Protein AF-A0A853KW04-F1 (afdb_monomer_lite)

Structure (mmCIF, N/CA/C/O backbone):
data_AF-A0A853KW04-F1
#
_entry.id   AF-A0A853KW04-F1
#
loop_
_atom_site.group_PDB
_atom_site.id
_atom_site.type_symbol
_atom_site.label_atom_id
_atom_site.label_alt_id
_atom_site.label_comp_id
_atom_site.label_asym_id
_atom_site.label_entity_id
_atom_site.label_seq_id
_atom_site.pdbx_PDB_ins_code
_atom_site.Cartn_x
_atom_site.Cartn_y
_atom_site.Cartn_z
_atom_site.occupancy
_atom_site.B_iso_or_equiv
_atom_site.auth_seq_id
_atom_site.auth_comp_id
_atom_site.auth_asym_id
_atom_site.auth_atom_id
_atom_site.pdbx_PDB_model_num
ATOM 1 N N . MET A 1 1 ? -23.194 5.381 47.449 1.00 56.16 1 MET A N 1
ATOM 2 C CA . MET A 1 1 ? -23.001 4.232 46.532 1.00 56.16 1 MET A CA 1
ATOM 3 C C . MET A 1 1 ? -22.006 4.647 45.453 1.00 56.16 1 MET A C 1
ATOM 5 O O . MET A 1 1 ? -22.170 5.737 44.920 1.00 56.16 1 MET A O 1
ATOM 9 N N . LYS A 1 2 ? -20.954 3.859 45.176 1.00 63.50 2 LYS A N 1
ATOM 10 C CA . LYS A 1 2 ? -19.999 4.167 44.089 1.00 63.50 2 LYS A CA 1
ATOM 11 C C . LYS A 1 2 ? -20.736 4.121 42.744 1.00 63.50 2 LYS A C 1
ATOM 13 O O . LYS A 1 2 ? -21.525 3.210 42.527 1.00 63.50 2 LYS A O 1
ATOM 18 N N . LYS A 1 3 ? -20.507 5.094 41.861 1.00 72.81 3 LYS A N 1
ATOM 19 C CA . LYS A 1 3 ? -21.003 5.060 40.476 1.00 72.81 3 LYS A CA 1
ATOM 20 C C . LYS A 1 3 ? -20.045 4.194 39.652 1.00 72.81 3 LYS A C 1
ATOM 22 O O . LYS A 1 3 ? -18.836 4.312 39.832 1.00 72.81 3 LYS A O 1
ATOM 27 N N . SER A 1 4 ? -20.571 3.305 38.810 1.00 80.75 4 SER A N 1
ATOM 28 C CA . SER A 1 4 ? -19.737 2.502 37.908 1.00 80.75 4 SER A CA 1
ATOM 29 C C . SER A 1 4 ? -19.034 3.403 36.889 1.00 80.75 4 SER A C 1
ATOM 31 O O . SER A 1 4 ? -19.631 4.368 36.411 1.00 80.75 4 SER A O 1
ATOM 33 N N . THR A 1 5 ? -17.774 3.101 36.581 1.00 85.06 5 THR A N 1
ATOM 34 C CA . THR A 1 5 ? -16.976 3.784 35.547 1.00 85.06 5 THR A CA 1
ATOM 35 C C . THR A 1 5 ? -16.963 3.020 34.223 1.00 85.06 5 THR A C 1
ATOM 37 O O . THR A 1 5 ? -16.324 3.461 33.272 1.00 85.06 5 THR A O 1
ATOM 40 N N . LEU A 1 6 ? -17.634 1.867 34.162 1.00 90.56 6 LEU A N 1
ATOM 41 C CA . LEU A 1 6 ? -17.721 1.046 32.962 1.00 90.56 6 LEU A CA 1
ATOM 42 C C . LEU A 1 6 ? -18.661 1.705 31.951 1.00 90.56 6 LEU A C 1
ATOM 44 O O . LEU A 1 6 ? -19.741 2.171 32.304 1.00 90.56 6 LEU A O 1
ATOM 48 N N . ASN A 1 7 ? -18.255 1.708 30.687 1.00 91.62 7 ASN A N 1
ATOM 49 C CA . ASN A 1 7 ? -19.031 2.198 29.543 1.00 91.62 7 ASN A CA 1
ATOM 50 C C . ASN A 1 7 ? -19.761 1.071 28.787 1.00 91.62 7 ASN A C 1
ATOM 52 O O . ASN A 1 7 ? -20.415 1.321 27.780 1.00 91.62 7 ASN A O 1
ATOM 56 N N . TRP A 1 8 ? -19.665 -0.159 29.286 1.00 94.44 8 TRP A N 1
ATOM 57 C CA . TRP A 1 8 ? -20.317 -1.358 28.767 1.00 94.44 8 TRP A CA 1
ATOM 58 C C . TRP A 1 8 ? -21.200 -1.995 29.841 1.00 94.44 8 TRP A C 1
ATOM 60 O O . TRP A 1 8 ? -21.046 -1.725 31.036 1.00 94.44 8 TRP A O 1
ATOM 70 N N . GLY A 1 9 ? -22.129 -2.838 29.405 1.00 95.75 9 GLY A N 1
ATOM 71 C CA . GLY A 1 9 ? -22.892 -3.739 30.258 1.00 95.75 9 GLY A CA 1
ATOM 72 C C . GLY A 1 9 ? -22.489 -5.196 30.037 1.00 95.75 9 GLY A C 1
ATOM 73 O O . GLY A 1 9 ? -21.739 -5.530 29.117 1.00 95.75 9 GLY A O 1
ATOM 74 N N . LEU A 1 10 ? -22.967 -6.066 30.919 1.00 96.38 10 LEU A N 1
ATOM 75 C CA . LEU A 1 10 ? -22.654 -7.489 30.905 1.00 96.38 10 LEU A CA 1
ATOM 76 C C . LEU A 1 10 ? -23.939 -8.300 30.819 1.00 96.38 10 LEU A C 1
ATOM 78 O O . LEU A 1 10 ? -24.899 -8.015 31.530 1.00 96.38 10 LEU A O 1
ATOM 82 N N . VAL A 1 11 ? -23.942 -9.340 29.998 1.00 97.12 11 VAL A N 1
ATOM 83 C CA . VAL A 1 11 ? -24.973 -10.378 30.029 1.00 97.12 11 VAL A CA 1
ATOM 84 C C . VAL A 1 11 ? -24.323 -11.660 30.514 1.00 97.12 11 VAL A C 1
ATOM 86 O O . VAL A 1 11 ? -23.313 -12.073 29.952 1.00 97.12 11 VAL A O 1
ATOM 89 N N . GLN A 1 12 ? -24.865 -12.279 31.561 1.00 95.94 12 GLN A N 1
ATOM 90 C CA . GLN A 1 12 ? -24.402 -13.580 32.045 1.00 95.94 12 GLN A CA 1
ATOM 91 C C . GLN A 1 12 ? -25.480 -14.637 31.881 1.00 95.94 12 GLN A C 1
ATOM 93 O O . GLN A 1 12 ? -26.629 -14.420 32.253 1.00 95.94 12 GLN A O 1
ATOM 98 N N . PHE A 1 13 ? -25.068 -15.808 31.418 1.00 95.25 13 PHE A N 1
ATOM 99 C CA . PHE A 1 13 ? -25.866 -17.022 31.437 1.00 95.25 13 PHE A CA 1
ATOM 100 C C . PHE A 1 13 ? -25.321 -17.933 32.531 1.00 95.25 13 PHE A C 1
ATOM 102 O O . PHE A 1 13 ? -24.132 -18.269 32.531 1.00 95.25 13 PHE A O 1
ATOM 109 N N . VAL A 1 14 ? -26.186 -18.292 33.476 1.00 92.56 14 VAL A N 1
ATOM 110 C CA . VAL A 1 14 ? -25.855 -19.138 34.625 1.00 92.56 14 VAL A CA 1
ATOM 111 C C . VAL A 1 14 ? -26.797 -20.331 34.633 1.00 92.56 14 VAL A C 1
ATOM 113 O O . VAL A 1 14 ? -28.011 -20.161 34.555 1.00 92.56 14 VAL A O 1
ATOM 116 N N . ILE A 1 15 ? -26.235 -21.534 34.728 1.00 90.38 15 ILE A N 1
ATOM 117 C CA . ILE A 1 15 ? -27.006 -22.777 34.822 1.00 90.38 15 ILE A CA 1
ATOM 118 C C . ILE A 1 15 ? -26.969 -23.260 36.271 1.00 90.38 15 ILE A C 1
ATOM 120 O O . ILE A 1 15 ? -25.894 -23.575 36.798 1.00 90.38 15 ILE A O 1
ATOM 124 N N . GLY A 1 16 ? -28.141 -23.273 36.902 1.00 83.75 16 GLY A N 1
ATOM 125 C CA . GLY A 1 16 ? -28.355 -23.647 38.293 1.00 83.75 16 GLY A CA 1
ATOM 126 C C . GLY A 1 16 ? -28.086 -25.123 38.579 1.00 83.75 16 GLY A C 1
ATOM 127 O O . GLY A 1 16 ? -27.948 -25.951 37.673 1.00 83.75 16 GLY A O 1
ATOM 128 N N . ALA A 1 17 ? -27.968 -25.445 39.867 1.00 74.44 17 ALA A N 1
ATOM 129 C CA . ALA A 1 17 ? -27.630 -26.786 40.325 1.00 74.44 17 ALA A CA 1
ATOM 130 C C . ALA A 1 17 ? -28.867 -27.697 40.278 1.00 74.44 17 ALA A C 1
ATOM 132 O O . ALA A 1 17 ? -29.824 -27.479 41.013 1.00 74.44 17 ALA A O 1
ATOM 133 N N . GLY A 1 18 ? -28.856 -28.718 39.419 1.00 75.50 18 GLY A N 1
ATOM 134 C CA . GLY A 1 18 ? -29.989 -29.648 39.290 1.00 75.50 18 GLY A CA 1
ATOM 135 C C . GLY A 1 18 ? -30.005 -30.517 38.030 1.00 75.50 18 GLY A C 1
ATOM 136 O O . GLY A 1 18 ? -30.809 -31.441 37.952 1.00 75.50 18 GLY A O 1
ATOM 137 N N . GLY A 1 19 ? -29.125 -30.248 37.062 1.00 73.69 19 GLY A N 1
ATOM 138 C CA . GLY A 1 19 ? -28.969 -31.063 35.855 1.00 73.69 19 GLY A CA 1
ATOM 139 C C . GLY A 1 19 ? -28.129 -32.317 36.091 1.00 73.69 19 GLY A C 1
ATOM 140 O O . GLY A 1 19 ? -27.388 -32.413 37.073 1.00 73.69 19 GLY A O 1
ATOM 141 N N . THR A 1 20 ? -28.221 -33.282 35.177 1.00 76.62 20 THR A N 1
ATOM 142 C CA . THR A 1 20 ? -27.354 -34.468 35.180 1.00 76.62 20 THR A CA 1
ATOM 143 C C . THR A 1 20 ? -25.985 -34.159 34.573 1.00 76.62 20 THR A C 1
ATOM 145 O O . THR A 1 20 ? -25.790 -33.142 33.905 1.00 76.62 20 THR A O 1
ATOM 148 N N . TYR A 1 21 ? -25.020 -35.058 34.783 1.00 70.12 21 TYR A N 1
ATOM 149 C CA . TYR A 1 21 ? -23.770 -35.032 34.021 1.00 70.12 21 TYR A CA 1
ATOM 150 C C . TYR A 1 21 ? -24.092 -35.121 32.516 1.00 70.12 21 TYR A C 1
ATOM 152 O O . TYR A 1 21 ? -25.013 -35.843 32.137 1.00 70.12 21 TYR A O 1
ATOM 160 N N . ASP A 1 22 ? -23.377 -34.351 31.693 1.00 76.31 22 ASP A N 1
ATOM 161 C CA . ASP A 1 22 ? -23.572 -34.206 30.237 1.00 76.31 22 ASP A CA 1
ATOM 162 C C . ASP A 1 22 ? -24.876 -33.531 29.770 1.00 76.31 22 ASP A C 1
ATOM 164 O O . ASP A 1 22 ? -25.211 -33.587 28.585 1.00 76.31 22 ASP A O 1
ATOM 168 N N . ASP A 1 23 ? -25.586 -32.834 30.665 1.00 83.69 23 ASP A N 1
ATOM 169 C CA . ASP A 1 23 ? -26.715 -31.986 30.281 1.00 83.69 23 ASP A CA 1
ATOM 170 C C . ASP A 1 23 ? -26.274 -30.540 30.001 1.00 83.69 23 ASP A C 1
ATOM 172 O O . ASP A 1 23 ? -25.671 -29.863 30.843 1.00 83.69 23 ASP A O 1
ATOM 176 N N . TYR A 1 24 ? -26.565 -30.065 28.792 1.00 88.56 24 TYR A N 1
ATOM 177 C CA . TYR A 1 24 ? -25.961 -28.867 28.226 1.00 88.56 24 TYR A CA 1
ATOM 178 C C . TYR A 1 24 ? -27.002 -27.863 27.748 1.00 88.56 24 TYR A C 1
ATOM 180 O O . TYR A 1 24 ? -27.943 -28.184 27.019 1.00 88.56 24 TYR A O 1
ATOM 188 N N . TRP A 1 25 ? -26.768 -26.604 28.103 1.00 93.44 25 TRP A N 1
ATOM 189 C CA . TRP A 1 25 ? -27.519 -25.470 27.583 1.00 93.44 25 TRP A CA 1
ATOM 190 C C . TRP A 1 25 ? -26.719 -24.757 26.501 1.00 93.44 25 TRP A C 1
ATOM 192 O O . TRP A 1 25 ? -25.489 -24.745 26.540 1.00 93.44 25 TRP A O 1
ATOM 202 N N . SER A 1 26 ? -27.417 -24.106 25.579 1.00 94.69 26 SER A N 1
ATOM 203 C CA . SER A 1 26 ? -26.800 -23.137 24.673 1.00 94.69 26 SER A CA 1
ATOM 204 C C . SER A 1 26 ? -27.484 -21.787 24.822 1.00 94.69 26 SER A C 1
ATOM 206 O O . SER A 1 26 ? -28.710 -21.707 24.960 1.00 94.69 26 SER A O 1
ATOM 208 N N . ALA A 1 27 ? -26.692 -20.721 24.782 1.00 95.50 27 ALA A N 1
ATOM 209 C CA . ALA A 1 27 ? -27.168 -19.349 24.842 1.00 95.50 27 ALA A CA 1
ATOM 210 C C . ALA A 1 27 ? -26.692 -18.567 23.622 1.00 95.50 27 ALA A C 1
ATOM 212 O O . ALA A 1 27 ? -25.577 -18.743 23.140 1.00 95.50 27 ALA A O 1
ATOM 213 N N . SER A 1 28 ? -27.554 -17.700 23.107 1.00 96.19 28 SER A N 1
ATOM 214 C CA . SER A 1 28 ? -27.238 -16.814 21.992 1.00 96.19 28 SER A CA 1
ATOM 215 C C . SER A 1 28 ? -27.684 -15.398 22.307 1.00 96.19 28 SER A C 1
ATOM 217 O O . SER A 1 28 ? -28.762 -15.192 22.866 1.00 96.19 28 SER A O 1
ATOM 219 N N . VAL A 1 29 ? -26.869 -14.433 21.907 1.00 98.00 29 VAL A N 1
ATOM 220 C CA . VAL A 1 29 ? -27.199 -13.012 21.882 1.00 98.00 29 VAL A CA 1
ATOM 221 C C . VAL A 1 29 ? -27.215 -12.586 20.422 1.00 98.00 29 VAL A C 1
ATOM 223 O O . VAL A 1 29 ? -26.230 -12.782 19.711 1.00 98.00 29 VAL A O 1
ATOM 226 N N . PHE A 1 30 ? -28.322 -12.001 19.983 1.00 97.38 30 PHE A N 1
ATOM 227 C CA . PHE A 1 30 ? -28.523 -11.516 18.623 1.00 97.38 30 PHE A CA 1
ATOM 228 C C . PHE A 1 30 ? -28.670 -9.988 18.607 1.00 97.38 30 PHE A C 1
ATOM 230 O O . PHE A 1 30 ? -29.189 -9.419 19.580 1.00 97.38 30 PHE A O 1
ATOM 237 N N . PRO A 1 31 ? -28.251 -9.327 17.512 1.00 96.94 31 PRO A N 1
ATOM 238 C CA . PRO A 1 31 ? -28.483 -7.900 17.328 1.00 96.94 31 PRO A CA 1
ATOM 239 C C . PRO A 1 31 ? -29.974 -7.570 17.228 1.00 96.94 31 PRO A C 1
ATOM 241 O O . PRO A 1 31 ? -30.815 -8.413 16.902 1.00 96.94 31 PRO A O 1
ATOM 244 N N . THR A 1 32 ? -30.286 -6.307 17.494 1.00 96.19 32 THR A N 1
ATOM 245 C CA . THR A 1 32 ? -31.578 -5.675 17.197 1.00 96.19 32 THR A CA 1
ATOM 246 C C . THR A 1 32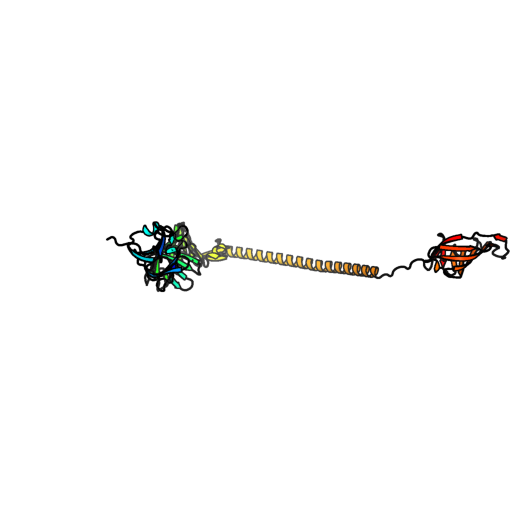 ? -31.342 -4.434 16.334 1.00 96.19 32 THR A C 1
ATOM 248 O O . THR A 1 32 ? -30.201 -4.104 16.016 1.00 96.19 32 THR A O 1
ATOM 251 N N . SER A 1 33 ? -32.400 -3.687 16.012 1.00 92.31 33 SER A N 1
ATOM 252 C CA . SER A 1 33 ? -32.281 -2.381 15.348 1.00 92.31 33 SER A CA 1
ATOM 253 C C . SER A 1 33 ? -31.482 -1.346 16.155 1.00 92.31 33 SER A C 1
ATOM 255 O O . SER A 1 33 ? -31.058 -0.336 15.610 1.00 92.31 33 SER A O 1
ATOM 257 N N . SER A 1 34 ? -31.272 -1.563 17.459 1.00 90.94 34 SER A N 1
ATOM 258 C CA . SER A 1 34 ? -30.426 -0.696 18.296 1.00 90.94 34 SER A CA 1
ATOM 259 C C . SER A 1 34 ? -28.960 -1.144 18.348 1.00 90.94 34 SER A C 1
ATOM 261 O O . SER A 1 34 ? -28.153 -0.532 19.038 1.00 90.94 34 SER A O 1
ATOM 263 N N . SER A 1 35 ? -28.597 -2.237 17.682 1.00 91.38 35 SER A N 1
ATOM 264 C CA . SER A 1 35 ? -27.267 -2.842 17.780 1.00 91.38 35 SER A CA 1
ATOM 265 C C . SER A 1 35 ? -26.865 -3.519 16.470 1.00 91.38 35 SER A C 1
ATOM 267 O O . SER A 1 35 ? -26.263 -4.583 16.478 1.00 91.38 35 SER A O 1
ATOM 269 N N . GLU A 1 36 ? -27.199 -2.916 15.329 1.00 89.56 36 GLU A N 1
ATOM 270 C CA . GLU A 1 36 ? -27.065 -3.550 14.006 1.00 89.56 36 GLU A CA 1
ATOM 271 C C . GLU A 1 36 ? -25.634 -3.984 13.650 1.00 89.56 36 GLU A C 1
ATOM 273 O O . GLU A 1 36 ? -25.448 -4.951 12.918 1.00 89.56 36 GLU A O 1
ATOM 278 N N . ASN A 1 37 ? -24.612 -3.314 14.188 1.00 93.69 37 ASN A N 1
ATOM 279 C CA . ASN A 1 37 ? -23.210 -3.680 13.979 1.00 93.69 37 ASN A CA 1
ATOM 280 C C . ASN A 1 37 ? -22.695 -4.760 14.948 1.00 93.69 37 ASN A C 1
ATOM 282 O O . ASN A 1 37 ? -21.540 -5.173 14.845 1.00 93.69 37 ASN A O 1
ATOM 286 N N . PHE A 1 38 ? -23.513 -5.221 15.894 1.00 96.62 38 PHE A N 1
ATOM 287 C CA . PHE A 1 38 ? -23.206 -6.388 16.712 1.00 96.62 38 PHE A CA 1
ATOM 288 C C . PHE A 1 38 ? -23.392 -7.661 15.877 1.00 96.62 38 PHE A C 1
ATOM 290 O O . PHE A 1 38 ? -24.469 -7.937 15.360 1.00 96.62 38 PHE A O 1
ATOM 297 N N . ILE A 1 39 ? -22.337 -8.464 15.765 1.00 95.56 39 ILE A N 1
ATOM 298 C CA . ILE A 1 39 ? -22.309 -9.680 14.938 1.00 95.56 39 ILE A CA 1
ATOM 299 C C . ILE A 1 39 ? -23.135 -10.802 15.587 1.00 95.56 39 ILE A C 1
ATOM 301 O O . ILE A 1 39 ? -23.663 -11.678 14.904 1.00 95.56 39 ILE A O 1
ATOM 305 N N . GLY A 1 40 ? -23.260 -10.768 16.915 1.00 95.56 40 GLY A N 1
ATOM 306 C CA . GLY A 1 40 ? -23.817 -11.850 17.713 1.00 95.56 40 GLY A CA 1
ATOM 307 C C . GLY A 1 40 ? -22.778 -12.456 18.651 1.00 95.56 40 GLY A C 1
ATOM 308 O O . GLY A 1 40 ? -21.570 -12.319 18.461 1.00 95.56 40 GLY A O 1
ATOM 309 N N . ALA A 1 41 ? -23.257 -13.150 19.677 1.00 96.38 41 ALA A N 1
ATOM 310 C CA . ALA A 1 41 ? -22.428 -13.979 20.543 1.00 96.38 41 ALA A CA 1
ATOM 311 C C . ALA A 1 41 ? -23.147 -15.298 20.806 1.00 96.38 41 ALA A C 1
ATOM 313 O O . ALA A 1 41 ? -24.364 -15.318 21.003 1.00 96.38 41 ALA A O 1
ATOM 314 N N . HIS A 1 42 ? -22.400 -16.395 20.811 1.00 94.19 42 HIS A N 1
ATOM 315 C CA . HIS A 1 42 ? -22.957 -17.725 20.989 1.00 94.19 42 HIS A CA 1
ATOM 316 C C . HIS A 1 42 ? -22.118 -18.537 21.966 1.00 94.19 42 HIS A C 1
ATOM 318 O O . HIS A 1 42 ? -20.889 -18.481 21.956 1.00 94.19 42 HIS A O 1
ATOM 324 N N . ALA A 1 43 ? -22.809 -19.298 22.801 1.00 91.75 43 ALA A N 1
ATOM 325 C CA . ALA A 1 43 ? -22.228 -20.168 23.794 1.00 91.75 43 ALA A CA 1
ATOM 326 C C . ALA A 1 43 ? -22.898 -21.528 23.700 1.00 91.75 43 ALA A C 1
ATOM 328 O O . ALA A 1 43 ? -24.074 -21.664 24.037 1.00 91.75 43 ALA A O 1
ATOM 329 N N . ASP A 1 44 ? -22.127 -22.520 23.279 1.00 89.25 44 ASP A N 1
ATOM 330 C CA . ASP A 1 44 ? -22.544 -23.911 23.274 1.00 89.25 44 ASP A CA 1
ATOM 331 C C . ASP A 1 44 ? -22.075 -24.634 24.527 1.00 89.25 44 ASP A C 1
ATOM 333 O O . ASP A 1 44 ? -21.027 -24.323 25.098 1.00 89.25 44 ASP A O 1
ATOM 337 N N . LYS A 1 45 ? -22.832 -25.660 24.916 1.00 88.25 45 LYS A N 1
ATOM 338 C CA . LYS A 1 45 ? -22.448 -26.589 25.984 1.00 88.25 45 LYS A CA 1
ATOM 339 C C . LYS A 1 45 ? -22.141 -25.906 27.318 1.00 88.25 45 LYS A C 1
ATOM 341 O O . LYS A 1 45 ? -21.189 -26.259 28.017 1.00 88.25 45 LYS A O 1
ATOM 346 N N . ILE A 1 46 ? -22.981 -24.953 27.708 1.00 90.62 46 ILE A N 1
ATOM 347 C CA . ILE A 1 46 ? -22.942 -24.349 29.038 1.00 90.62 46 ILE A CA 1
ATOM 348 C C . ILE A 1 46 ? -23.374 -25.414 30.051 1.00 90.62 46 ILE A C 1
ATOM 350 O O . ILE A 1 46 ? -24.545 -25.785 30.130 1.00 90.62 46 ILE A O 1
ATOM 354 N N . ALA A 1 47 ? -22.397 -25.929 30.794 1.00 86.81 47 ALA A N 1
ATOM 355 C CA . ALA A 1 47 ? -22.608 -26.918 31.843 1.00 86.81 47 ALA A CA 1
ATOM 356 C C . ALA A 1 47 ? -23.066 -26.269 33.159 1.00 86.81 47 ALA A C 1
ATOM 358 O O . ALA A 1 47 ? -22.876 -25.072 33.393 1.00 86.81 47 ALA A O 1
ATOM 359 N N . MET A 1 48 ? -23.600 -27.092 34.059 1.00 87.06 48 MET A N 1
ATOM 360 C CA . MET A 1 48 ? -23.946 -26.695 35.424 1.00 87.06 48 MET A CA 1
ATOM 361 C C . MET A 1 48 ? -22.770 -26.005 36.139 1.00 87.06 48 MET A C 1
ATOM 363 O O . MET A 1 48 ? -21.627 -26.463 36.071 1.00 87.06 48 MET A O 1
ATOM 367 N N . GLY A 1 49 ? -23.046 -24.890 36.823 1.00 82.75 49 GLY A N 1
ATOM 368 C CA . GLY A 1 49 ? -22.037 -24.126 37.567 1.00 82.75 49 GLY A CA 1
ATOM 369 C C . GLY A 1 49 ? -21.050 -23.330 36.703 1.00 82.75 49 GLY A C 1
ATOM 370 O O . GLY A 1 49 ? -20.176 -22.654 37.248 1.00 82.75 49 GLY A O 1
ATOM 371 N N . ARG A 1 50 ? -21.169 -23.371 35.368 1.00 87.06 50 ARG A N 1
ATOM 372 C CA . ARG A 1 50 ? -20.396 -22.511 34.464 1.00 87.06 50 ARG A CA 1
ATOM 373 C C . ARG A 1 50 ? -21.117 -21.189 34.241 1.00 87.06 50 ARG A C 1
ATOM 375 O O . ARG A 1 50 ? -22.341 -21.130 34.149 1.00 87.06 50 ARG A O 1
ATOM 382 N N . ILE A 1 51 ? -20.320 -20.134 34.117 1.00 90.50 51 ILE A N 1
ATOM 383 C CA . ILE A 1 51 ? -20.794 -18.789 33.792 1.00 90.50 51 ILE A CA 1
ATOM 384 C C . ILE A 1 51 ? -20.290 -18.457 32.394 1.00 90.50 51 ILE A C 1
ATOM 386 O O . ILE A 1 51 ? -19.077 -18.421 32.172 1.00 90.50 51 ILE A O 1
ATOM 390 N N . HIS A 1 52 ? -21.205 -18.205 31.467 1.00 93.75 52 HIS A N 1
ATOM 391 C CA . HIS A 1 52 ? -20.862 -17.583 30.192 1.00 93.75 52 HIS A CA 1
ATOM 392 C C . HIS A 1 52 ? -21.215 -16.103 30.257 1.00 93.75 52 HIS A C 1
ATOM 394 O O . HIS A 1 52 ? -22.330 -15.763 30.652 1.00 93.75 52 HIS A O 1
ATOM 400 N N . ALA A 1 53 ? -20.288 -15.230 29.878 1.00 95.81 53 ALA A N 1
ATOM 401 C CA . ALA A 1 53 ? -20.498 -13.792 29.908 1.00 95.81 53 ALA A CA 1
ATOM 402 C C . ALA A 1 53 ? -20.291 -13.158 28.530 1.00 95.81 53 ALA A C 1
ATOM 404 O O . ALA A 1 53 ? -19.367 -13.506 27.801 1.00 95.81 53 ALA A O 1
ATOM 405 N N . VAL A 1 54 ? -21.131 -12.190 28.185 1.00 96.94 54 VAL A N 1
ATOM 406 C CA . VAL A 1 54 ? -21.022 -11.408 26.952 1.00 96.94 54 VAL A CA 1
ATOM 407 C C . VAL A 1 54 ? -20.960 -9.937 27.331 1.00 96.94 54 VAL A C 1
ATOM 409 O O . VAL A 1 54 ? -21.905 -9.393 27.905 1.00 96.94 54 VAL A O 1
ATOM 412 N N . GLN A 1 55 ? -19.827 -9.302 27.045 1.00 96.81 55 GLN A N 1
ATOM 413 C CA . GLN A 1 55 ? -19.653 -7.863 27.185 1.00 96.81 55 GLN A CA 1
ATOM 414 C C . GLN A 1 55 ? -20.327 -7.165 26.002 1.00 96.81 55 GLN A C 1
ATOM 416 O O . GLN A 1 55 ? -20.030 -7.474 24.848 1.00 96.81 55 GLN A O 1
ATOM 421 N N . LEU A 1 56 ? -21.214 -6.216 26.290 1.00 96.88 56 LEU A N 1
ATOM 422 C CA . LEU A 1 56 ? -22.020 -5.527 25.286 1.00 96.88 56 LEU A CA 1
ATOM 423 C C . LEU A 1 56 ? -22.015 -4.022 25.528 1.00 96.88 56 LEU A C 1
ATOM 425 O O . LEU A 1 56 ? -21.984 -3.547 26.667 1.00 96.88 56 LEU A O 1
ATOM 429 N N . TRP A 1 57 ? -22.100 -3.258 24.448 1.00 96.69 57 TRP A N 1
ATOM 430 C CA . TRP A 1 57 ? -22.369 -1.830 24.532 1.00 96.69 57 TRP A CA 1
ATOM 431 C C . TRP A 1 57 ? -23.833 -1.574 24.922 1.00 96.69 57 TRP A C 1
ATOM 433 O O . TRP A 1 57 ? -24.696 -2.390 24.591 1.00 96.69 57 TRP A O 1
ATOM 443 N N . PRO A 1 58 ? -24.149 -0.475 25.629 1.00 96.19 58 PRO A N 1
ATOM 444 C CA . PRO A 1 58 ? -25.528 -0.132 25.955 1.00 96.19 58 PRO A CA 1
ATOM 445 C C . PRO A 1 58 ? -26.459 -0.148 24.734 1.00 96.19 58 PRO A C 1
ATOM 447 O O . PRO A 1 58 ? -26.147 0.431 23.693 1.00 96.19 58 PRO A O 1
ATOM 450 N N . GLY A 1 59 ? -27.603 -0.810 24.873 1.00 96.00 59 GLY A N 1
ATOM 451 C CA . GLY A 1 59 ? -28.558 -1.027 23.790 1.00 96.00 59 GLY A CA 1
ATOM 452 C C . GLY A 1 59 ? -29.523 -2.163 24.098 1.00 96.00 59 GLY A C 1
ATOM 453 O O . GLY A 1 59 ? -29.558 -2.680 25.218 1.00 96.00 59 GLY A O 1
ATOM 454 N N . GLU A 1 60 ? -30.305 -2.559 23.102 1.00 97.19 60 GLU A N 1
ATOM 455 C CA . GLU A 1 60 ? -31.225 -3.688 23.187 1.00 97.19 60 GLU A CA 1
ATOM 456 C C . GLU A 1 60 ? -30.690 -4.891 22.409 1.00 97.19 60 GLU A C 1
ATOM 458 O O . GLU A 1 60 ? -30.176 -4.779 21.290 1.00 97.19 60 GLU A O 1
ATOM 463 N N . TYR A 1 61 ? -30.829 -6.066 23.014 1.00 97.56 61 TYR A N 1
ATOM 464 C CA . TYR A 1 61 ? -30.333 -7.323 22.465 1.00 97.56 61 TYR A CA 1
ATOM 465 C C . TYR A 1 61 ? -31.383 -8.400 22.635 1.00 97.56 61 TYR A C 1
ATOM 467 O O . TYR A 1 61 ? -32.026 -8.488 23.681 1.00 97.56 61 TYR A O 1
ATOM 475 N N . ARG A 1 62 ? -31.533 -9.254 21.626 1.00 97.44 62 ARG A N 1
ATOM 476 C CA . ARG A 1 62 ? -32.373 -10.441 21.747 1.00 97.44 62 ARG A CA 1
ATOM 477 C C . ARG A 1 62 ? -31.530 -11.572 22.313 1.00 97.44 62 ARG A C 1
ATOM 479 O O . ARG A 1 62 ? -30.537 -11.967 21.709 1.00 97.44 62 ARG A O 1
ATOM 486 N N . VAL A 1 63 ? -31.926 -12.102 23.459 1.00 97.25 63 VAL A N 1
ATOM 487 C CA . VAL A 1 63 ? -31.264 -13.237 24.103 1.00 97.25 63 VAL A CA 1
ATOM 488 C C . VAL A 1 63 ? -32.124 -14.476 23.978 1.00 97.25 63 VAL A C 1
ATOM 490 O O . VAL A 1 63 ? -33.337 -14.433 24.176 1.00 97.25 63 VAL A O 1
ATOM 493 N N . ARG A 1 64 ? -31.484 -15.596 23.651 1.00 96.50 64 ARG A N 1
ATOM 494 C CA . ARG A 1 64 ? -32.137 -16.893 23.519 1.00 96.50 64 ARG A CA 1
ATOM 495 C C . ARG A 1 64 ? -31.383 -17.940 24.316 1.00 96.50 64 ARG A C 1
ATOM 497 O O . ARG A 1 64 ? -30.190 -18.128 24.095 1.00 96.50 64 ARG A O 1
ATOM 504 N N . LEU A 1 65 ? -32.091 -18.649 25.189 1.00 95.25 65 LEU A N 1
ATOM 505 C CA . LEU A 1 65 ? -31.591 -19.844 25.864 1.00 95.25 65 LEU A CA 1
ATOM 506 C C . LEU A 1 65 ? -32.301 -21.066 25.304 1.00 95.25 65 LEU A C 1
ATOM 508 O O . LEU A 1 65 ? -33.530 -21.100 25.185 1.00 95.25 65 LEU A O 1
ATOM 512 N N . THR A 1 66 ? -31.508 -22.082 25.000 1.00 94.00 66 THR A N 1
ATOM 513 C CA . THR A 1 66 ? -31.980 -23.374 24.522 1.00 94.00 66 THR A CA 1
ATOM 514 C C . THR A 1 66 ? -31.443 -24.494 25.394 1.00 94.00 66 THR A C 1
ATOM 516 O O . THR A 1 66 ? -30.323 -24.426 25.897 1.00 94.00 66 THR A O 1
ATOM 519 N N . HIS A 1 67 ? -32.256 -25.529 25.549 1.00 92.44 67 HIS A N 1
ATOM 520 C CA . HIS A 1 67 ? -31.917 -26.751 26.264 1.00 92.44 67 HIS A CA 1
ATOM 521 C C . HIS A 1 67 ? -32.482 -27.926 25.479 1.00 92.44 67 HIS A C 1
ATOM 523 O O . HIS A 1 67 ? -33.662 -27.891 25.117 1.00 92.44 67 HIS A O 1
ATOM 529 N N . ASN A 1 68 ? -31.645 -28.915 25.151 1.00 88.00 68 ASN A N 1
ATOM 530 C CA . ASN A 1 68 ? -32.008 -30.022 24.254 1.00 88.00 68 ASN A CA 1
ATOM 531 C C . ASN A 1 68 ? -32.672 -29.538 22.950 1.00 88.00 68 ASN A C 1
ATOM 533 O O . ASN A 1 68 ? -33.734 -30.014 22.551 1.00 88.00 68 ASN A O 1
ATOM 537 N N . SER A 1 69 ? -32.078 -28.508 22.337 1.00 85.94 69 SER A N 1
ATOM 538 C CA . SER A 1 69 ? -32.557 -27.845 21.111 1.00 85.94 69 SER A CA 1
ATOM 539 C C . SER A 1 69 ? -33.935 -27.170 21.203 1.00 85.94 69 SER A C 1
ATOM 541 O O . SER A 1 69 ? -34.410 -26.620 20.211 1.00 85.94 69 SER A O 1
ATOM 543 N N . GLN A 1 70 ? -34.572 -27.138 22.376 1.00 90.56 70 GLN A N 1
ATOM 544 C CA . GLN A 1 70 ? -35.817 -26.405 22.598 1.00 90.56 70 GLN A CA 1
ATOM 545 C C . GLN A 1 70 ? -35.541 -25.017 23.166 1.00 90.56 70 GLN A C 1
ATOM 547 O O . GLN A 1 70 ? -34.751 -24.866 24.098 1.00 90.56 70 GLN A O 1
ATOM 552 N N . ILE A 1 71 ? -36.248 -24.008 22.658 1.00 94.19 71 ILE A N 1
ATOM 553 C CA . ILE A 1 71 ? -36.209 -22.646 23.197 1.00 94.19 71 ILE A CA 1
ATOM 554 C C . ILE A 1 71 ? -36.881 -22.637 24.572 1.00 94.19 71 ILE A C 1
ATOM 556 O O . ILE A 1 71 ? -38.051 -22.992 24.698 1.00 94.19 71 ILE A O 1
ATOM 560 N N . LYS A 1 72 ? -36.133 -22.230 25.599 1.00 94.31 72 LYS A N 1
ATOM 561 C CA . LYS A 1 72 ? -36.627 -22.087 26.978 1.00 94.31 72 LYS A CA 1
ATOM 562 C C . LYS A 1 72 ? -36.823 -20.628 27.378 1.00 94.31 72 LYS A C 1
ATOM 564 O O . LYS A 1 72 ? -37.700 -20.335 28.181 1.00 94.31 72 LYS A O 1
ATOM 569 N N . ALA A 1 73 ? -36.046 -19.721 26.792 1.00 94.31 73 ALA A N 1
ATOM 570 C CA . ALA A 1 73 ? -36.268 -18.285 26.883 1.00 94.31 73 ALA A CA 1
ATOM 571 C C . ALA A 1 73 ? -35.886 -17.618 25.562 1.00 94.31 73 ALA A C 1
ATOM 573 O O . ALA A 1 73 ? -34.895 -18.000 24.938 1.00 94.31 73 ALA A O 1
ATOM 574 N N . ASP A 1 74 ? -36.672 -16.629 25.153 1.00 96.38 74 ASP A N 1
ATOM 575 C CA . ASP A 1 74 ? -36.413 -15.786 23.990 1.00 96.38 74 ASP A CA 1
ATOM 576 C C . ASP A 1 74 ? -37.043 -14.415 24.244 1.00 96.38 74 ASP A C 1
ATOM 578 O O . ASP A 1 74 ? -38.268 -14.277 24.250 1.00 96.38 74 ASP A O 1
ATOM 582 N N . SER A 1 75 ? -36.214 -13.423 24.550 1.00 95.38 75 SER A N 1
ATOM 583 C CA . SER A 1 75 ? -36.673 -12.089 24.931 1.00 95.38 75 SER A CA 1
ATOM 584 C C . SER A 1 75 ? -35.690 -11.012 24.497 1.00 95.38 75 SER A C 1
ATOM 586 O O . SER A 1 75 ? -34.514 -11.273 24.242 1.00 95.38 75 SER A O 1
ATOM 588 N N . ILE A 1 76 ? -36.181 -9.778 24.406 1.00 96.94 76 ILE A N 1
ATOM 589 C CA . ILE A 1 76 ? -35.335 -8.597 24.252 1.00 96.94 76 ILE A CA 1
ATOM 590 C C . ILE A 1 76 ? -34.989 -8.089 25.649 1.00 96.94 76 ILE A C 1
ATOM 592 O O . ILE A 1 76 ? -35.872 -7.914 26.488 1.00 96.94 76 ILE A O 1
ATOM 596 N N . ILE A 1 77 ? -33.703 -7.857 25.892 1.00 96.31 77 ILE A N 1
ATOM 597 C CA . ILE A 1 77 ? -33.196 -7.261 27.125 1.00 96.31 77 ILE A CA 1
ATOM 598 C C . ILE A 1 77 ? -32.558 -5.909 26.832 1.00 96.31 77 ILE A C 1
ATOM 600 O O . ILE A 1 77 ? -31.911 -5.715 25.801 1.00 96.31 77 ILE A O 1
ATOM 604 N N . LYS A 1 78 ? -32.703 -4.989 27.785 1.00 96.56 78 LYS A N 1
ATOM 605 C CA . LYS A 1 78 ? -31.994 -3.714 27.787 1.00 96.56 78 LYS A CA 1
ATOM 606 C C . LYS A 1 78 ? -30.688 -3.869 28.557 1.00 96.56 78 LYS A C 1
ATOM 608 O O . LYS A 1 78 ? -30.697 -4.229 29.734 1.00 96.56 78 LYS A O 1
ATOM 613 N N . VAL A 1 79 ? -29.576 -3.566 27.903 1.00 96.25 79 VAL A N 1
ATOM 614 C CA . VAL A 1 79 ? -28.245 -3.535 28.508 1.00 96.25 79 VAL A CA 1
ATOM 615 C C . VAL A 1 79 ? -27.845 -2.081 28.719 1.00 96.25 79 VAL A C 1
ATOM 617 O O . VAL A 1 79 ? -27.942 -1.256 27.814 1.00 96.25 79 VAL A O 1
ATOM 620 N N . GLU A 1 80 ? -27.391 -1.756 29.926 1.00 95.25 80 GLU A N 1
ATOM 621 C CA . GLU A 1 80 ? -26.955 -0.411 30.305 1.00 95.25 80 GLU A CA 1
ATOM 622 C C . GLU A 1 80 ? -25.514 -0.442 30.822 1.00 95.25 80 GLU A C 1
ATOM 624 O O . GLU A 1 80 ? -25.035 -1.456 31.334 1.00 95.25 80 GLU A O 1
ATOM 629 N N . ALA A 1 81 ? -24.824 0.693 30.716 1.00 94.25 81 ALA A N 1
ATOM 630 C CA . ALA A 1 81 ? -23.449 0.823 31.175 1.00 94.25 81 ALA A CA 1
ATOM 631 C C . ALA A 1 81 ? -23.347 0.559 32.688 1.00 94.25 81 ALA A C 1
ATOM 633 O O . ALA A 1 81 ? -24.116 1.106 33.485 1.00 94.25 81 ALA A O 1
ATOM 634 N N . GLY A 1 82 ? -22.405 -0.294 33.092 1.00 94.56 82 GLY A N 1
ATOM 635 C CA . GLY A 1 82 ? -22.211 -0.664 34.493 1.00 94.56 82 GLY A CA 1
ATOM 636 C C . GLY A 1 82 ? -23.346 -1.505 35.087 1.00 94.56 82 GLY A C 1
ATOM 637 O O . GLY A 1 82 ? -23.491 -1.551 36.312 1.00 94.56 82 GLY A O 1
ATOM 638 N N . LYS A 1 83 ? -24.164 -2.154 34.251 1.00 95.69 83 LYS A N 1
ATOM 639 C CA . LYS A 1 83 ? -25.180 -3.126 34.669 1.00 95.69 83 LYS A CA 1
ATOM 640 C C . LYS A 1 83 ? -24.839 -4.518 34.158 1.00 95.69 83 LYS A C 1
ATOM 642 O O . LYS A 1 83 ? -24.301 -4.686 33.067 1.00 95.69 83 LYS A O 1
ATOM 647 N N . LEU A 1 84 ? -25.195 -5.508 34.959 1.00 95.81 84 LEU A N 1
ATOM 648 C CA . LEU A 1 84 ? -25.148 -6.919 34.633 1.00 95.81 84 LEU A CA 1
ATOM 649 C C . LEU A 1 84 ? -26.579 -7.447 34.574 1.00 95.81 84 LEU A C 1
ATOM 651 O O . LEU A 1 84 ? -27.289 -7.380 35.572 1.00 95.81 84 LEU A O 1
ATOM 655 N N . VAL A 1 85 ? -26.975 -7.974 33.419 1.00 97.12 85 VAL A N 1
ATOM 656 C CA . VAL A 1 85 ? -28.203 -8.747 33.226 1.00 97.12 85 VAL A CA 1
ATOM 657 C C . VAL A 1 85 ? -27.848 -10.228 33.330 1.00 97.12 85 VAL A C 1
ATOM 659 O O . VAL A 1 85 ? -27.157 -10.769 32.467 1.00 97.12 85 VAL A O 1
ATOM 662 N N . ARG A 1 86 ? -28.289 -10.900 34.392 1.00 96.06 86 ARG A N 1
ATOM 663 C CA . ARG A 1 86 ? -28.060 -12.333 34.597 1.00 96.06 86 ARG A CA 1
ATOM 664 C C . ARG A 1 86 ? -29.316 -13.113 34.236 1.00 96.06 86 ARG A C 1
ATOM 666 O O . ARG A 1 86 ? -30.376 -12.874 34.806 1.00 96.06 86 ARG A O 1
ATOM 673 N N . LEU A 1 87 ? -29.177 -14.057 33.312 1.00 95.50 87 LEU A N 1
ATOM 674 C CA . LEU A 1 87 ? -30.175 -15.062 32.979 1.00 95.50 87 LEU A CA 1
ATOM 675 C C . LEU A 1 87 ? -29.793 -16.365 33.681 1.00 95.50 87 LEU A C 1
ATOM 677 O O . LEU A 1 87 ? -28.805 -17.004 33.313 1.00 95.50 87 LEU A O 1
ATOM 681 N N . THR A 1 88 ? -30.569 -16.739 34.694 1.00 93.62 88 THR A N 1
ATOM 682 C CA . THR A 1 88 ? -30.359 -17.971 35.458 1.00 93.62 88 THR A CA 1
ATOM 683 C C . THR A 1 88 ? -31.367 -19.016 35.008 1.00 93.62 88 THR A C 1
ATOM 685 O O . THR A 1 88 ? -32.572 -18.828 35.193 1.00 93.62 88 THR A O 1
ATOM 688 N N . ALA A 1 89 ? -30.875 -20.099 34.411 1.00 92.44 89 ALA A N 1
ATOM 689 C CA . ALA A 1 89 ? -31.672 -21.263 34.058 1.00 92.44 89 ALA A CA 1
ATOM 690 C C . ALA A 1 89 ? -31.648 -22.274 35.206 1.00 92.44 89 ALA A C 1
ATOM 692 O O . ALA A 1 89 ? -30.578 -22.718 35.614 1.00 92.44 89 ALA A O 1
ATOM 693 N N . GLU A 1 90 ? -32.820 -22.645 35.705 1.00 89.62 90 GLU A N 1
ATOM 694 C CA . GLU A 1 90 ? -32.987 -23.590 36.806 1.00 89.62 90 GLU A CA 1
ATOM 695 C C . GLU A 1 90 ? -33.720 -24.842 36.326 1.00 89.62 90 GLU A C 1
ATOM 697 O O . GLU A 1 90 ? -34.690 -24.769 35.558 1.00 89.62 90 GLU A O 1
ATOM 702 N N . TYR A 1 91 ? -33.271 -25.995 36.815 1.00 86.44 91 TYR A N 1
ATOM 703 C CA . TYR A 1 91 ? -33.915 -27.274 36.552 1.00 86.44 91 TYR A CA 1
ATOM 704 C C . TYR A 1 91 ? -35.135 -27.430 37.455 1.00 86.44 91 TYR A C 1
ATOM 706 O O . TYR A 1 91 ? -35.040 -27.335 38.677 1.00 86.44 91 TYR A O 1
ATOM 714 N N . GLY A 1 92 ? -36.297 -27.660 36.847 1.00 80.38 92 GLY A N 1
ATOM 715 C CA . GLY A 1 92 ? -37.540 -27.908 37.572 1.00 80.38 92 GLY A CA 1
ATOM 716 C C . GLY A 1 92 ? -37.974 -29.363 37.455 1.00 80.38 92 GLY A C 1
ATOM 717 O O . GLY A 1 92 ? -37.646 -30.042 36.488 1.00 80.38 92 GLY A O 1
ATOM 718 N N . VAL A 1 93 ? -38.775 -29.827 38.417 1.00 73.00 93 VAL A N 1
ATOM 719 C CA . VAL A 1 93 ? -39.315 -31.202 38.432 1.00 73.00 93 VAL A CA 1
ATOM 720 C C . VAL A 1 93 ? -40.200 -31.487 37.209 1.00 73.00 93 VAL A C 1
ATOM 722 O O . VAL A 1 93 ? -40.193 -32.597 36.690 1.00 73.00 93 VAL A O 1
ATOM 725 N N . PHE A 1 94 ? -40.949 -30.482 36.737 1.00 74.06 94 PHE A N 1
ATOM 726 C CA . PHE A 1 94 ? -41.873 -30.609 35.600 1.00 74.06 94 PHE A CA 1
ATOM 727 C C . PHE A 1 94 ? -41.434 -29.810 34.368 1.00 74.06 94 PHE A C 1
ATOM 729 O O . PHE A 1 94 ? -41.690 -30.217 33.237 1.00 74.06 94 PHE A O 1
ATOM 736 N N . SER A 1 95 ? -40.783 -28.665 34.572 1.00 79.00 95 SER A N 1
ATOM 737 C CA . SER A 1 95 ? -40.270 -27.820 33.496 1.00 79.00 95 SER A CA 1
ATOM 738 C C . SER A 1 95 ? -39.133 -26.947 34.003 1.00 79.00 95 SER A C 1
ATOM 740 O O . SER A 1 95 ? -39.230 -26.382 35.093 1.00 79.00 95 SER A O 1
ATOM 742 N N . ASN A 1 96 ? -38.103 -26.768 33.183 1.00 86.25 96 ASN A N 1
ATOM 743 C CA . ASN A 1 96 ? -37.049 -25.797 33.461 1.00 86.25 96 ASN A CA 1
ATOM 744 C C . ASN A 1 96 ? -37.615 -24.376 33.439 1.00 86.25 96 ASN A C 1
ATOM 746 O O . ASN A 1 96 ? -38.536 -24.081 32.672 1.00 86.25 96 ASN A O 1
ATOM 750 N N . SER A 1 97 ? -37.039 -23.494 34.248 1.00 87.75 97 SER A N 1
ATOM 751 C CA . SER A 1 97 ? -37.392 -22.075 34.266 1.00 87.75 97 SER A CA 1
ATOM 752 C C . SER A 1 97 ? -36.168 -21.213 33.982 1.00 87.75 97 SER A C 1
ATOM 754 O O . SER A 1 97 ? -35.034 -21.630 34.208 1.00 87.75 97 SER A O 1
ATOM 756 N N . VAL A 1 98 ? -36.394 -20.014 33.451 1.00 92.50 98 VAL A N 1
ATOM 757 C CA . VAL A 1 98 ? -35.348 -19.006 33.269 1.00 92.50 98 VAL A CA 1
ATOM 758 C C . VAL A 1 98 ? -35.806 -17.741 33.972 1.00 92.50 98 VAL A C 1
ATOM 760 O O . VAL A 1 98 ? -36.883 -17.221 33.682 1.00 92.50 98 VAL A O 1
ATOM 763 N N . SER A 1 99 ? -34.989 -17.249 34.895 1.00 92.44 99 SER A N 1
ATOM 764 C CA . SER A 1 99 ? -35.199 -15.966 35.565 1.00 92.44 99 SER A CA 1
ATOM 765 C C . SER A 1 99 ? -34.177 -14.947 35.077 1.00 92.44 99 SER A C 1
ATOM 767 O O . SER A 1 99 ? -33.074 -15.301 34.663 1.00 92.44 99 SER A O 1
ATOM 769 N N . THR A 1 100 ? -34.549 -13.670 35.087 1.00 95.06 100 THR A N 1
ATOM 770 C CA . THR A 1 100 ? -33.660 -12.572 34.697 1.00 95.06 100 THR A CA 1
ATOM 771 C C . THR A 1 100 ? -33.553 -11.581 35.840 1.00 95.06 100 THR A C 1
ATOM 773 O O . THR A 1 100 ? -34.567 -11.104 36.346 1.00 95.06 100 THR A O 1
ATOM 776 N N . THR A 1 101 ? -32.328 -11.265 36.245 1.00 95.31 101 THR A N 1
ATOM 777 C CA . THR A 1 101 ? -32.042 -10.253 37.264 1.00 95.31 101 THR A CA 1
ATOM 778 C C . THR A 1 101 ? -31.072 -9.217 36.718 1.00 95.31 101 THR A C 1
ATOM 780 O O . THR A 1 101 ? -30.260 -9.510 35.841 1.00 95.31 101 THR A O 1
ATOM 783 N N . THR A 1 102 ? -31.154 -7.992 37.239 1.00 96.25 102 THR A N 1
ATOM 784 C CA . THR A 1 102 ? -30.249 -6.904 36.860 1.00 96.25 102 THR A CA 1
ATOM 785 C C . THR A 1 102 ? -29.585 -6.335 38.101 1.00 96.25 102 THR A C 1
ATOM 787 O O . THR A 1 102 ? -30.263 -5.868 39.015 1.00 96.25 102 THR A O 1
ATOM 790 N N . GLU A 1 103 ? -28.257 -6.323 38.120 1.00 94.31 103 GLU A N 1
ATOM 791 C CA . GLU A 1 103 ? -27.455 -5.812 39.233 1.00 94.31 103 GLU A CA 1
ATOM 792 C C . GLU A 1 103 ? -26.369 -4.839 38.741 1.00 94.31 103 GLU A C 1
ATOM 794 O O . GLU A 1 103 ? -25.973 -4.881 37.575 1.00 94.31 103 GLU A O 1
ATOM 799 N N . PRO A 1 104 ? -25.909 -3.884 39.569 1.00 93.31 104 PRO A N 1
ATOM 800 C CA . PRO A 1 104 ? -24.800 -3.017 39.191 1.00 93.31 104 PRO A CA 1
ATOM 801 C C . PRO A 1 104 ? -23.464 -3.773 39.212 1.00 93.31 104 PRO A C 1
ATOM 803 O O . PRO A 1 104 ? -23.188 -4.541 40.129 1.00 93.31 104 PRO A O 1
ATOM 806 N N . VAL A 1 105 ? -22.594 -3.473 38.248 1.00 90.88 105 VAL A N 1
ATOM 807 C CA . VAL A 1 105 ? -21.190 -3.907 38.218 1.00 90.88 105 VAL A CA 1
ATOM 808 C C . VAL A 1 105 ? -20.276 -2.689 38.221 1.00 90.88 105 VAL A C 1
ATOM 810 O O . VAL A 1 105 ? -20.495 -1.724 37.491 1.00 90.88 105 VAL A O 1
ATOM 813 N N . TYR A 1 106 ? -19.255 -2.716 39.076 1.00 88.31 106 TYR A N 1
ATOM 814 C CA . TYR A 1 106 ? -18.384 -1.561 39.339 1.00 88.31 106 TYR A CA 1
ATOM 815 C C . TYR A 1 106 ? -16.978 -1.700 38.754 1.00 88.31 106 TYR A C 1
ATOM 817 O O . TYR A 1 106 ? -16.234 -0.725 38.729 1.00 88.31 106 TYR A O 1
ATOM 825 N N . ASN A 1 107 ? -16.604 -2.910 38.348 1.00 87.38 107 ASN A N 1
ATOM 826 C CA . ASN A 1 107 ? -15.297 -3.265 37.815 1.00 87.38 107 ASN A CA 1
ATOM 827 C C . ASN A 1 107 ? -15.422 -4.548 36.977 1.00 87.38 107 ASN A C 1
ATOM 829 O O . ASN A 1 107 ? -16.498 -5.144 36.880 1.00 87.38 107 ASN A O 1
ATOM 833 N N . ASP A 1 108 ? -14.299 -4.993 36.430 1.00 87.56 108 ASP A N 1
ATOM 834 C CA . ASP A 1 108 ? -14.246 -6.118 35.498 1.00 87.56 108 ASP A CA 1
ATOM 835 C C . ASP A 1 108 ? -14.351 -7.490 36.186 1.00 87.56 108 ASP A C 1
ATOM 837 O O . ASP A 1 108 ? -14.334 -8.514 35.507 1.00 87.56 108 ASP A O 1
ATOM 841 N N . PHE A 1 109 ? -14.482 -7.552 37.519 1.00 89.19 109 PHE A N 1
ATOM 842 C CA . PHE A 1 109 ? -14.457 -8.813 38.270 1.00 89.19 109 PHE A CA 1
ATOM 843 C C . PHE A 1 109 ? -15.528 -9.799 37.795 1.00 89.19 109 PHE A C 1
ATOM 845 O O . PHE A 1 109 ? -15.239 -10.977 37.618 1.00 89.19 109 PHE A O 1
ATOM 852 N N . ALA A 1 110 ? -16.750 -9.327 37.530 1.00 87.94 110 ALA A N 1
ATOM 853 C CA . ALA A 1 110 ? -17.833 -10.187 37.049 1.00 87.94 110 ALA A CA 1
ATOM 854 C C . ALA A 1 110 ? -17.546 -10.788 35.660 1.00 87.94 110 ALA A C 1
ATOM 856 O O . ALA A 1 110 ? -17.989 -11.897 35.365 1.00 87.94 110 ALA A O 1
ATOM 857 N N . LEU A 1 111 ? -16.797 -10.069 34.817 1.00 90.12 111 LEU A N 1
ATOM 858 C CA . LEU A 1 111 ? -16.343 -10.555 33.516 1.00 90.12 111 LEU A CA 1
ATOM 859 C C . LEU A 1 111 ? -15.164 -11.532 33.681 1.00 90.12 111 LEU A C 1
ATOM 861 O O . LEU A 1 111 ? -15.164 -12.583 33.053 1.00 90.12 111 LEU A O 1
ATOM 865 N N . MET A 1 112 ? -14.205 -11.235 34.567 1.00 90.25 112 MET A N 1
ATOM 866 C CA . MET A 1 112 ? -13.058 -12.111 34.867 1.00 90.25 112 MET A CA 1
ATOM 867 C C . MET A 1 112 ? -13.452 -13.419 35.568 1.00 90.25 112 MET A C 1
ATOM 869 O O . MET A 1 112 ? -12.783 -14.431 35.394 1.00 90.25 112 MET A O 1
ATOM 873 N N . ALA A 1 113 ? -14.526 -13.409 36.359 1.00 90.44 113 ALA A N 1
ATOM 874 C CA . ALA A 1 113 ? -15.054 -14.593 37.034 1.00 90.44 113 ALA A CA 1
ATOM 875 C C . ALA A 1 113 ? -15.851 -15.520 36.096 1.00 90.44 113 ALA A C 1
ATOM 877 O O . ALA A 1 113 ? -16.250 -16.614 36.502 1.00 90.44 113 ALA A O 1
ATOM 878 N N . ALA A 1 114 ? -16.114 -15.098 34.855 1.00 92.12 114 ALA A N 1
ATOM 879 C CA . ALA A 1 114 ? -16.804 -15.930 33.884 1.00 92.12 114 ALA A CA 1
ATOM 880 C C . ALA A 1 114 ? -15.927 -17.123 33.476 1.00 92.12 114 ALA A C 1
ATOM 882 O O . ALA A 1 114 ? -14.727 -16.993 33.259 1.00 92.12 114 ALA A O 1
ATOM 883 N N . SER A 1 115 ? -16.536 -18.301 33.324 1.00 92.00 115 SER A N 1
ATOM 884 C CA . SER A 1 115 ? -15.835 -19.475 32.788 1.00 92.00 115 SER A CA 1
ATOM 885 C C . SER A 1 115 ? -15.453 -19.290 31.320 1.00 92.00 115 SER A C 1
ATOM 887 O O . SER A 1 115 ? -14.462 -19.845 30.864 1.00 92.00 115 SER A O 1
ATOM 889 N N . THR A 1 116 ? -16.270 -18.536 30.585 1.00 92.69 116 THR A N 1
ATOM 890 C CA . THR A 1 116 ? -16.055 -18.152 29.187 1.00 92.69 116 THR A CA 1
ATOM 891 C C . THR A 1 116 ? -16.610 -16.746 28.982 1.00 92.69 116 THR A C 1
ATOM 893 O O . THR A 1 116 ? -17.643 -16.404 29.562 1.00 92.69 116 THR A O 1
ATOM 896 N N . ALA A 1 117 ? -15.923 -15.930 28.182 1.00 93.88 117 ALA A N 1
ATOM 897 C CA . ALA A 1 117 ? -16.284 -14.535 27.971 1.00 93.88 117 ALA A CA 1
ATOM 898 C C . ALA A 1 117 ? -16.146 -14.132 26.498 1.00 93.88 117 ALA A C 1
ATOM 900 O O . ALA A 1 117 ? -15.132 -14.422 25.868 1.00 93.88 117 ALA A O 1
ATOM 901 N N . SER A 1 118 ? -17.150 -13.424 25.984 1.00 95.25 118 SER A N 1
ATOM 902 C CA . SER A 1 118 ? -17.098 -12.725 24.696 1.00 95.25 118 SER A CA 1
ATOM 903 C C . SER A 1 118 ? -16.905 -11.228 24.942 1.00 95.25 118 SER A C 1
ATOM 905 O O . SER A 1 118 ? -17.659 -10.636 25.719 1.00 95.25 118 SER A O 1
ATOM 907 N N . TYR A 1 119 ? -15.917 -10.609 24.293 1.00 94.62 119 TYR A N 1
ATOM 908 C CA . TYR A 1 119 ? -15.595 -9.190 24.476 1.00 94.62 119 TYR A CA 1
ATOM 909 C C . TYR A 1 119 ? -16.196 -8.323 23.371 1.00 94.62 119 TYR A C 1
ATOM 911 O O . TYR A 1 119 ? -16.217 -8.711 22.205 1.00 94.62 119 TYR A O 1
ATOM 919 N N . ALA A 1 120 ? -16.596 -7.099 23.719 1.00 93.25 120 ALA A N 1
ATOM 920 C CA . ALA A 1 120 ? -17.231 -6.175 22.776 1.00 93.25 120 ALA A CA 1
ATOM 921 C C . ALA A 1 120 ? -16.315 -5.776 21.600 1.00 93.25 120 ALA A C 1
ATOM 923 O O . ALA A 1 120 ? -16.785 -5.401 20.533 1.00 93.25 120 ALA A O 1
ATOM 924 N N . LYS A 1 121 ? -14.991 -5.862 21.759 1.00 90.00 121 LYS A N 1
ATOM 925 C CA . LYS A 1 121 ? -14.041 -5.598 20.665 1.00 90.00 121 LYS A CA 1
ATOM 926 C C . LYS A 1 121 ? -14.077 -6.662 19.554 1.00 90.00 121 LYS A C 1
ATOM 928 O O . LYS A 1 121 ? -13.703 -6.349 18.428 1.00 90.00 121 LYS A O 1
ATOM 933 N N . ASP A 1 122 ? -14.519 -7.880 19.880 1.00 93.06 122 ASP A N 1
ATOM 934 C CA . ASP A 1 122 ? -14.471 -9.054 18.999 1.00 93.06 122 ASP A CA 1
ATOM 935 C C . ASP A 1 122 ? -15.851 -9.381 18.403 1.00 93.06 122 ASP A C 1
ATOM 937 O O . ASP A 1 122 ? -15.953 -10.075 17.397 1.00 93.06 122 ASP A O 1
ATOM 941 N N . THR A 1 123 ? -16.924 -8.872 19.013 1.00 94.81 123 THR A N 1
ATOM 942 C CA . THR A 1 123 ? -18.313 -9.167 18.632 1.00 94.81 123 THR A CA 1
ATOM 943 C C . THR A 1 123 ? -19.009 -8.025 17.892 1.00 94.81 123 THR A C 1
ATOM 945 O O . THR A 1 123 ? -20.184 -8.148 17.554 1.00 94.81 123 THR A O 1
ATOM 948 N N . TYR A 1 124 ? -18.307 -6.922 17.614 1.00 95.69 124 TYR A N 1
ATOM 949 C CA . TYR A 1 124 ? -18.840 -5.781 16.868 1.00 95.69 124 TYR A CA 1
ATOM 950 C C . TYR A 1 124 ? -18.023 -5.512 15.604 1.00 95.69 124 TYR A C 1
ATOM 952 O O . TYR A 1 124 ? -16.786 -5.475 15.617 1.00 95.69 124 TYR A O 1
ATOM 960 N N . LEU A 1 125 ? -18.741 -5.253 14.515 1.00 95.25 125 LEU A N 1
ATOM 961 C CA . LEU A 1 125 ? -18.197 -4.619 13.324 1.00 95.25 125 LEU A CA 1
ATOM 962 C C . LEU A 1 125 ? -17.855 -3.151 13.626 1.00 95.25 125 LEU A C 1
ATOM 964 O O . LEU A 1 125 ? -18.490 -2.526 14.489 1.00 95.25 125 LEU A O 1
ATOM 968 N N . PRO A 1 126 ? -16.847 -2.589 12.937 1.00 95.19 126 PRO A N 1
ATOM 969 C CA . PRO A 1 126 ? -16.512 -1.186 13.094 1.00 95.19 126 PRO A CA 1
ATOM 970 C C . PRO A 1 126 ? -17.677 -0.296 12.649 1.00 95.19 126 PRO A C 1
ATOM 972 O O . PRO A 1 126 ? -18.438 -0.637 11.744 1.00 95.19 126 PRO A O 1
ATOM 975 N N . VAL A 1 127 ? -17.800 0.865 13.286 1.00 95.12 127 VAL A N 1
ATOM 976 C CA . VAL A 1 127 ? -18.742 1.909 12.875 1.00 95.12 127 VAL A CA 1
ATOM 977 C C . VAL A 1 127 ? -18.032 2.816 11.881 1.00 95.12 127 VAL A C 1
ATOM 979 O O . VAL A 1 127 ? -16.977 3.365 12.195 1.00 95.12 127 VAL A O 1
ATOM 982 N N . ILE A 1 128 ? -18.602 2.998 10.693 1.00 95.88 128 ILE A N 1
ATOM 983 C CA . ILE A 1 128 ? -18.078 3.962 9.722 1.00 95.88 128 ILE A CA 1
ATOM 984 C C . ILE A 1 128 ? -18.419 5.366 10.221 1.00 95.88 128 ILE A C 1
ATOM 986 O O . ILE A 1 128 ? -19.593 5.707 10.363 1.00 95.88 128 ILE A O 1
ATOM 990 N N . VAL A 1 129 ? -17.395 6.168 10.515 1.00 96.25 129 VAL A N 1
ATOM 991 C CA . VAL A 1 129 ? -17.571 7.524 11.069 1.00 96.25 129 VAL A CA 1
ATOM 992 C C . VAL A 1 129 ? -17.295 8.625 10.055 1.00 96.25 129 VAL A C 1
ATOM 994 O O . VAL A 1 129 ? -17.847 9.711 10.200 1.00 96.25 129 VAL A O 1
ATOM 997 N N . GLU A 1 130 ? -16.496 8.335 9.028 1.00 96.38 130 GLU A N 1
ATOM 998 C CA . GLU A 1 130 ? -16.241 9.206 7.879 1.00 96.38 130 GLU A CA 1
ATOM 999 C C . GLU A 1 130 ? -15.993 8.374 6.619 1.00 96.38 130 GLU A C 1
ATOM 1001 O O . GLU A 1 130 ? -15.370 7.311 6.685 1.00 96.38 130 GLU A O 1
ATOM 1006 N N . HIS A 1 131 ? -16.466 8.866 5.473 1.00 96.31 131 HIS A N 1
ATOM 1007 C CA . HIS A 1 131 ? -16.251 8.247 4.165 1.00 96.31 131 HIS A CA 1
ATOM 1008 C C . HIS A 1 131 ? -16.330 9.301 3.053 1.00 96.31 131 HIS A C 1
ATOM 1010 O O . HIS A 1 131 ? -17.390 9.888 2.831 1.00 96.31 131 HIS A O 1
ATOM 1016 N N . GLN A 1 132 ? -15.225 9.525 2.338 1.00 96.44 132 GLN A N 1
ATOM 1017 C CA . GLN A 1 132 ? -15.189 10.419 1.179 1.00 96.44 132 GLN A CA 1
ATOM 1018 C C . GLN A 1 132 ? -14.165 9.943 0.143 1.00 96.44 132 GLN A C 1
ATOM 1020 O O . GLN A 1 132 ? -12.958 9.930 0.390 1.00 96.44 132 GLN A O 1
ATOM 1025 N N . GLY A 1 133 ? -14.647 9.599 -1.054 1.00 96.06 133 GLY A N 1
ATOM 1026 C CA . GLY A 1 133 ? -13.799 9.102 -2.138 1.00 96.06 133 GLY A CA 1
ATOM 1027 C C . GLY A 1 133 ? -13.060 7.826 -1.731 1.00 96.06 133 GLY A C 1
ATOM 1028 O O . GLY A 1 133 ? -13.685 6.856 -1.323 1.00 96.06 133 GLY A O 1
ATOM 1029 N N . GLN A 1 134 ? -11.731 7.849 -1.821 1.00 96.44 134 GLN A N 1
ATOM 1030 C CA . GLN A 1 134 ? -10.842 6.743 -1.438 1.00 96.44 134 GLN A CA 1
ATOM 1031 C C . GLN A 1 134 ? -10.705 6.535 0.082 1.00 96.44 134 GLN A C 1
ATOM 1033 O O . GLN A 1 134 ? -10.133 5.535 0.511 1.00 96.44 134 GLN A O 1
ATOM 1038 N N . TRP A 1 135 ? -11.185 7.478 0.899 1.00 98.06 135 TRP A N 1
ATOM 1039 C CA . TRP A 1 135 ? -10.912 7.533 2.335 1.00 98.06 135 TRP A CA 1
ATOM 1040 C C . TRP A 1 135 ? -12.064 6.974 3.168 1.00 98.06 135 TRP A C 1
ATOM 1042 O O . TRP A 1 135 ? -13.191 7.461 3.064 1.00 98.06 135 TRP A O 1
ATOM 1052 N N . LEU A 1 136 ? -11.768 6.022 4.057 1.00 98.31 136 LEU A N 1
ATOM 1053 C CA . LEU A 1 136 ? -12.731 5.404 4.973 1.00 98.31 136 LEU A CA 1
ATOM 1054 C C . LEU A 1 136 ? -12.188 5.395 6.409 1.00 98.31 136 LEU A C 1
ATOM 1056 O O . LEU A 1 136 ? -11.057 4.979 6.646 1.00 98.31 136 LEU A O 1
ATOM 1060 N N . PHE A 1 137 ? -12.994 5.841 7.374 1.00 98.31 137 PHE A N 1
ATOM 1061 C CA . PHE A 1 137 ? -12.638 5.878 8.794 1.00 98.31 137 PHE A CA 1
ATOM 1062 C C . PHE A 1 137 ? -13.517 4.897 9.576 1.00 98.31 137 PHE A C 1
ATOM 1064 O O . PHE A 1 137 ? -14.724 5.102 9.736 1.00 98.31 137 PHE A O 1
ATOM 1071 N N . GLU A 1 138 ? -12.892 3.849 10.101 1.00 97.94 138 GLU A N 1
ATOM 1072 C CA . GLU A 1 138 ? -13.537 2.757 10.825 1.00 97.94 138 GLU A CA 1
ATOM 1073 C C . GLU A 1 138 ? -13.300 2.875 12.331 1.00 97.94 138 GLU A C 1
ATOM 1075 O O . GLU A 1 138 ? -12.194 2.655 12.824 1.00 97.94 138 GLU A O 1
ATOM 1080 N N . PHE A 1 139 ? -14.342 3.203 13.091 1.00 97.50 139 PHE A N 1
ATOM 1081 C CA . PHE A 1 139 ? -14.280 3.319 14.543 1.00 97.50 139 PHE A CA 1
ATOM 1082 C C . PHE A 1 139 ? -14.541 1.985 15.247 1.00 97.50 139 PHE A C 1
ATOM 1084 O O . PHE A 1 139 ? -15.550 1.316 15.018 1.00 97.50 139 PHE A O 1
ATOM 1091 N N . ARG A 1 140 ? -13.678 1.656 16.208 1.00 95.81 140 ARG A N 1
ATOM 1092 C CA . ARG A 1 140 ? -13.860 0.582 17.186 1.00 95.81 140 ARG A CA 1
ATOM 1093 C C . ARG A 1 140 ? -13.797 1.157 18.590 1.00 95.81 140 ARG A C 1
ATOM 1095 O O . ARG A 1 140 ? -12.776 1.699 19.015 1.00 95.81 140 ARG A O 1
ATOM 1102 N N . GLY A 1 141 ? -14.880 1.003 19.337 1.00 94.50 141 GLY A N 1
ATOM 1103 C CA . GLY A 1 141 ? -14.949 1.523 20.691 1.00 94.50 141 GLY A CA 1
ATOM 1104 C C . GLY A 1 141 ? -16.360 1.533 21.264 1.00 94.50 141 GLY A C 1
ATOM 1105 O O . GLY A 1 141 ? -17.245 0.867 20.718 1.00 94.50 141 GLY A O 1
ATOM 1106 N N . PRO A 1 142 ? -16.549 2.281 22.363 1.00 94.06 142 PRO A N 1
ATOM 1107 C CA . PRO A 1 142 ? -17.803 2.369 23.094 1.00 94.06 142 PR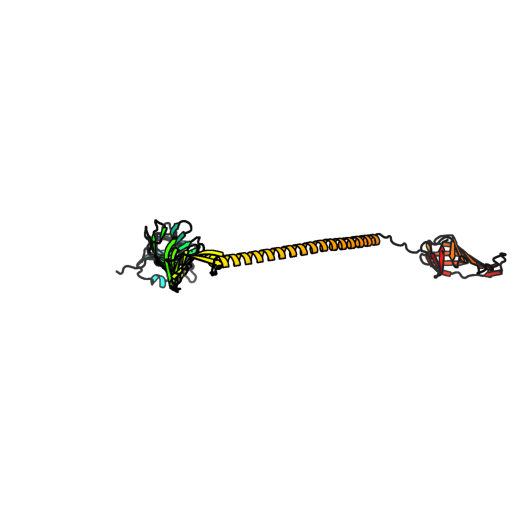O A CA 1
ATOM 1108 C C . PRO A 1 142 ? -18.936 2.930 22.251 1.00 94.06 142 PRO A C 1
ATOM 1110 O O . PRO A 1 142 ? -18.751 3.889 21.495 1.00 94.06 142 PRO A O 1
ATOM 1113 N N . GLN A 1 143 ? -20.118 2.345 22.416 1.00 93.88 143 GLN A N 1
ATOM 1114 C CA . GLN A 1 143 ? -21.310 2.701 21.660 1.00 93.88 143 GLN A CA 1
ATOM 1115 C C . GLN A 1 143 ? -22.541 2.770 22.562 1.00 93.88 143 GLN A C 1
ATOM 1117 O O . GLN A 1 143 ? -22.566 2.177 23.634 1.00 93.88 143 GLN A O 1
ATOM 1122 N N . VAL A 1 144 ? -23.568 3.493 22.131 1.00 94.31 144 VAL A N 1
ATOM 1123 C CA . VAL A 1 144 ? -24.907 3.473 22.724 1.00 94.31 144 VAL A CA 1
ATOM 1124 C C . VAL A 1 144 ? -25.896 3.397 21.573 1.00 94.31 144 VAL A C 1
ATOM 1126 O O . VAL A 1 144 ? -25.891 4.264 20.703 1.00 94.31 144 VAL A O 1
ATOM 1129 N N . ASN A 1 145 ? -26.734 2.362 21.560 1.00 92.06 145 ASN A N 1
ATOM 1130 C CA . ASN A 1 145 ? -27.700 2.111 20.487 1.00 92.06 145 ASN A CA 1
ATOM 1131 C C . ASN A 1 145 ? -27.053 2.112 19.080 1.00 92.06 145 ASN A C 1
ATOM 1133 O O . ASN A 1 145 ? -27.556 2.752 18.158 1.00 92.06 145 ASN A O 1
ATOM 1137 N N . GLY A 1 146 ? -25.887 1.466 18.944 1.00 88.19 146 GLY A N 1
ATOM 1138 C CA . GLY A 1 146 ? -25.137 1.368 17.683 1.00 88.19 146 GLY A CA 1
ATOM 1139 C C . GLY A 1 146 ? -24.409 2.651 17.258 1.00 88.19 146 GLY A C 1
ATOM 1140 O O . GLY A 1 146 ? -23.700 2.652 16.257 1.00 88.19 146 GLY A O 1
ATOM 1141 N N . GLN A 1 147 ? -24.545 3.744 18.013 1.00 91.00 147 GLN A N 1
ATOM 1142 C CA . GLN A 1 147 ? -23.856 5.007 17.745 1.00 91.00 147 GLN A CA 1
ATOM 1143 C C . GLN A 1 147 ? -22.627 5.162 18.635 1.00 91.00 147 GLN A C 1
ATOM 1145 O O . GLN A 1 147 ? -22.619 4.706 19.775 1.00 91.00 147 GLN A O 1
ATOM 1150 N N . VAL A 1 148 ? -21.594 5.843 18.139 1.00 93.81 148 VAL A N 1
ATOM 1151 C CA . VAL A 1 148 ? -20.365 6.108 18.899 1.00 93.81 148 VAL A CA 1
ATOM 1152 C C . VAL A 1 148 ? -20.673 6.911 20.165 1.00 93.81 148 VAL A C 1
ATOM 1154 O O . VAL A 1 148 ? -21.301 7.964 20.104 1.00 93.81 148 VAL A O 1
ATOM 1157 N N . ALA A 1 149 ? -20.207 6.425 21.316 1.00 92.50 149 ALA A N 1
ATOM 1158 C CA . ALA A 1 149 ? -20.512 7.012 22.620 1.00 92.50 149 ALA A CA 1
ATOM 1159 C C . ALA A 1 149 ? -19.313 6.946 23.576 1.00 92.50 149 ALA A C 1
ATOM 1161 O O . ALA A 1 149 ? -19.377 6.402 24.680 1.00 92.50 149 ALA A O 1
ATOM 1162 N N . GLY A 1 150 ? -18.188 7.497 23.138 1.00 92.38 150 GLY A N 1
ATOM 1163 C CA . GLY A 1 150 ? -16.966 7.567 23.924 1.00 92.38 150 GLY A CA 1
ATOM 1164 C C . GLY A 1 150 ? -15.735 7.542 23.040 1.00 92.38 150 GLY A C 1
ATOM 1165 O O . GLY A 1 150 ? -15.829 7.553 21.814 1.00 92.38 150 GLY A O 1
ATOM 1166 N N . ASN A 1 151 ? -14.574 7.498 23.682 1.00 96.00 151 ASN A N 1
ATOM 1167 C CA . ASN A 1 151 ? -13.317 7.433 22.959 1.00 96.00 151 ASN A CA 1
ATOM 1168 C C . ASN A 1 151 ? -13.014 6.000 22.519 1.00 96.00 151 ASN A C 1
ATOM 1170 O O . ASN A 1 151 ? -13.274 5.049 23.258 1.00 96.00 151 ASN A O 1
ATOM 1174 N N . GLY A 1 152 ? -12.412 5.856 21.344 1.00 95.69 152 GLY A N 1
ATOM 1175 C CA . GLY A 1 152 ? -12.036 4.557 20.793 1.00 95.69 152 GLY A CA 1
ATOM 1176 C C . GLY A 1 152 ? -10.815 4.644 19.893 1.00 95.69 152 GLY A C 1
ATOM 1177 O O . GLY A 1 152 ? -9.972 5.527 20.047 1.00 95.69 152 GLY A O 1
ATOM 1178 N N . THR A 1 153 ? -10.724 3.719 18.954 1.00 97.75 153 THR A N 1
ATOM 1179 C CA . THR A 1 153 ? -9.677 3.693 17.937 1.00 97.75 153 THR A CA 1
ATOM 1180 C C . THR A 1 153 ? -10.330 3.826 16.576 1.00 97.75 153 THR A C 1
ATOM 1182 O O . THR A 1 153 ? -11.320 3.149 16.314 1.00 97.75 153 THR A O 1
ATOM 1185 N N . ILE A 1 154 ? -9.786 4.685 15.720 1.00 98.44 154 ILE A N 1
ATOM 1186 C CA . ILE A 1 154 ? -10.194 4.772 14.321 1.00 98.44 154 ILE A CA 1
ATOM 1187 C C . ILE A 1 154 ? -9.069 4.233 13.453 1.00 98.44 154 ILE A C 1
ATOM 1189 O O . ILE A 1 154 ? -7.952 4.743 13.524 1.00 98.44 154 ILE A O 1
ATOM 1193 N N . THR A 1 155 ? -9.371 3.243 12.625 1.00 98.31 155 THR A N 1
ATOM 1194 C CA . THR A 1 155 ? -8.506 2.835 11.519 1.00 98.31 155 THR A CA 1
ATOM 1195 C C . THR A 1 155 ? -8.878 3.666 10.297 1.00 98.31 155 THR A C 1
ATOM 1197 O O . THR A 1 155 ? -10.050 3.746 9.934 1.00 98.31 155 THR A O 1
ATOM 1200 N N . VAL A 1 156 ? -7.894 4.322 9.687 1.00 98.25 156 VAL A N 1
ATOM 1201 C CA . VAL A 1 156 ? -8.068 5.121 8.472 1.00 98.25 156 VAL A CA 1
ATOM 1202 C C . VAL A 1 156 ? -7.534 4.325 7.294 1.00 98.25 156 VAL A C 1
ATOM 1204 O O . VAL A 1 156 ? -6.359 3.948 7.269 1.00 98.25 156 VAL A O 1
ATOM 1207 N N . LEU A 1 157 ? -8.409 4.082 6.325 1.00 98.38 157 LEU A N 1
ATOM 1208 C CA . LEU A 1 157 ? -8.128 3.339 5.108 1.00 98.38 157 LEU A CA 1
ATOM 1209 C C . LEU A 1 157 ? -8.102 4.291 3.903 1.00 98.38 157 LEU A C 1
ATOM 1211 O O . LEU A 1 157 ? -8.931 5.200 3.816 1.00 98.38 157 LEU A O 1
ATOM 1215 N N . ARG A 1 158 ? -7.183 4.046 2.965 1.00 97.69 158 ARG A N 1
ATOM 1216 C CA . ARG A 1 158 ? -7.145 4.625 1.613 1.00 97.69 158 ARG A CA 1
ATOM 1217 C C . ARG A 1 158 ? -7.202 3.479 0.608 1.00 97.69 158 ARG A C 1
ATOM 1219 O O . ARG A 1 158 ? -6.347 2.597 0.659 1.00 97.69 158 ARG A O 1
ATOM 1226 N N . ASP A 1 159 ? -8.227 3.448 -0.241 1.00 97.00 159 ASP A N 1
ATOM 1227 C CA . ASP A 1 159 ? -8.481 2.351 -1.194 1.00 97.00 159 ASP A CA 1
ATOM 1228 C C . ASP A 1 159 ? -8.466 0.959 -0.527 1.00 97.00 159 ASP A C 1
ATOM 1230 O O . ASP A 1 159 ? -7.908 -0.013 -1.036 1.00 97.00 159 ASP A O 1
ATOM 1234 N N . GLY A 1 160 ? -9.041 0.872 0.677 1.00 96.69 160 GLY A N 1
ATOM 1235 C CA . GLY A 1 160 ? -9.104 -0.358 1.476 1.00 96.69 160 GLY A CA 1
ATOM 1236 C C . GLY A 1 160 ? -7.811 -0.737 2.208 1.00 96.69 160 GLY A C 1
ATOM 1237 O O . GLY A 1 160 ? -7.818 -1.696 2.976 1.00 96.69 160 GLY A O 1
ATOM 1238 N N . SER A 1 161 ? -6.718 0.009 2.026 1.00 97.56 161 SER A N 1
ATOM 1239 C CA . SER A 1 161 ? -5.449 -0.217 2.728 1.00 97.56 161 SER A CA 1
ATOM 1240 C C . SER A 1 161 ? -5.311 0.706 3.935 1.00 97.56 161 SER A C 1
ATOM 1242 O O . SER A 1 161 ? -5.551 1.906 3.826 1.00 97.56 161 SER A O 1
ATOM 1244 N N . GLU A 1 162 ? -4.892 0.174 5.083 1.00 97.75 162 GLU A N 1
ATOM 1245 C CA . GLU A 1 162 ? -4.612 0.986 6.273 1.00 97.75 162 GLU A CA 1
ATOM 1246 C C . GLU A 1 162 ? -3.451 1.951 6.025 1.00 97.75 162 GLU A C 1
ATOM 1248 O O . GLU A 1 162 ? -2.386 1.556 5.555 1.00 97.75 162 GLU A O 1
ATOM 1253 N N . VAL A 1 163 ? -3.662 3.227 6.355 1.00 97.44 163 VAL A N 1
ATOM 1254 C CA . VAL A 1 163 ? -2.655 4.294 6.219 1.00 97.44 163 VAL A CA 1
ATOM 1255 C C . VAL A 1 163 ? -2.405 5.041 7.526 1.00 97.44 163 VAL A C 1
ATOM 1257 O O . VAL A 1 163 ? -1.319 5.594 7.722 1.00 97.44 163 VAL A O 1
ATOM 1260 N N . ALA A 1 164 ? -3.369 5.032 8.450 1.00 97.69 164 ALA A N 1
ATOM 1261 C CA . ALA A 1 164 ? -3.200 5.607 9.776 1.00 97.69 164 ALA A CA 1
ATOM 1262 C C .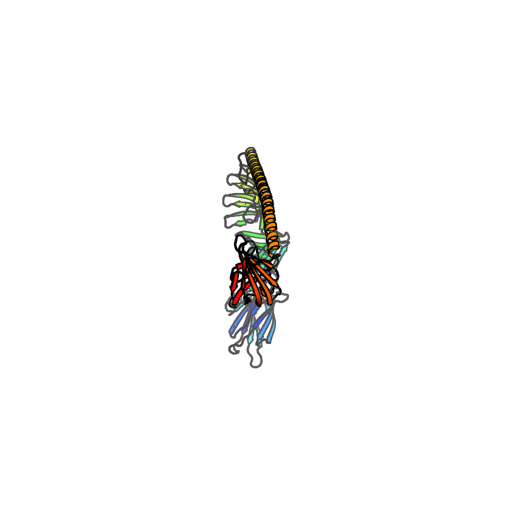 ALA A 1 164 ? -4.142 4.984 10.812 1.00 97.69 164 ALA A C 1
ATOM 1264 O O . ALA A 1 164 ? -5.223 4.498 10.488 1.00 97.69 164 ALA A O 1
ATOM 1265 N N . VAL A 1 165 ? -3.769 5.098 12.085 1.00 98.19 165 VAL A N 1
ATOM 1266 C CA . VAL A 1 165 ? -4.611 4.780 13.241 1.00 98.19 165 VAL A CA 1
ATOM 1267 C C . VAL A 1 165 ? -4.714 6.000 14.148 1.00 98.19 165 VAL A C 1
ATOM 1269 O O . VAL A 1 165 ? -3.702 6.536 14.603 1.00 98.19 165 VAL A O 1
ATOM 1272 N N . ILE A 1 166 ? -5.937 6.423 14.464 1.00 98.12 166 ILE A N 1
ATOM 1273 C CA . ILE A 1 166 ? -6.228 7.468 15.449 1.00 98.12 166 ILE A CA 1
ATOM 1274 C C . ILE A 1 166 ? -6.599 6.790 16.767 1.00 98.12 166 ILE A C 1
ATOM 1276 O O . ILE A 1 166 ? -7.685 6.235 16.925 1.00 98.12 166 ILE A O 1
ATOM 1280 N N . SER A 1 167 ? -5.680 6.821 17.724 1.00 97.81 167 SER A N 1
ATOM 1281 C CA . SER A 1 167 ? -5.862 6.235 19.055 1.00 97.81 167 SER A CA 1
ATOM 1282 C C . SER A 1 167 ? -6.477 7.232 20.038 1.00 97.81 167 SER A C 1
ATOM 1284 O O . SER A 1 167 ? -6.192 8.433 19.981 1.00 97.81 167 SER A O 1
ATOM 1286 N N . ASN A 1 168 ? -7.307 6.719 20.957 1.00 96.94 168 ASN A N 1
ATOM 1287 C CA . ASN A 1 168 ? -8.106 7.524 21.889 1.00 96.94 168 ASN A CA 1
ATOM 1288 C C . ASN A 1 168 ? -8.913 8.613 21.157 1.00 96.94 168 ASN A C 1
ATOM 1290 O O . ASN A 1 168 ? -8.981 9.760 21.599 1.00 96.94 168 ASN A O 1
ATOM 1294 N N . ALA A 1 169 ? -9.472 8.240 20.006 1.00 97.81 169 ALA A N 1
ATOM 1295 C CA . ALA A 1 169 ? -10.210 9.120 19.128 1.00 97.81 169 ALA A CA 1
ATOM 1296 C C . ALA A 1 169 ? -11.487 9.605 19.814 1.00 97.81 169 ALA A C 1
ATOM 1298 O O . ALA A 1 169 ? -12.329 8.791 20.198 1.00 97.81 169 ALA A O 1
ATOM 1299 N N . ASN A 1 170 ? -11.629 10.919 19.949 1.00 97.06 170 ASN A N 1
ATOM 1300 C CA . ASN A 1 170 ? -12.855 11.573 20.370 1.00 97.06 170 ASN A CA 1
ATOM 1301 C C . ASN A 1 170 ? -13.560 12.138 19.135 1.00 97.06 170 ASN A C 1
ATOM 1303 O O . ASN A 1 170 ? -12.962 12.899 18.372 1.00 97.06 170 ASN A O 1
ATOM 1307 N N . ILE A 1 171 ? -14.817 11.742 18.945 1.00 96.75 171 ILE A N 1
ATOM 1308 C CA . ILE A 1 171 ? -15.617 12.101 17.776 1.00 96.75 171 ILE A CA 1
ATOM 1309 C C . ILE A 1 171 ? -16.718 13.056 18.216 1.00 96.75 171 ILE A C 1
ATOM 1311 O O . ILE A 1 171 ? -17.536 12.734 19.076 1.00 96.75 171 ILE A O 1
ATOM 1315 N N . THR A 1 172 ? -16.745 14.226 17.595 1.00 94.94 172 THR A N 1
ATOM 1316 C CA . THR A 1 172 ? -17.807 15.228 17.727 1.00 94.94 172 THR A CA 1
ATOM 1317 C C . THR A 1 172 ? -18.480 15.423 16.366 1.00 94.94 172 THR A C 1
ATOM 1319 O O . THR A 1 172 ? -17.967 14.924 15.362 1.00 94.94 172 THR A O 1
ATOM 1322 N N . PRO A 1 173 ? -19.615 16.137 16.267 1.00 93.62 173 PRO A N 1
ATOM 1323 C CA . PRO A 1 173 ? -20.222 16.443 14.970 1.00 93.62 173 PRO A CA 1
ATOM 1324 C C . PRO A 1 173 ? -19.287 17.175 13.993 1.00 93.62 173 PRO A C 1
ATOM 1326 O O . PRO A 1 173 ? -19.411 16.985 12.789 1.00 93.62 173 PRO A O 1
ATOM 1329 N N . ASP A 1 174 ? -18.343 17.974 14.500 1.00 94.69 174 ASP A N 1
ATOM 1330 C CA . ASP A 1 174 ? -17.488 18.840 13.679 1.00 94.69 174 ASP A CA 1
ATOM 1331 C C . ASP A 1 174 ? -16.051 18.325 13.520 1.00 94.69 174 ASP A C 1
ATOM 1333 O O . ASP A 1 174 ? -15.423 18.558 12.486 1.00 94.69 174 ASP A O 1
ATOM 1337 N N . GLU A 1 175 ? -15.518 17.631 14.528 1.00 96.31 175 GLU A N 1
ATOM 1338 C CA . GLU A 1 175 ? -14.106 17.245 14.588 1.00 96.31 175 GLU A CA 1
ATOM 1339 C C . GLU A 1 175 ? -13.897 15.810 15.090 1.00 96.31 175 GLU A C 1
ATOM 1341 O O . GLU A 1 175 ? -14.640 15.312 15.943 1.00 96.31 175 GLU A O 1
ATOM 1346 N N . ILE A 1 176 ? -12.821 15.184 14.608 1.00 97.69 176 ILE A N 1
ATOM 1347 C CA . ILE A 1 176 ? -12.206 13.991 15.201 1.00 97.69 176 ILE A CA 1
ATOM 1348 C C . ILE A 1 176 ? -10.861 14.409 15.791 1.00 97.69 176 ILE A C 1
ATOM 1350 O O . ILE A 1 176 ? -10.022 14.979 15.095 1.00 97.69 176 ILE A O 1
ATOM 1354 N N . THR A 1 177 ? -10.631 14.115 17.068 1.00 97.56 177 THR A N 1
ATOM 1355 C CA . THR A 1 177 ? -9.353 14.402 17.737 1.00 97.56 177 THR A CA 1
ATOM 1356 C C . THR A 1 177 ? -8.743 13.134 18.304 1.00 97.56 177 THR A C 1
ATOM 1358 O O . THR A 1 177 ? -9.466 12.223 18.691 1.00 97.56 177 THR A O 1
ATOM 1361 N N . GLY A 1 178 ? -7.417 13.050 18.356 1.00 97.38 178 GLY A N 1
ATOM 1362 C CA . GLY A 1 178 ? -6.725 11.896 18.926 1.00 97.38 178 GLY A CA 1
ATOM 1363 C C . GLY A 1 178 ? -5.274 11.809 18.478 1.00 97.38 178 GLY A C 1
ATOM 1364 O O . GLY A 1 178 ? -4.799 12.614 17.678 1.00 97.38 178 GLY A O 1
ATOM 1365 N N . LYS A 1 179 ? -4.554 10.808 18.983 1.00 97.62 179 LYS A N 1
ATOM 1366 C CA . LYS A 1 179 ? -3.164 10.580 18.583 1.00 97.62 179 LYS A CA 1
ATOM 1367 C C . LYS A 1 179 ? -3.143 9.760 17.297 1.00 97.62 179 LYS A C 1
ATOM 1369 O O . LYS A 1 179 ? -3.502 8.582 17.327 1.00 97.62 179 LYS A O 1
ATOM 1374 N N . VAL A 1 180 ? -2.681 10.368 16.210 1.00 97.94 180 VAL A N 1
ATOM 1375 C CA . VAL A 1 180 ? -2.555 9.730 14.897 1.00 97.94 180 VAL A CA 1
ATOM 1376 C C . VAL A 1 180 ? -1.198 9.044 14.795 1.00 97.94 180 VAL A C 1
ATOM 1378 O O . VAL A 1 180 ? -0.170 9.626 15.147 1.00 97.94 180 VAL A O 1
ATOM 1381 N N . THR A 1 181 ? -1.211 7.799 14.335 1.00 97.56 181 THR A N 1
ATOM 1382 C CA . THR A 1 181 ? -0.028 6.995 14.020 1.00 97.56 181 THR A CA 1
ATOM 1383 C C . THR A 1 181 ? -0.139 6.552 12.569 1.00 97.56 181 THR A C 1
ATOM 1385 O O . THR A 1 181 ? -1.057 5.814 12.232 1.00 97.56 181 THR A O 1
ATOM 1388 N N . LEU A 1 182 ? 0.758 7.029 11.713 1.00 96.81 182 LEU A N 1
ATOM 1389 C CA . LEU A 1 182 ? 0.856 6.627 10.309 1.00 96.81 182 LEU A CA 1
ATOM 1390 C C . LEU A 1 182 ? 1.498 5.235 10.210 1.00 96.81 182 LEU A C 1
ATOM 1392 O O . LEU A 1 182 ? 2.305 4.872 11.070 1.00 96.81 182 LEU A O 1
ATOM 1396 N N . THR A 1 183 ? 1.223 4.484 9.142 1.00 92.81 183 THR A N 1
ATOM 1397 C CA . THR A 1 183 ? 1.868 3.175 8.895 1.00 92.81 183 THR A CA 1
ATOM 1398 C C . THR A 1 183 ? 3.394 3.254 8.812 1.00 92.81 183 THR A C 1
ATOM 1400 O O . THR A 1 183 ? 4.079 2.317 9.209 1.00 92.81 183 THR A O 1
ATOM 1403 N N . GLY A 1 184 ? 3.943 4.400 8.401 1.00 84.44 184 GLY A N 1
ATOM 1404 C CA . GLY A 1 184 ? 5.380 4.696 8.447 1.00 84.44 184 GLY A CA 1
ATOM 1405 C C . GLY A 1 184 ? 5.932 5.061 9.834 1.00 84.44 184 GLY A C 1
ATOM 1406 O O . GLY A 1 184 ? 6.982 5.684 9.909 1.00 84.44 184 GLY A O 1
ATOM 1407 N N . GLU A 1 185 ? 5.228 4.759 10.931 1.00 91.25 185 GLU A N 1
ATOM 1408 C CA . GLU A 1 185 ? 5.586 5.101 12.324 1.00 91.25 185 GLU A CA 1
ATOM 1409 C C . GLU A 1 185 ? 5.653 6.614 12.645 1.00 91.25 185 GLU A C 1
ATOM 1411 O O . GLU A 1 185 ? 6.179 7.022 13.687 1.00 91.25 185 GLU A O 1
ATOM 1416 N N . GLY A 1 186 ? 5.113 7.470 11.774 1.00 95.19 186 GLY A N 1
ATOM 1417 C CA . GLY A 1 186 ? 4.963 8.903 12.035 1.00 95.19 186 GLY A CA 1
ATOM 1418 C C . GLY A 1 186 ? 3.853 9.160 13.049 1.00 95.19 186 GLY A C 1
ATOM 1419 O O . GLY A 1 186 ? 2.757 8.620 12.913 1.00 95.19 186 GLY A O 1
ATOM 1420 N N . VAL A 1 187 ? 4.113 9.981 14.067 1.00 96.94 187 VAL A N 1
ATOM 1421 C CA . VAL A 1 187 ? 3.153 10.243 15.150 1.00 96.94 187 VAL A CA 1
ATOM 1422 C C . VAL A 1 187 ? 2.906 11.735 15.324 1.00 96.94 187 VAL A C 1
ATOM 1424 O O . VAL A 1 187 ? 3.847 12.532 15.326 1.00 96.94 187 VAL A O 1
ATOM 1427 N N . TYR A 1 188 ? 1.641 12.104 15.539 1.00 96.50 188 TYR A N 1
ATOM 1428 C CA . TYR A 1 188 ? 1.238 13.467 15.880 1.00 96.50 188 TYR A CA 1
ATOM 1429 C C . TYR A 1 188 ? -0.097 13.517 16.644 1.00 96.50 188 TYR A C 1
ATOM 1431 O O . TYR A 1 188 ? -0.820 12.524 16.743 1.00 96.50 188 TYR A O 1
ATOM 1439 N N . GLN A 1 189 ? -0.423 14.680 17.216 1.00 95.81 189 GLN A N 1
ATOM 1440 C CA . GLN A 1 189 ? -1.752 14.947 17.778 1.00 95.81 189 GLN A CA 1
ATOM 1441 C C . GLN A 1 189 ? -2.653 15.521 16.690 1.00 95.81 189 GLN A C 1
ATOM 1443 O O . GLN A 1 189 ? -2.430 16.637 16.221 1.00 95.81 189 GLN A O 1
ATOM 1448 N N . GLY A 1 190 ? -3.633 14.733 16.259 1.00 92.88 190 GLY A N 1
ATOM 1449 C CA . GLY A 1 190 ? -4.519 15.073 15.160 1.00 92.88 190 GLY A CA 1
ATOM 1450 C C . GLY A 1 190 ? -5.780 15.791 15.610 1.00 92.88 190 GLY A C 1
ATOM 1451 O O . GLY A 1 190 ? -6.355 15.488 16.658 1.00 92.88 190 GLY A O 1
ATOM 1452 N N . ARG A 1 191 ? -6.218 16.731 14.774 1.00 96.06 191 ARG A N 1
ATOM 1453 C CA . ARG A 1 191 ? -7.538 17.342 14.800 1.00 96.06 191 ARG A CA 1
ATOM 1454 C C . ARG A 1 191 ? -8.010 17.395 13.354 1.00 96.06 191 ARG A C 1
ATOM 1456 O O . ARG A 1 191 ? -7.453 18.137 12.551 1.00 96.06 191 ARG A O 1
ATOM 1463 N N . PHE A 1 192 ? -8.982 16.566 13.022 1.00 97.00 192 PHE A N 1
ATOM 1464 C CA . PHE A 1 192 ? -9.516 16.412 11.679 1.00 97.00 192 PHE A CA 1
ATOM 1465 C C . PHE A 1 192 ? -10.881 17.091 11.599 1.00 97.00 192 PHE A C 1
ATOM 1467 O O . PHE A 1 192 ? -11.767 16.788 12.399 1.00 97.00 192 PHE A O 1
ATOM 1474 N N . ASN A 1 193 ? -11.043 18.024 10.663 1.00 96.38 193 ASN A N 1
ATOM 1475 C CA . ASN A 1 193 ? -12.295 18.726 10.423 1.00 96.38 193 ASN A CA 1
ATOM 1476 C C . ASN A 1 193 ? -13.196 17.872 9.525 1.00 96.38 193 ASN A C 1
ATOM 1478 O O . ASN A 1 193 ? -12.892 17.663 8.354 1.00 96.38 193 ASN A O 1
ATOM 1482 N N . ARG A 1 194 ? -14.333 17.428 10.062 1.00 95.56 194 ARG A N 1
ATOM 1483 C CA . ARG A 1 194 ? -15.262 16.519 9.376 1.00 95.56 194 ARG A CA 1
ATOM 1484 C C . ARG A 1 194 ? -16.015 17.200 8.231 1.00 95.56 194 ARG A C 1
ATOM 1486 O O . ARG A 1 194 ? -16.274 16.587 7.207 1.00 95.56 194 ARG A O 1
ATOM 1493 N N . LYS A 1 195 ? -16.329 18.495 8.371 1.00 93.88 195 LYS A N 1
ATOM 1494 C CA . LYS A 1 195 ? -17.067 19.274 7.355 1.00 93.88 195 LYS A CA 1
ATOM 1495 C C . LYS A 1 195 ? -16.230 19.583 6.119 1.00 93.88 195 LYS A C 1
ATOM 1497 O O . LYS A 1 195 ? -16.761 19.618 5.016 1.00 93.88 195 LYS A O 1
ATOM 1502 N N . LYS A 1 196 ? -14.946 19.876 6.321 1.00 94.06 196 LYS A N 1
ATOM 1503 C CA . LYS A 1 196 ? -13.997 20.189 5.245 1.00 94.06 196 LYS A CA 1
ATOM 1504 C C . LYS A 1 196 ? -13.203 18.977 4.766 1.00 94.06 196 LYS A C 1
ATOM 1506 O O . LYS A 1 196 ? -12.542 19.071 3.741 1.00 94.06 196 LYS A O 1
ATOM 1511 N N . PHE A 1 197 ? -13.276 17.872 5.505 1.00 94.88 197 PHE A N 1
ATOM 1512 C CA . PHE A 1 197 ? -12.531 16.646 5.252 1.00 94.88 197 PHE A CA 1
ATOM 1513 C C . PHE A 1 197 ? -11.010 16.863 5.187 1.00 94.88 197 PHE A C 1
ATOM 1515 O O . PHE A 1 197 ? -10.313 16.365 4.306 1.00 94.88 197 PHE A O 1
ATOM 1522 N N . GLU A 1 198 ? -10.482 17.641 6.131 1.00 93.44 198 GLU A N 1
ATOM 1523 C CA . GLU A 1 198 ? -9.065 18.007 6.164 1.00 93.44 198 GLU A CA 1
ATOM 1524 C C . GLU A 1 198 ? -8.509 17.985 7.590 1.00 93.44 198 GLU A C 1
ATOM 1526 O O . GLU A 1 198 ? -9.187 18.338 8.562 1.00 93.44 198 GLU A O 1
ATOM 1531 N N . GLN A 1 199 ? -7.243 17.602 7.725 1.00 93.50 199 GLN A N 1
ATOM 1532 C CA . GLN A 1 199 ? -6.478 17.821 8.946 1.00 93.50 199 GLN A CA 1
ATOM 1533 C C . GLN A 1 199 ? -6.284 19.328 9.178 1.00 93.50 199 GLN A C 1
ATOM 1535 O O . GLN A 1 199 ? -5.913 20.073 8.272 1.00 93.50 199 GLN A O 1
ATOM 1540 N N . ILE A 1 200 ? -6.483 19.785 10.417 1.00 90.00 200 ILE A N 1
ATOM 1541 C CA . ILE A 1 200 ? -6.283 21.191 10.782 1.00 90.00 200 ILE A CA 1
ATOM 1542 C C . ILE A 1 200 ? -4.797 21.579 10.639 1.00 90.00 200 ILE A C 1
ATOM 1544 O O . ILE A 1 200 ? -3.893 20.834 11.032 1.00 90.00 200 ILE A O 1
ATOM 1548 N N . ALA A 1 201 ? -4.557 22.777 10.097 1.00 82.00 201 ALA A N 1
ATOM 1549 C CA . ALA A 1 201 ? -3.231 23.345 9.857 1.00 82.00 201 ALA A CA 1
ATOM 1550 C C . ALA A 1 201 ? -2.357 23.459 11.126 1.00 82.00 201 ALA A C 1
ATOM 1552 O O . ALA A 1 201 ? -2.852 23.491 12.253 1.00 82.00 201 ALA A O 1
ATOM 1553 N N . GLY A 1 202 ? -1.037 23.553 10.930 1.00 80.44 202 GLY A N 1
ATOM 1554 C CA . GLY A 1 202 ? -0.049 23.641 12.018 1.00 80.44 202 GLY A CA 1
ATOM 1555 C C . GLY A 1 202 ? 0.275 22.298 12.681 1.00 80.44 202 GLY A C 1
ATOM 1556 O O . GLY A 1 202 ? 0.928 22.252 13.725 1.00 80.44 202 GLY A O 1
ATOM 1557 N N . THR A 1 203 ? -0.181 21.195 12.086 1.00 90.19 203 THR A N 1
ATOM 1558 C CA . THR A 1 203 ? 0.113 19.842 12.552 1.00 90.19 203 THR A CA 1
ATOM 1559 C C . THR A 1 203 ? 1.570 19.483 12.248 1.00 90.19 203 THR A C 1
ATOM 1561 O O . THR A 1 203 ? 2.017 19.604 11.109 1.00 90.19 203 THR A O 1
ATOM 1564 N N . LYS A 1 204 ? 2.302 19.014 13.268 1.00 94.69 204 LYS A N 1
ATOM 1565 C CA . LYS A 1 204 ? 3.698 18.570 13.143 1.00 94.69 204 LYS A CA 1
ATOM 1566 C C . LYS A 1 204 ? 3.818 17.079 13.399 1.00 94.69 204 LYS A C 1
ATOM 1568 O O . LYS A 1 204 ? 3.344 16.594 14.427 1.00 94.69 204 LYS A O 1
ATOM 1573 N N . ILE A 1 205 ? 4.499 16.379 12.503 1.00 96.50 205 ILE A N 1
ATOM 1574 C CA . ILE A 1 205 ? 4.748 14.941 12.608 1.00 96.50 205 ILE A CA 1
ATOM 1575 C C . ILE A 1 205 ? 6.172 14.712 13.059 1.00 96.50 205 ILE A C 1
ATOM 1577 O O . ILE A 1 205 ? 7.097 15.399 12.622 1.00 96.50 205 ILE A O 1
ATOM 1581 N N . LYS A 1 206 ? 6.340 13.721 13.929 1.00 96.75 206 LYS A N 1
ATOM 1582 C CA . LYS A 1 206 ? 7.643 13.204 14.319 1.00 96.75 206 LYS A CA 1
ATOM 1583 C C . LYS A 1 206 ? 7.699 11.716 14.014 1.00 96.75 206 LYS A C 1
ATOM 1585 O O . LYS A 1 206 ? 6.876 10.953 14.521 1.00 96.75 206 LYS A O 1
ATOM 1590 N N . TRP A 1 207 ? 8.686 11.314 13.225 1.00 96.25 207 TRP A N 1
ATOM 1591 C CA . TRP A 1 207 ? 8.982 9.907 12.977 1.00 96.25 207 TRP A CA 1
ATOM 1592 C C . TRP A 1 207 ? 10.000 9.379 13.979 1.00 96.25 207 TRP A C 1
ATOM 1594 O O . TRP A 1 207 ? 10.800 10.122 14.555 1.00 96.25 207 TRP A O 1
ATOM 1604 N N . LYS A 1 208 ? 9.993 8.060 14.176 1.00 94.19 208 LYS A N 1
ATOM 1605 C CA . LYS A 1 208 ? 10.938 7.367 15.060 1.00 94.19 208 LYS A CA 1
ATOM 1606 C C . LYS A 1 208 ? 12.396 7.526 14.618 1.00 94.19 208 LYS A C 1
ATOM 1608 O O . LYS A 1 208 ? 13.279 7.592 15.466 1.00 94.19 208 LYS A O 1
ATOM 1613 N N . ASN A 1 209 ? 12.637 7.650 13.312 1.00 92.38 209 ASN A N 1
ATOM 1614 C CA . ASN A 1 209 ? 13.957 7.925 12.734 1.00 92.38 209 ASN A CA 1
ATOM 1615 C C . ASN A 1 209 ? 14.443 9.376 12.947 1.00 92.38 209 ASN A C 1
ATOM 1617 O O . ASN A 1 209 ? 15.521 9.735 12.485 1.00 92.38 209 ASN A O 1
ATOM 1621 N N . GLY A 1 210 ? 13.664 10.213 13.640 1.00 94.19 210 GLY A N 1
ATOM 1622 C CA . GLY A 1 210 ? 14.027 11.585 13.984 1.00 94.19 210 GLY A CA 1
ATOM 1623 C C . GLY A 1 210 ? 13.692 12.627 12.919 1.00 94.19 210 GLY A C 1
ATOM 1624 O O . GLY A 1 210 ? 13.861 13.813 13.196 1.00 94.19 210 GLY A O 1
ATOM 1625 N N . LYS A 1 211 ? 13.166 12.223 11.753 1.00 96.88 211 LYS A N 1
ATOM 1626 C CA . LYS A 1 211 ? 12.613 13.167 10.776 1.00 96.88 211 LYS A CA 1
ATOM 1627 C C . LYS A 1 211 ? 11.396 13.891 11.361 1.00 96.88 211 LYS A C 1
ATOM 1629 O O . LYS A 1 211 ? 10.657 13.333 12.185 1.00 96.88 211 LYS A O 1
ATOM 1634 N N . THR A 1 212 ? 11.166 15.121 10.917 1.00 97.56 212 THR A N 1
ATOM 1635 C CA . THR A 1 212 ? 9.973 15.903 11.268 1.00 97.56 212 THR A CA 1
ATOM 1636 C C . THR A 1 212 ? 9.329 16.507 10.033 1.00 97.56 212 THR A C 1
ATOM 1638 O O . THR A 1 212 ? 10.013 16.796 9.057 1.00 97.56 212 THR A O 1
ATOM 1641 N N . PHE A 1 213 ? 8.012 16.697 10.067 1.00 97.38 213 PHE A N 1
ATOM 1642 C CA . PHE A 1 213 ? 7.265 17.303 8.966 1.00 97.38 213 PHE A CA 1
ATOM 1643 C C . PHE A 1 213 ? 6.273 18.329 9.481 1.00 97.38 213 PHE A C 1
ATOM 1645 O O . PHE A 1 213 ? 5.644 18.127 10.522 1.00 97.38 213 PHE A O 1
ATOM 1652 N N . GLU A 1 214 ? 6.118 19.402 8.720 1.00 96.19 214 GLU A N 1
ATOM 1653 C CA . GLU A 1 214 ? 5.100 20.425 8.904 1.00 96.19 214 GLU A CA 1
ATOM 1654 C C . GLU A 1 214 ? 4.589 20.856 7.530 1.00 96.19 214 GLU A C 1
ATOM 1656 O O . GLU A 1 214 ? 5.377 21.216 6.656 1.00 96.19 214 GLU A O 1
ATOM 1661 N N . GLY A 1 215 ? 3.275 20.811 7.330 1.00 94.75 215 GLY A N 1
ATOM 1662 C CA . GLY A 1 215 ? 2.703 21.073 6.019 1.00 94.75 215 GLY A CA 1
ATOM 1663 C C . GLY A 1 215 ? 1.216 20.789 5.931 1.00 94.75 215 GLY A C 1
ATOM 1664 O O . GLY A 1 215 ? 0.484 20.825 6.924 1.00 94.75 215 GLY A O 1
ATOM 1665 N N . THR A 1 216 ? 0.792 20.520 4.707 1.00 94.44 216 THR A N 1
ATOM 1666 C CA . THR A 1 216 ? -0.565 20.138 4.345 1.00 94.44 216 THR A CA 1
ATOM 1667 C C . THR A 1 216 ? -0.721 18.623 4.329 1.00 94.44 216 THR A C 1
ATOM 1669 O O . THR A 1 216 ? 0.248 17.858 4.270 1.00 94.44 216 THR A O 1
ATOM 1672 N N . PHE A 1 217 ? -1.974 18.197 4.400 1.00 94.94 217 PHE A N 1
ATOM 1673 C CA . PHE A 1 217 ? -2.357 16.802 4.481 1.00 94.94 217 PHE A CA 1
ATOM 1674 C C . PHE A 1 217 ? -3.472 16.534 3.480 1.00 94.94 217 PHE A C 1
ATOM 1676 O O . PHE A 1 217 ? -4.344 17.377 3.272 1.00 94.94 217 PHE A O 1
ATOM 1683 N N . GLU A 1 218 ? -3.476 15.337 2.913 1.00 94.12 218 GLU A N 1
ATOM 1684 C CA . GLU A 1 218 ? -4.654 14.763 2.287 1.00 94.12 218 GLU A CA 1
ATOM 1685 C C . GLU A 1 218 ? -5.343 13.857 3.310 1.00 94.12 218 GLU A C 1
ATOM 1687 O O . GLU A 1 218 ? -4.763 12.880 3.786 1.00 94.12 218 GLU A O 1
ATOM 1692 N N . ALA A 1 219 ? -6.565 14.217 3.700 1.00 94.44 219 ALA A N 1
ATOM 1693 C CA . ALA A 1 219 ? -7.232 13.673 4.876 1.00 94.44 219 ALA A CA 1
ATOM 1694 C C . ALA A 1 219 ? -6.359 13.787 6.147 1.00 94.44 219 ALA A C 1
ATOM 1696 O O . ALA A 1 219 ? -6.298 14.856 6.750 1.00 94.44 219 ALA A O 1
ATOM 1697 N N . VAL A 1 220 ? -5.677 12.707 6.543 1.00 95.00 220 VAL A N 1
ATOM 1698 C CA . VAL A 1 220 ? -4.747 12.638 7.694 1.00 95.00 220 VAL A CA 1
ATOM 1699 C C . VAL A 1 220 ? -3.312 12.284 7.285 1.00 95.00 220 VAL A C 1
ATOM 1701 O O . VAL A 1 220 ? -2.433 12.158 8.136 1.00 95.00 220 VAL A O 1
ATOM 1704 N N . VAL A 1 221 ? -3.055 12.093 5.992 1.00 94.81 221 VAL A N 1
ATOM 1705 C CA . VAL A 1 221 ? -1.746 11.691 5.467 1.00 94.81 221 VAL A CA 1
ATOM 1706 C C . VAL A 1 221 ? -1.006 12.930 4.957 1.00 94.81 221 VAL A C 1
ATOM 1708 O O . VAL A 1 221 ? -1.633 13.779 4.328 1.00 94.81 221 VAL A O 1
ATOM 1711 N N . PRO A 1 222 ? 0.302 13.083 5.228 1.00 95.31 222 PRO A N 1
ATOM 1712 C CA . PRO A 1 222 ? 1.106 14.184 4.691 1.00 95.31 222 PRO A CA 1
ATOM 1713 C C . PRO A 1 222 ? 1.025 14.248 3.172 1.00 95.31 222 PRO A C 1
ATOM 1715 O O . PRO A 1 222 ? 1.071 13.206 2.525 1.00 95.31 222 PRO A O 1
ATOM 1718 N N . LYS A 1 223 ? 0.926 15.458 2.619 1.00 95.31 223 LYS A N 1
ATOM 1719 C CA . LYS A 1 223 ? 0.881 15.665 1.167 1.00 95.31 223 LYS A CA 1
ATOM 1720 C C . LYS A 1 223 ? 2.011 16.557 0.678 1.00 95.31 223 LYS A C 1
ATOM 1722 O O . LYS A 1 223 ? 2.793 16.148 -0.166 1.00 95.31 223 LYS A O 1
ATOM 1727 N N . GLU A 1 224 ? 2.101 17.770 1.211 1.00 95.88 224 GLU A N 1
ATOM 1728 C CA . GLU A 1 224 ? 3.080 18.761 0.762 1.00 95.88 224 GLU A CA 1
ATOM 1729 C C . GLU A 1 224 ? 3.517 19.638 1.931 1.00 95.88 224 GLU A C 1
ATOM 1731 O O . GLU A 1 224 ? 2.682 20.096 2.717 1.00 95.88 224 GLU A O 1
ATOM 1736 N N . GLY A 1 225 ? 4.817 19.884 2.060 1.00 96.19 225 GLY A N 1
ATOM 1737 C CA . GLY A 1 225 ? 5.347 20.770 3.085 1.00 96.19 225 GLY A CA 1
ATOM 1738 C C . GLY A 1 225 ? 6.831 20.581 3.345 1.00 96.19 225 GLY A C 1
ATOM 1739 O O . GLY A 1 225 ? 7.590 20.130 2.492 1.00 96.19 225 GLY A O 1
ATOM 1740 N N . LYS A 1 226 ? 7.242 20.947 4.557 1.00 97.50 226 LYS A N 1
ATOM 1741 C CA . LYS A 1 226 ? 8.632 20.943 4.993 1.00 97.50 226 LYS A CA 1
ATOM 1742 C C . LYS A 1 226 ? 8.957 19.664 5.757 1.00 97.50 226 LYS A C 1
ATOM 1744 O O . LYS A 1 226 ? 8.548 19.515 6.907 1.00 97.50 226 LYS A O 1
ATOM 1749 N N . LEU A 1 227 ? 9.744 18.779 5.154 1.00 98.00 227 LEU A N 1
ATOM 1750 C CA . LEU A 1 227 ? 10.316 17.580 5.766 1.00 98.00 227 LEU A CA 1
ATOM 1751 C C . LEU A 1 227 ? 11.770 17.855 6.181 1.00 98.00 227 LEU A C 1
ATOM 1753 O O . LEU A 1 227 ? 12.644 18.065 5.346 1.00 98.00 227 LEU A O 1
ATOM 1757 N N . THR A 1 228 ? 12.052 17.836 7.480 1.00 97.75 228 THR A N 1
ATOM 1758 C CA . THR A 1 228 ? 13.405 18.010 8.025 1.00 97.75 228 THR A CA 1
ATOM 1759 C C . THR A 1 228 ? 14.005 16.647 8.343 1.00 97.75 228 THR A C 1
ATOM 1761 O O . THR A 1 228 ? 13.434 15.868 9.110 1.00 97.75 228 THR A O 1
ATOM 1764 N N . GLN A 1 229 ? 15.160 16.349 7.752 1.00 96.31 229 GLN A N 1
ATOM 1765 C CA . GLN A 1 229 ? 15.904 15.126 8.018 1.00 96.31 229 GLN A CA 1
ATOM 1766 C C . GLN A 1 229 ? 16.647 15.196 9.354 1.00 96.31 229 GLN A C 1
ATOM 1768 O O . GLN A 1 229 ? 16.958 16.276 9.852 1.00 96.31 229 GLN A O 1
ATOM 1773 N N . LEU A 1 230 ? 17.009 14.033 9.906 1.00 95.38 230 LEU A N 1
ATOM 1774 C CA . LEU A 1 230 ? 17.817 13.962 11.128 1.00 95.38 230 LEU A CA 1
ATOM 1775 C C . LEU A 1 230 ? 19.181 14.661 10.973 1.00 95.38 230 LEU A C 1
ATOM 1777 O O . LEU A 1 230 ? 19.694 15.218 11.938 1.00 95.38 230 LEU A O 1
ATOM 1781 N N . SER A 1 231 ? 19.751 14.656 9.763 1.00 94.31 231 SER A N 1
ATOM 1782 C CA . SER A 1 231 ? 21.000 15.359 9.439 1.00 94.31 231 SER A CA 1
ATOM 1783 C C . SER A 1 231 ? 20.882 16.884 9.519 1.00 94.31 231 SER A C 1
ATOM 1785 O O . SER A 1 231 ? 21.900 17.556 9.637 1.00 94.31 231 SER A O 1
ATOM 1787 N N . GLY A 1 232 ? 19.664 17.430 9.449 1.00 95.56 232 GLY A N 1
ATOM 1788 C CA . GLY A 1 232 ? 19.395 18.862 9.322 1.00 95.56 232 GLY A CA 1
ATOM 1789 C C . GLY A 1 232 ? 19.108 19.325 7.891 1.00 95.56 232 GLY A C 1
ATOM 1790 O O . GLY A 1 232 ? 18.664 20.457 7.721 1.00 95.56 232 GLY A O 1
ATOM 1791 N N . SER A 1 233 ? 19.297 18.473 6.874 1.00 96.94 233 SER A N 1
ATOM 1792 C CA . SER A 1 233 ? 18.841 18.777 5.510 1.00 96.94 233 SER A CA 1
ATOM 1793 C C . SER A 1 233 ? 17.317 18.896 5.468 1.00 96.94 233 SER A C 1
ATOM 1795 O O . SER A 1 233 ? 16.601 18.205 6.197 1.00 96.94 233 SER A O 1
ATOM 1797 N N . VAL A 1 234 ? 16.811 19.759 4.598 1.00 98.00 234 VAL A N 1
ATOM 1798 C CA . VAL A 1 234 ? 15.392 20.101 4.500 1.00 98.00 234 VAL A CA 1
ATOM 1799 C C . VAL A 1 234 ? 14.889 19.800 3.098 1.00 98.00 234 VAL A C 1
ATOM 1801 O O . VAL A 1 234 ? 15.516 20.171 2.116 1.00 98.00 234 VAL A O 1
ATOM 1804 N N . TRP A 1 235 ? 13.730 19.168 3.009 1.00 98.12 235 TRP A N 1
ATOM 1805 C CA . TRP A 1 235 ? 12.934 19.074 1.797 1.00 98.12 235 TRP A CA 1
ATOM 1806 C C . TRP A 1 235 ? 11.688 19.950 1.933 1.00 98.12 235 TRP A C 1
ATOM 1808 O O . TRP A 1 235 ? 11.031 19.912 2.971 1.00 98.12 235 TRP A O 1
ATOM 1818 N N . GLU A 1 236 ? 11.369 20.730 0.907 1.00 98.00 236 GLU A N 1
ATOM 1819 C CA . GLU A 1 236 ? 10.154 21.542 0.809 1.00 98.00 236 GLU A CA 1
ATOM 1820 C C . GLU A 1 236 ? 9.439 21.211 -0.500 1.00 98.00 236 GLU A C 1
ATOM 1822 O O . GLU A 1 236 ? 9.902 21.600 -1.571 1.00 98.00 236 GLU A O 1
ATOM 1827 N N . GLY A 1 237 ? 8.335 20.475 -0.414 1.00 97.56 237 GLY A N 1
ATOM 1828 C CA . GLY A 1 237 ? 7.577 20.014 -1.575 1.00 97.56 237 GLY A CA 1
ATOM 1829 C C . GLY A 1 237 ? 6.677 18.837 -1.232 1.00 97.56 237 GLY A C 1
ATOM 1830 O O . GLY A 1 237 ? 6.315 18.641 -0.065 1.00 97.56 237 GLY A O 1
ATOM 1831 N N . GLU A 1 238 ? 6.326 18.045 -2.239 1.00 98.00 238 GLU A N 1
ATOM 1832 C CA . GLU A 1 238 ? 5.485 16.861 -2.065 1.00 98.00 238 GLU A CA 1
ATOM 1833 C C . GLU A 1 238 ? 6.192 15.778 -1.233 1.00 98.00 238 GLU A C 1
ATOM 1835 O O . GLU A 1 238 ? 7.418 15.641 -1.249 1.00 98.00 238 GLU A O 1
ATOM 1840 N N . VAL A 1 239 ? 5.431 15.011 -0.456 1.00 96.38 239 VAL A N 1
ATOM 1841 C CA . VAL A 1 239 ? 5.967 13.924 0.373 1.00 96.38 239 VAL A CA 1
ATOM 1842 C C . VAL A 1 239 ? 5.131 12.657 0.250 1.00 96.38 239 VAL A C 1
ATOM 1844 O O . VAL A 1 239 ? 3.906 12.709 0.162 1.00 96.38 239 VAL A O 1
ATOM 1847 N N . ASP A 1 240 ? 5.803 11.512 0.346 1.00 94.62 240 ASP A N 1
ATOM 1848 C CA . ASP A 1 240 ? 5.177 10.209 0.554 1.00 94.62 240 ASP A CA 1
ATOM 1849 C C . ASP A 1 240 ? 5.685 9.627 1.878 1.00 94.62 240 ASP A C 1
ATOM 1851 O O . ASP A 1 240 ? 6.829 9.174 2.016 1.00 94.62 240 ASP A O 1
ATOM 1855 N N . GLY A 1 241 ? 4.841 9.733 2.906 1.00 93.44 241 GLY A N 1
ATOM 1856 C CA . GLY A 1 241 ? 5.198 9.369 4.271 1.00 93.44 241 GLY A CA 1
ATOM 1857 C C . GLY A 1 241 ? 6.341 10.229 4.814 1.00 93.44 241 GLY A C 1
ATOM 1858 O O . GLY A 1 241 ? 6.177 11.426 5.040 1.00 93.44 241 GLY A O 1
ATOM 1859 N N . ASP A 1 242 ? 7.485 9.600 5.087 1.00 94.88 242 ASP A N 1
ATOM 1860 C CA . ASP A 1 242 ? 8.681 10.253 5.626 1.00 94.88 242 ASP A CA 1
ATOM 1861 C C . ASP A 1 242 ? 9.740 10.561 4.554 1.00 94.88 242 ASP A C 1
ATOM 1863 O O . ASP A 1 242 ? 10.891 10.860 4.895 1.00 94.88 242 ASP A O 1
ATOM 1867 N N . ASN A 1 243 ? 9.385 10.462 3.269 1.00 95.31 243 ASN A N 1
ATOM 1868 C CA . ASN A 1 243 ? 10.303 10.649 2.149 1.00 95.31 243 ASN A CA 1
ATOM 1869 C C . ASN A 1 243 ? 9.833 11.766 1.209 1.00 95.31 243 ASN A C 1
ATOM 1871 O O . ASN A 1 243 ? 8.630 11.945 1.023 1.00 95.31 243 ASN A O 1
ATOM 1875 N N . PRO A 1 244 ? 10.773 12.510 0.601 1.00 97.00 244 PRO A N 1
ATOM 1876 C CA . PRO A 1 244 ? 10.464 13.396 -0.514 1.00 97.00 244 PRO A CA 1
ATOM 1877 C C . PRO A 1 244 ? 9.821 12.640 -1.682 1.00 97.00 244 PRO A C 1
ATOM 1879 O O . PRO A 1 244 ? 10.251 11.532 -2.017 1.00 97.00 244 PRO A O 1
ATOM 1882 N N . SER A 1 245 ? 8.851 13.262 -2.339 1.00 96.69 245 SER A N 1
ATOM 1883 C CA . SER A 1 245 ? 8.241 12.777 -3.578 1.00 96.69 245 SER A CA 1
ATOM 1884 C C . SER A 1 245 ? 7.955 13.951 -4.511 1.00 96.69 245 SER A C 1
ATOM 1886 O O . SER A 1 245 ? 8.029 15.094 -4.081 1.00 96.69 245 SER A O 1
ATOM 1888 N N . GLY A 1 246 ? 7.634 13.675 -5.777 1.00 96.62 246 GLY A N 1
ATOM 1889 C CA . GLY A 1 246 ? 7.129 14.693 -6.704 1.00 96.62 246 GLY A CA 1
ATOM 1890 C C . GLY A 1 246 ? 8.031 15.922 -6.842 1.00 96.62 246 GLY A C 1
ATOM 1891 O O . GLY A 1 246 ? 9.261 15.813 -6.819 1.00 96.62 246 GLY A O 1
ATOM 1892 N N . GLU A 1 247 ? 7.413 17.086 -7.016 1.00 97.44 247 GLU A N 1
ATOM 1893 C CA . GLU A 1 247 ? 8.121 18.358 -7.134 1.00 97.44 247 GLU A CA 1
ATOM 1894 C C . GLU A 1 247 ? 8.534 18.912 -5.760 1.00 97.44 247 GLU A C 1
ATOM 1896 O O . GLU A 1 247 ? 7.793 18.839 -4.776 1.00 97.44 247 GLU A O 1
ATOM 1901 N N . GLY A 1 248 ? 9.726 19.507 -5.693 1.00 97.62 248 GLY A N 1
ATOM 1902 C CA . GLY A 1 248 ? 10.157 20.244 -4.513 1.00 97.62 248 GLY A CA 1
ATOM 1903 C C . GLY A 1 248 ? 11.627 20.635 -4.496 1.00 97.62 248 GLY A C 1
ATOM 1904 O O . GLY A 1 248 ? 12.407 20.353 -5.408 1.00 97.62 248 GLY A O 1
ATOM 1905 N N . ARG A 1 249 ? 12.009 21.304 -3.412 1.00 97.69 249 ARG A N 1
ATOM 1906 C CA . ARG A 1 249 ? 13.353 21.820 -3.165 1.00 97.69 249 ARG A CA 1
ATOM 1907 C C . ARG A 1 249 ? 14.037 21.024 -2.066 1.00 97.69 249 ARG A C 1
ATOM 1909 O O . ARG A 1 249 ? 13.530 20.935 -0.950 1.00 97.69 249 ARG A O 1
ATOM 1916 N N . PHE A 1 250 ? 15.233 20.519 -2.350 1.00 97.62 250 PHE A N 1
ATOM 1917 C CA . PHE A 1 250 ? 16.110 19.939 -1.336 1.00 97.62 250 PHE A CA 1
ATOM 1918 C C . PHE A 1 250 ? 17.198 20.937 -0.948 1.00 97.62 250 PHE A C 1
ATOM 1920 O O . PHE A 1 250 ? 17.921 21.409 -1.819 1.00 97.62 250 PHE A O 1
ATOM 1927 N N . THR A 1 251 ? 17.338 21.214 0.344 1.00 97.62 251 THR A N 1
ATOM 1928 C CA . THR A 1 251 ? 18.339 22.107 0.934 1.00 97.62 251 THR A CA 1
ATOM 1929 C C . THR A 1 251 ? 19.248 21.303 1.859 1.00 97.62 251 THR A C 1
ATOM 1931 O O . THR A 1 251 ? 18.798 20.700 2.835 1.00 97.62 251 THR A O 1
ATOM 1934 N N . ASN A 1 252 ? 20.540 21.290 1.558 1.00 96.38 252 ASN A N 1
ATOM 1935 C CA . ASN A 1 252 ? 21.579 20.663 2.362 1.00 96.38 252 ASN A CA 1
ATOM 1936 C C . ASN A 1 252 ? 21.881 21.472 3.629 1.00 96.38 252 ASN A C 1
ATOM 1938 O O . ASN A 1 252 ? 21.550 22.650 3.751 1.00 96.38 252 ASN A O 1
ATOM 1942 N N . THR A 1 253 ? 22.582 20.846 4.572 1.00 96.56 253 THR A N 1
ATOM 1943 C CA . THR A 1 253 ? 23.009 21.486 5.827 1.00 96.56 253 THR A CA 1
ATOM 1944 C C . THR A 1 253 ? 23.981 22.650 5.632 1.00 96.56 253 THR A C 1
ATOM 1946 O O . THR A 1 253 ? 24.091 23.495 6.513 1.00 96.56 253 THR A O 1
ATOM 1949 N N . ASP A 1 254 ? 24.698 22.694 4.506 1.00 95.31 254 ASP A N 1
ATOM 1950 C CA . ASP A 1 254 ? 25.587 23.803 4.137 1.00 95.31 254 ASP A CA 1
ATOM 1951 C C . ASP A 1 254 ? 24.839 24.999 3.513 1.00 95.31 254 ASP A C 1
ATOM 1953 O O . ASP A 1 254 ? 25.450 26.028 3.237 1.00 95.31 254 ASP A O 1
ATOM 1957 N N . GLY A 1 255 ? 23.519 24.881 3.320 1.00 95.06 255 GLY A N 1
ATOM 1958 C CA . GLY A 1 255 ? 22.665 25.893 2.702 1.00 95.06 255 GLY A CA 1
ATOM 1959 C C . GLY A 1 255 ? 22.528 25.761 1.185 1.00 95.06 255 GLY A C 1
ATOM 1960 O O . GLY A 1 255 ? 21.666 26.426 0.604 1.00 95.06 255 GLY A O 1
ATOM 1961 N N . SER A 1 256 ? 23.313 24.894 0.538 1.00 96.12 256 SER A N 1
ATOM 1962 C CA . SER A 1 256 ? 23.148 24.621 -0.887 1.00 96.12 256 SER A CA 1
ATOM 1963 C C . SER A 1 256 ? 21.818 23.924 -1.156 1.00 96.12 256 SER A C 1
ATOM 1965 O O . SER A 1 256 ? 21.344 23.136 -0.339 1.00 96.12 256 SER A O 1
ATOM 1967 N N . TRP A 1 257 ? 21.197 24.199 -2.298 1.00 97.62 257 TRP A N 1
ATOM 1968 C CA . TRP A 1 257 ? 19.896 23.634 -2.636 1.00 97.62 257 TRP A CA 1
ATOM 1969 C C . TRP A 1 257 ? 19.780 23.255 -4.108 1.00 97.62 257 TRP A C 1
ATOM 1971 O O . TRP A 1 257 ? 20.551 23.708 -4.959 1.00 97.62 257 TRP A O 1
ATOM 1981 N N . VAL A 1 258 ? 18.811 22.387 -4.394 1.00 97.56 258 VAL A N 1
ATOM 1982 C CA . VAL A 1 258 ? 18.504 21.874 -5.731 1.00 97.56 258 VAL A CA 1
ATOM 1983 C C . VAL A 1 258 ? 16.989 21.744 -5.888 1.00 97.56 258 VAL A C 1
ATOM 1985 O O . VAL A 1 258 ? 16.326 21.186 -5.010 1.00 97.56 258 VAL A O 1
ATOM 1988 N N . GLN A 1 259 ? 16.451 22.237 -7.005 1.00 97.62 259 GLN A N 1
ATOM 1989 C CA . GLN A 1 259 ? 15.060 22.017 -7.403 1.00 97.62 259 GLN A CA 1
ATOM 1990 C C . GLN A 1 259 ? 14.906 20.652 -8.079 1.00 97.62 259 GLN A C 1
ATOM 1992 O O . GLN A 1 259 ? 15.730 20.234 -8.897 1.00 97.62 259 GLN A O 1
ATOM 1997 N N . TYR A 1 260 ? 13.821 19.958 -7.771 1.00 97.50 260 TYR A N 1
ATOM 1998 C CA . TYR A 1 260 ? 13.418 18.712 -8.403 1.00 97.50 260 TYR A CA 1
ATOM 1999 C C . TYR A 1 260 ? 12.020 18.911 -8.965 1.00 97.50 260 TYR A C 1
ATOM 2001 O O . TYR A 1 260 ? 11.112 19.238 -8.217 1.00 97.50 260 TYR A O 1
ATOM 2009 N N . SER A 1 261 ? 11.848 18.697 -10.266 1.00 95.38 261 SER A N 1
ATOM 2010 C CA . SER A 1 261 ? 10.521 18.599 -10.891 1.00 95.38 261 SER A CA 1
ATOM 2011 C C . SER A 1 261 ? 9.848 17.253 -10.598 1.00 95.38 261 SER A C 1
ATOM 2013 O O . SER A 1 261 ? 8.635 17.131 -10.656 1.00 95.38 261 SER A O 1
ATOM 2015 N N . ASP A 1 262 ? 10.666 16.233 -10.332 1.00 96.06 262 ASP A N 1
ATOM 2016 C CA . ASP A 1 262 ? 10.269 14.904 -9.880 1.00 96.06 262 ASP A CA 1
ATOM 2017 C C . ASP A 1 262 ? 11.441 14.297 -9.093 1.00 96.06 262 ASP A C 1
ATOM 2019 O O . ASP A 1 262 ? 12.514 14.016 -9.643 1.00 96.06 262 ASP A O 1
ATOM 2023 N N . TYR A 1 263 ? 11.262 14.129 -7.786 1.00 96.12 263 TYR A N 1
ATOM 2024 C CA . TYR A 1 263 ? 12.274 13.572 -6.899 1.00 96.12 263 TYR A CA 1
ATOM 2025 C C . TYR A 1 263 ? 12.528 12.077 -7.143 1.00 96.12 263 TYR A C 1
ATOM 2027 O O . TYR A 1 263 ? 13.632 11.594 -6.871 1.00 96.12 263 TYR A O 1
ATOM 2035 N N . ALA A 1 264 ? 11.555 11.332 -7.680 1.00 95.81 264 ALA A N 1
ATOM 2036 C CA . ALA A 1 264 ? 11.730 9.914 -7.995 1.00 95.81 264 ALA A CA 1
ATOM 2037 C C . ALA A 1 264 ? 12.707 9.716 -9.167 1.00 95.81 264 ALA A C 1
ATOM 2039 O O . ALA A 1 264 ? 13.514 8.787 -9.154 1.00 95.81 264 ALA A O 1
ATOM 2040 N N . ALA A 1 265 ? 12.706 10.641 -10.131 1.00 95.62 265 ALA A N 1
ATOM 2041 C CA . ALA A 1 265 ? 13.614 10.647 -11.278 1.00 95.62 265 ALA A CA 1
ATOM 2042 C C . ALA A 1 265 ? 15.010 11.228 -10.977 1.00 95.62 265 ALA A C 1
ATOM 2044 O O . ALA A 1 265 ? 15.820 11.389 -11.892 1.00 95.62 265 ALA A O 1
ATOM 2045 N N . ARG A 1 266 ? 15.330 11.568 -9.718 1.00 95.38 266 ARG A N 1
ATOM 2046 C CA . ARG A 1 266 ? 16.588 12.257 -9.375 1.00 95.38 266 ARG A CA 1
ATOM 2047 C C . ARG A 1 266 ? 17.843 11.524 -9.856 1.00 95.38 266 ARG A C 1
ATOM 2049 O O . ARG A 1 266 ? 18.737 12.180 -10.373 1.00 95.38 266 ARG A O 1
ATOM 2056 N N . ASP A 1 267 ? 17.881 10.198 -9.728 1.00 96.31 267 ASP A N 1
ATOM 2057 C CA . ASP A 1 267 ? 19.079 9.386 -9.979 1.00 96.31 267 ASP A CA 1
ATOM 2058 C C . ASP A 1 267 ? 19.259 9.088 -11.482 1.00 96.31 267 ASP A C 1
ATOM 2060 O O . ASP A 1 267 ? 20.336 8.715 -11.929 1.00 96.31 267 ASP A O 1
ATOM 2064 N N . SER A 1 268 ? 18.215 9.274 -12.295 1.00 96.50 268 SER A N 1
ATOM 2065 C CA . SER A 1 268 ? 18.252 9.082 -13.752 1.00 96.50 268 SER A CA 1
ATOM 2066 C C . SER A 1 268 ? 18.238 10.395 -14.531 1.00 96.50 268 SER A C 1
ATOM 2068 O O . SER A 1 268 ? 18.345 10.388 -15.758 1.00 96.50 268 SER A O 1
ATOM 2070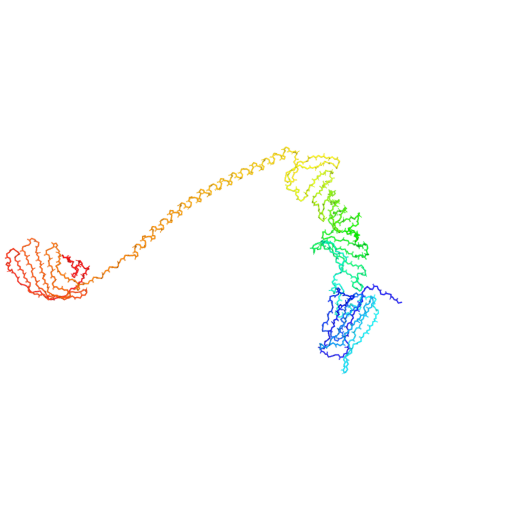 N N . TYR A 1 269 ? 18.117 11.528 -13.841 1.00 96.94 269 TYR A N 1
ATOM 2071 C CA . TYR A 1 269 ? 17.913 12.812 -14.485 1.00 96.94 269 TYR A CA 1
ATOM 2072 C C . TYR A 1 269 ? 19.116 13.259 -15.319 1.00 96.94 269 TYR A C 1
ATOM 2074 O O . TYR A 1 269 ? 20.259 13.257 -14.855 1.00 96.94 269 TYR A O 1
ATOM 2082 N N . VAL A 1 270 ? 18.820 13.724 -16.532 1.00 97.31 270 VAL A N 1
ATOM 2083 C CA . VAL A 1 270 ? 19.762 14.349 -17.460 1.00 97.31 270 VAL A CA 1
ATOM 2084 C C . VAL A 1 270 ? 19.176 15.693 -17.879 1.00 97.31 270 VAL A C 1
ATOM 2086 O O . VAL A 1 270 ? 18.089 15.731 -18.454 1.00 97.31 270 VAL A O 1
ATOM 2089 N N . GLY A 1 271 ? 19.868 16.794 -17.591 1.00 97.12 271 GLY A N 1
ATOM 2090 C CA . GLY A 1 271 ? 19.382 18.126 -17.945 1.00 97.12 271 GLY A CA 1
ATOM 2091 C C . GLY A 1 271 ? 19.894 19.247 -17.051 1.00 97.12 271 GLY A C 1
ATOM 2092 O O . GLY A 1 271 ? 20.821 19.076 -16.256 1.00 97.12 271 GLY A O 1
ATOM 2093 N N . LEU A 1 272 ? 19.257 20.406 -17.197 1.00 97.44 272 LEU A N 1
ATOM 2094 C CA . LEU A 1 272 ? 19.514 21.612 -16.421 1.00 97.44 272 LEU A CA 1
ATOM 2095 C C . LEU A 1 272 ? 18.379 21.859 -15.429 1.00 97.44 272 LEU A C 1
ATOM 2097 O O . LEU A 1 272 ? 17.208 21.810 -15.802 1.00 97.44 272 LEU A O 1
ATOM 2101 N N . ARG A 1 273 ? 18.731 22.183 -14.187 1.00 96.81 273 ARG A N 1
ATOM 2102 C CA . ARG A 1 273 ? 17.772 22.514 -13.126 1.00 96.81 273 ARG A CA 1
ATOM 2103 C C . ARG A 1 273 ? 18.279 23.648 -12.253 1.00 96.81 273 ARG A C 1
ATOM 2105 O O . ARG A 1 273 ? 19.493 23.841 -12.126 1.00 96.81 273 ARG A O 1
ATOM 2112 N N . ASP A 1 274 ? 17.347 24.329 -11.607 1.00 97.38 274 ASP A N 1
ATOM 2113 C CA . ASP A 1 274 ? 17.669 25.376 -10.651 1.00 97.38 274 ASP A CA 1
ATOM 2114 C C . ASP A 1 274 ? 18.345 24.791 -9.409 1.00 97.38 274 ASP A C 1
ATOM 2116 O O . ASP A 1 274 ? 18.003 23.713 -8.907 1.00 97.38 274 ASP A O 1
ATOM 2120 N N . CYS A 1 275 ? 19.360 25.497 -8.938 1.00 96.81 275 CYS A N 1
ATOM 2121 C CA . CYS A 1 275 ? 20.161 25.141 -7.783 1.00 96.81 275 CYS A CA 1
ATOM 2122 C C . CYS A 1 275 ? 20.802 26.397 -7.187 1.00 96.81 275 CYS A C 1
ATOM 2124 O O . CYS A 1 275 ? 20.766 27.470 -7.781 1.00 96.81 275 CYS A O 1
ATOM 2126 N N . GLY A 1 276 ? 21.461 26.262 -6.042 1.00 95.88 276 GLY A N 1
ATOM 2127 C CA . GLY A 1 276 ? 22.205 27.371 -5.461 1.00 95.88 276 GLY A CA 1
ATOM 2128 C C . GLY A 1 276 ? 23.165 26.948 -4.359 1.00 95.88 276 GLY A C 1
ATOM 2129 O O . GLY A 1 276 ? 22.967 25.897 -3.755 1.00 95.88 276 GLY A O 1
ATOM 2130 N N . PRO A 1 277 ? 24.217 27.738 -4.074 1.00 94.94 277 PRO A N 1
ATOM 2131 C CA . PRO A 1 277 ? 25.080 27.536 -2.908 1.00 94.94 277 PRO A CA 1
ATOM 2132 C C . PRO A 1 277 ? 24.439 28.027 -1.599 1.00 94.94 277 PRO A C 1
ATOM 2134 O O . PRO A 1 277 ? 24.899 27.666 -0.523 1.00 94.94 277 PRO A O 1
ATOM 2137 N N . SER A 1 278 ? 23.400 28.858 -1.684 1.00 93.19 278 SER A N 1
ATOM 2138 C CA . SER A 1 278 ? 22.621 29.358 -0.554 1.00 93.19 278 SER A CA 1
ATOM 2139 C C . SER A 1 278 ? 21.165 29.584 -0.987 1.00 93.19 278 SER A C 1
ATOM 2141 O O . SER A 1 278 ? 20.921 29.733 -2.189 1.00 93.19 278 SER A O 1
ATOM 2143 N N . PRO A 1 279 ? 20.193 29.640 -0.054 1.00 87.81 279 PRO A N 1
ATOM 2144 C CA . PRO A 1 279 ? 18.765 29.728 -0.386 1.00 87.81 279 PRO A CA 1
ATOM 2145 C C . PRO A 1 279 ? 18.370 30.931 -1.256 1.00 87.81 279 PRO A C 1
ATOM 2147 O O . PRO A 1 279 ? 17.396 30.845 -1.998 1.00 87.81 279 PRO A O 1
ATOM 2150 N N . ASP A 1 280 ? 19.135 32.024 -1.184 1.00 90.94 280 ASP A N 1
ATOM 2151 C CA . ASP A 1 280 ? 18.849 33.285 -1.882 1.00 90.94 280 ASP A CA 1
ATOM 2152 C C . ASP A 1 280 ? 19.551 33.408 -3.246 1.00 90.94 280 ASP A C 1
ATOM 2154 O O . ASP A 1 280 ? 19.320 34.366 -3.984 1.00 90.94 280 ASP A O 1
ATOM 2158 N N . VAL A 1 281 ? 20.434 32.466 -3.591 1.00 94.06 281 VAL A N 1
ATOM 2159 C CA . VAL A 1 281 ? 21.191 32.485 -4.848 1.00 94.06 281 VAL A CA 1
ATOM 2160 C C . VAL A 1 281 ? 20.643 31.404 -5.768 1.00 94.06 281 VAL A C 1
ATOM 2162 O O . VAL A 1 281 ? 20.772 30.222 -5.467 1.00 94.06 281 VAL A O 1
ATOM 2165 N N . ILE A 1 282 ? 20.066 31.814 -6.899 1.00 95.62 282 ILE A N 1
ATOM 2166 C CA . ILE A 1 282 ? 19.574 30.914 -7.949 1.00 95.62 282 ILE A CA 1
ATOM 2167 C C . ILE A 1 282 ? 20.600 30.865 -9.082 1.00 95.62 282 ILE A C 1
ATOM 2169 O O . ILE A 1 282 ? 20.989 31.893 -9.637 1.00 95.62 282 ILE A O 1
ATOM 2173 N N . SER A 1 283 ? 21.031 29.662 -9.429 1.00 95.12 283 SER A N 1
ATOM 2174 C CA . SER A 1 283 ? 21.850 29.347 -10.591 1.00 95.12 283 SER A CA 1
ATOM 2175 C C . SER A 1 283 ? 21.307 28.111 -11.304 1.00 95.12 283 SER A C 1
ATOM 2177 O O . SER A 1 283 ? 20.445 27.396 -10.796 1.00 95.12 283 SER A O 1
ATOM 2179 N N . THR A 1 284 ? 21.813 27.856 -12.505 1.00 96.56 284 THR A N 1
ATOM 2180 C CA . THR A 1 284 ? 21.450 26.679 -13.294 1.00 96.56 284 THR A CA 1
ATOM 2181 C C . THR A 1 284 ? 22.558 25.637 -13.183 1.00 96.56 284 THR A C 1
ATOM 2183 O O . THR A 1 284 ? 23.704 25.896 -13.551 1.00 96.56 284 THR A O 1
ATOM 2186 N N . CYS A 1 285 ? 22.228 24.452 -12.673 1.00 96.94 285 CYS A N 1
ATOM 2187 C CA . CYS A 1 285 ? 23.155 23.332 -12.548 1.00 96.94 285 CYS A CA 1
ATOM 2188 C C . CYS A 1 285 ? 22.888 22.279 -13.618 1.00 96.94 285 CYS A C 1
ATOM 2190 O O . CYS A 1 285 ? 21.746 21.868 -13.830 1.00 96.94 285 CYS A O 1
ATOM 2192 N N . ALA A 1 286 ? 23.966 21.782 -14.217 1.00 97.88 286 ALA A N 1
ATOM 2193 C CA . ALA A 1 286 ? 23.927 20.667 -15.145 1.00 97.88 286 ALA A CA 1
ATOM 2194 C C . ALA A 1 286 ? 24.036 19.329 -14.407 1.00 97.88 286 ALA A C 1
ATOM 2196 O O . ALA A 1 286 ? 24.888 19.171 -13.533 1.00 97.88 286 ALA A O 1
ATOM 2197 N N . TYR A 1 287 ? 23.180 18.375 -14.768 1.00 97.31 287 TYR A N 1
ATOM 2198 C CA . TYR A 1 287 ? 23.152 17.033 -14.195 1.00 97.31 287 TYR A CA 1
ATOM 2199 C C . TYR A 1 287 ? 23.110 15.969 -15.285 1.00 97.31 287 TYR A C 1
ATOM 2201 O O . TYR A 1 287 ? 22.387 16.116 -16.272 1.00 97.31 287 TYR A O 1
ATOM 2209 N N . TYR A 1 288 ? 23.834 14.874 -15.078 1.00 97.44 288 TYR A N 1
ATOM 2210 C CA . TYR A 1 288 ? 23.819 13.709 -15.954 1.00 97.44 288 TYR A CA 1
ATOM 2211 C C . TYR A 1 288 ? 23.706 12.435 -15.119 1.00 97.44 288 TYR A C 1
ATOM 2213 O O . TYR A 1 288 ? 24.577 12.149 -14.303 1.00 97.44 288 TYR A O 1
ATOM 2221 N N . LYS A 1 289 ? 22.611 11.687 -15.313 1.00 96.44 289 LYS A N 1
ATOM 2222 C CA . LYS A 1 289 ? 22.268 10.479 -14.541 1.00 96.44 289 LYS A CA 1
ATOM 2223 C C . LYS A 1 289 ? 22.357 10.740 -13.027 1.00 96.44 289 LYS A C 1
ATOM 2225 O O . LYS A 1 289 ? 23.007 10.010 -12.291 1.00 96.44 289 LYS A O 1
ATOM 2230 N N . GLY A 1 290 ? 21.750 11.851 -12.598 1.00 94.81 290 GLY A N 1
ATOM 2231 C CA . GLY A 1 290 ? 21.679 12.279 -11.196 1.00 94.81 290 GLY A CA 1
ATOM 2232 C C . GLY A 1 290 ? 22.943 12.914 -10.613 1.00 94.81 290 GLY A C 1
ATOM 2233 O O . GLY A 1 290 ? 22.871 13.533 -9.551 1.00 94.81 290 GLY A O 1
ATOM 2234 N N . GLU A 1 291 ? 24.077 12.859 -11.310 1.00 95.88 291 GLU A N 1
ATOM 2235 C CA . GLU A 1 291 ? 25.324 13.474 -10.857 1.00 95.88 291 GLU A CA 1
ATOM 2236 C C . GLU A 1 291 ? 25.443 14.921 -11.338 1.00 95.88 291 GLU A C 1
ATOM 2238 O O . GLU A 1 291 ? 25.187 15.227 -12.505 1.00 95.88 291 GLU A O 1
ATOM 2243 N N . LYS A 1 292 ? 25.841 15.824 -10.435 1.00 96.06 292 LYS A N 1
ATOM 2244 C CA . LYS A 1 292 ? 26.089 17.233 -10.758 1.00 96.06 292 LYS A CA 1
ATOM 2245 C C . LYS A 1 292 ? 27.400 17.368 -11.535 1.00 96.06 292 LYS A C 1
ATOM 2247 O O . LYS A 1 292 ? 28.445 16.942 -11.054 1.00 96.06 292 LYS A O 1
ATOM 2252 N N . LEU A 1 293 ? 27.344 18.024 -12.689 1.00 96.81 293 LEU A N 1
ATOM 2253 C CA . LEU A 1 293 ? 28.494 18.316 -13.545 1.00 96.81 293 LEU A CA 1
ATOM 2254 C C . LEU A 1 293 ? 29.046 19.725 -13.294 1.00 96.81 293 LEU A C 1
ATOM 2256 O O . LEU A 1 293 ? 28.389 20.571 -12.678 1.00 96.81 293 LEU A O 1
ATOM 2260 N N . ALA A 1 294 ? 30.253 19.997 -13.794 1.00 95.00 294 ALA A N 1
ATOM 2261 C CA . ALA A 1 294 ? 30.898 21.298 -13.628 1.00 95.00 294 ALA A CA 1
ATOM 2262 C C . ALA A 1 294 ? 30.264 22.387 -14.508 1.00 95.00 294 ALA A C 1
ATOM 2264 O O . ALA A 1 294 ? 30.330 23.570 -14.174 1.00 95.00 294 ALA A O 1
ATOM 2265 N N . SER A 1 295 ? 29.674 22.007 -15.646 1.00 96.00 295 SER A N 1
ATOM 2266 C CA . SER A 1 295 ? 29.077 22.950 -16.596 1.00 96.00 295 SER A CA 1
ATOM 2267 C C . SER A 1 295 ? 28.082 22.287 -17.549 1.00 96.00 295 SER A C 1
ATOM 2269 O O . SER A 1 295 ? 28.081 21.072 -17.741 1.00 96.00 295 SER A O 1
ATOM 2271 N N . GLU A 1 296 ? 27.281 23.109 -18.224 1.00 97.06 296 GLU A N 1
ATOM 2272 C CA . GLU A 1 296 ? 26.428 22.673 -19.334 1.00 97.06 296 GLU A CA 1
ATOM 2273 C C . GLU A 1 296 ? 27.235 22.110 -20.521 1.00 97.06 296 GLU A C 1
ATOM 2275 O O . GLU A 1 296 ? 26.790 21.185 -21.196 1.00 97.06 296 GLU A O 1
ATOM 2280 N N . ALA A 1 297 ? 28.455 22.606 -20.759 1.00 97.25 297 ALA A N 1
ATOM 2281 C CA . ALA A 1 297 ? 29.318 22.080 -21.818 1.00 97.25 297 ALA A CA 1
ATOM 2282 C C . ALA A 1 297 ? 29.699 20.609 -21.572 1.00 97.25 297 ALA A C 1
ATOM 2284 O O . ALA A 1 297 ? 29.715 19.808 -22.506 1.00 97.25 297 ALA A O 1
ATOM 2285 N N . GLU A 1 298 ? 29.949 20.242 -20.313 1.00 97.62 298 GLU A N 1
ATOM 2286 C CA . GLU A 1 298 ? 30.227 18.860 -19.916 1.00 97.62 298 GLU A CA 1
ATOM 2287 C C . GLU A 1 298 ? 28.995 17.960 -20.085 1.00 97.62 298 GLU A C 1
ATOM 2289 O O . GLU A 1 298 ? 29.109 16.845 -20.596 1.00 97.62 298 GLU A O 1
ATOM 2294 N N . LEU A 1 299 ? 27.804 18.464 -19.743 1.00 97.75 299 LEU A N 1
ATOM 2295 C CA . LEU A 1 299 ? 26.540 17.762 -19.982 1.00 97.75 299 LEU A CA 1
ATOM 2296 C C . LEU A 1 299 ? 26.342 17.455 -21.465 1.00 97.75 299 LEU A C 1
ATOM 2298 O O . LEU A 1 299 ? 26.062 16.316 -21.835 1.00 97.75 299 LEU A O 1
ATOM 2302 N N . ASN A 1 300 ? 26.536 18.457 -22.320 1.00 97.38 300 ASN A N 1
ATOM 2303 C CA . ASN A 1 300 ? 26.407 18.294 -23.763 1.00 97.38 300 ASN A CA 1
ATOM 2304 C C . ASN A 1 300 ? 27.434 17.294 -24.316 1.00 97.38 300 ASN A C 1
ATOM 2306 O O . ASN A 1 300 ? 27.093 16.495 -25.189 1.00 97.38 300 ASN A O 1
ATOM 2310 N N . ALA A 1 301 ? 28.660 17.280 -23.780 1.00 97.69 301 ALA A N 1
ATOM 2311 C CA . ALA A 1 301 ? 29.671 16.289 -24.142 1.00 97.69 301 ALA A CA 1
ATOM 2312 C C . ALA A 1 301 ? 29.248 14.860 -23.754 1.00 97.69 301 ALA A C 1
ATOM 2314 O O . ALA A 1 301 ? 29.353 13.955 -24.579 1.00 97.69 301 ALA A O 1
ATOM 2315 N N . LYS A 1 302 ? 28.701 14.661 -22.547 1.00 97.62 302 LYS A N 1
ATOM 2316 C CA . LYS A 1 302 ? 28.182 13.361 -22.083 1.00 97.62 302 LYS A CA 1
ATOM 2317 C C . LYS A 1 302 ? 26.990 12.867 -22.903 1.00 97.62 302 LYS A C 1
ATOM 2319 O O . LYS A 1 302 ? 26.925 11.694 -23.261 1.00 97.62 302 LYS A O 1
ATOM 2324 N N . ILE A 1 303 ? 26.062 13.761 -23.245 1.00 97.38 303 ILE A N 1
ATOM 2325 C CA . ILE A 1 303 ? 24.924 13.439 -24.120 1.00 97.38 303 ILE A CA 1
ATOM 2326 C C . ILE A 1 303 ? 25.418 13.044 -25.519 1.00 97.38 303 ILE A C 1
ATOM 2328 O O . ILE A 1 303 ? 24.915 12.084 -26.105 1.00 97.38 303 ILE A O 1
ATOM 2332 N N . ALA A 1 304 ? 26.408 13.760 -26.059 1.00 96.81 304 ALA A N 1
ATOM 2333 C CA . ALA A 1 304 ? 27.002 13.435 -27.351 1.00 96.81 304 ALA A CA 1
ATOM 2334 C C . ALA A 1 304 ? 27.742 12.085 -27.330 1.00 96.81 304 ALA A C 1
ATOM 2336 O O . ALA A 1 304 ? 27.627 11.323 -28.288 1.00 96.81 304 ALA A O 1
ATOM 2337 N N . GLU A 1 305 ? 28.447 11.771 -26.239 1.00 96.50 305 GLU A N 1
ATOM 2338 C CA . GLU A 1 305 ? 29.104 10.478 -26.012 1.00 96.50 305 GLU A CA 1
ATOM 2339 C C . GLU A 1 305 ? 28.086 9.323 -26.026 1.00 96.50 305 GLU A C 1
ATOM 2341 O O . GLU A 1 305 ? 28.229 8.395 -26.824 1.00 96.50 305 GLU A O 1
ATOM 2346 N N . ASP A 1 306 ? 27.009 9.410 -25.236 1.00 95.75 306 ASP A N 1
ATOM 2347 C CA . ASP A 1 306 ? 25.936 8.401 -25.217 1.00 95.75 306 ASP A CA 1
ATOM 2348 C C . ASP A 1 306 ? 25.275 8.235 -26.592 1.00 95.75 306 ASP A C 1
ATOM 2350 O O . ASP A 1 306 ? 24.995 7.114 -27.025 1.00 95.75 306 ASP A O 1
ATOM 2354 N N . LYS A 1 307 ? 25.045 9.344 -27.307 1.00 96.38 307 LYS A N 1
ATOM 2355 C CA . LYS A 1 307 ? 24.494 9.308 -28.665 1.00 96.38 307 LYS A CA 1
ATOM 2356 C C . LYS A 1 307 ? 25.434 8.581 -29.627 1.00 96.38 307 LYS A C 1
ATOM 2358 O O . LYS A 1 307 ? 24.977 7.734 -30.392 1.00 96.38 307 LYS A O 1
ATOM 2363 N N . HIS A 1 308 ? 26.731 8.871 -29.571 1.00 96.81 308 HIS A N 1
ATOM 2364 C CA . HIS A 1 308 ? 27.726 8.210 -30.409 1.00 96.81 308 HIS A CA 1
ATOM 2365 C C . HIS A 1 308 ? 27.815 6.704 -30.116 1.00 96.81 308 HIS A C 1
ATOM 2367 O O . HIS A 1 308 ? 27.844 5.890 -31.040 1.00 96.81 308 HIS A O 1
ATOM 2373 N N . LEU A 1 309 ? 27.788 6.318 -28.837 1.00 96.75 309 LEU A N 1
ATOM 2374 C CA . LEU A 1 309 ? 27.758 4.913 -28.425 1.00 96.75 309 LEU A CA 1
ATOM 2375 C C . LEU A 1 309 ? 26.484 4.203 -28.905 1.00 96.75 309 LEU A C 1
ATOM 2377 O O . LEU A 1 309 ? 26.558 3.072 -29.386 1.00 96.75 309 LEU A O 1
ATOM 2381 N N . ALA A 1 310 ? 25.328 4.866 -28.834 1.00 96.25 310 ALA A N 1
ATOM 2382 C CA . ALA A 1 310 ? 24.070 4.327 -29.343 1.00 96.25 310 ALA A CA 1
ATOM 2383 C C . ALA A 1 310 ? 24.097 4.129 -30.869 1.00 96.25 310 ALA A C 1
ATOM 2385 O O . ALA A 1 310 ? 23.632 3.101 -31.362 1.00 96.25 310 ALA A O 1
ATOM 2386 N N . GLU A 1 311 ? 24.672 5.071 -31.621 1.00 96.69 311 GLU A N 1
ATOM 2387 C CA . GLU A 1 311 ? 24.863 4.949 -33.072 1.00 96.69 311 GLU A CA 1
ATOM 2388 C C . GLU A 1 311 ? 25.791 3.773 -33.422 1.00 96.69 311 GLU A C 1
ATOM 2390 O O . GLU A 1 311 ? 25.473 2.978 -34.311 1.00 96.69 311 GLU A O 1
ATOM 2395 N N . LEU A 1 312 ? 26.900 3.610 -32.694 1.00 97.19 312 LEU A N 1
ATOM 2396 C CA . LEU A 1 312 ? 27.824 2.487 -32.877 1.00 97.19 312 LEU A CA 1
ATOM 2397 C C . LEU A 1 312 ? 27.146 1.138 -32.588 1.00 97.19 312 LEU A C 1
ATOM 2399 O O . LEU A 1 312 ? 27.302 0.178 -33.345 1.00 97.19 312 LEU A O 1
ATOM 2403 N N . GLU A 1 313 ? 26.355 1.065 -31.519 1.00 96.69 313 GLU A N 1
ATOM 2404 C CA . GLU A 1 313 ? 25.596 -0.131 -31.156 1.00 96.69 313 GLU A CA 1
ATOM 2405 C C . GLU A 1 313 ? 24.534 -0.472 -32.213 1.00 96.69 313 GLU A C 1
ATOM 2407 O O . GLU A 1 313 ? 24.387 -1.634 -32.597 1.00 96.69 313 GLU A O 1
ATOM 2412 N N . GLN A 1 314 ? 23.842 0.529 -32.764 1.00 97.00 314 GLN A N 1
ATOM 2413 C CA . GLN A 1 314 ? 22.913 0.328 -33.878 1.00 97.00 314 GLN A CA 1
ATOM 2414 C C . GLN A 1 314 ? 23.619 -0.209 -35.128 1.00 97.00 314 GLN A C 1
ATOM 2416 O O . GLN A 1 314 ? 23.116 -1.144 -35.755 1.00 97.00 314 GLN A O 1
ATOM 2421 N N . GLN A 1 315 ? 24.794 0.326 -35.474 1.00 96.88 315 GLN A N 1
ATOM 2422 C CA . GLN A 1 315 ? 25.601 -0.188 -36.585 1.00 96.88 315 GLN A CA 1
ATOM 2423 C C . GLN A 1 315 ? 26.016 -1.643 -36.347 1.00 96.88 315 GLN A C 1
ATOM 2425 O O . GLN A 1 315 ? 25.871 -2.484 -37.237 1.00 96.88 315 GLN A O 1
ATOM 2430 N N . ARG A 1 316 ? 26.455 -1.972 -35.126 1.00 97.56 316 ARG A N 1
ATOM 2431 C CA . ARG A 1 316 ? 26.815 -3.338 -34.729 1.00 97.56 316 ARG A CA 1
ATOM 2432 C C . ARG A 1 316 ? 25.630 -4.294 -34.864 1.00 97.56 316 ARG A C 1
ATOM 2434 O O . ARG A 1 316 ? 25.782 -5.384 -35.414 1.00 97.56 316 ARG A O 1
ATOM 2441 N N . GLN A 1 317 ? 24.445 -3.897 -34.401 1.00 97.31 317 GLN A N 1
ATOM 2442 C CA . GLN A 1 317 ? 23.228 -4.702 -34.526 1.00 97.31 317 GLN A CA 1
ATOM 2443 C C . GLN A 1 317 ? 22.787 -4.866 -35.985 1.00 97.31 317 GLN A C 1
ATOM 2445 O O . GLN A 1 317 ? 22.359 -5.954 -36.372 1.00 97.31 317 GLN A O 1
ATOM 2450 N N . ALA A 1 318 ? 22.900 -3.820 -36.806 1.00 97.12 318 ALA A N 1
ATOM 2451 C CA . ALA A 1 318 ? 22.595 -3.890 -38.231 1.00 97.12 318 ALA A CA 1
ATOM 2452 C C . ALA A 1 318 ? 23.530 -4.867 -38.958 1.00 97.12 318 ALA A C 1
ATOM 2454 O O . ALA A 1 318 ? 23.059 -5.711 -39.722 1.00 97.12 318 ALA A O 1
ATOM 2455 N N . GLU A 1 319 ? 24.831 -4.821 -38.664 1.00 96.94 319 GLU A N 1
ATOM 2456 C CA . GLU A 1 319 ? 25.800 -5.753 -39.241 1.00 96.94 319 GLU A CA 1
ATOM 2457 C C . GLU A 1 319 ? 25.556 -7.190 -38.762 1.00 96.94 319 GLU A C 1
ATOM 2459 O O . GLU A 1 319 ? 25.545 -8.118 -39.567 1.00 96.94 319 GLU A O 1
ATOM 2464 N N . GLN A 1 320 ? 25.240 -7.396 -37.479 1.00 97.25 320 GLN A N 1
ATOM 2465 C CA . GLN A 1 320 ? 24.850 -8.719 -36.979 1.00 97.25 320 GLN A CA 1
ATOM 2466 C C . GLN A 1 320 ? 23.593 -9.259 -37.670 1.00 97.25 320 GLN A C 1
ATOM 2468 O O . GLN A 1 320 ? 23.559 -10.430 -38.049 1.00 97.25 320 GLN A O 1
ATOM 2473 N N . ARG A 1 321 ? 22.575 -8.416 -37.887 1.00 97.50 321 ARG A N 1
ATOM 2474 C CA . ARG A 1 321 ? 21.371 -8.795 -38.645 1.00 97.50 321 ARG A CA 1
ATOM 2475 C C . ARG A 1 321 ? 21.709 -9.148 -40.089 1.00 97.50 321 ARG A C 1
ATOM 2477 O O . ARG A 1 321 ? 21.190 -10.139 -40.595 1.00 97.50 321 ARG A O 1
ATOM 2484 N N . ARG A 1 322 ? 22.595 -8.390 -40.738 1.00 97.62 322 ARG A N 1
ATOM 2485 C CA . ARG A 1 322 ? 23.064 -8.674 -42.100 1.00 97.62 322 ARG A CA 1
ATOM 2486 C C . ARG A 1 322 ? 23.782 -10.022 -42.175 1.00 97.62 322 ARG A C 1
ATOM 2488 O O . ARG A 1 322 ? 23.462 -10.832 -43.042 1.00 97.62 322 ARG A O 1
ATOM 2495 N N . ILE A 1 323 ? 24.708 -10.289 -41.255 1.00 97.56 323 ILE A N 1
ATOM 2496 C CA . ILE A 1 323 ? 25.419 -11.573 -41.173 1.00 97.56 323 ILE A CA 1
ATOM 2497 C C . ILE A 1 323 ? 24.424 -12.719 -40.947 1.00 97.56 323 ILE A C 1
ATOM 2499 O O . ILE A 1 323 ? 24.495 -13.735 -41.638 1.00 97.56 323 ILE A O 1
ATOM 2503 N N . ALA A 1 324 ? 23.455 -12.545 -40.043 1.00 97.19 324 ALA A N 1
ATOM 2504 C CA . ALA A 1 324 ? 22.419 -13.541 -39.780 1.00 97.19 324 ALA A CA 1
ATOM 2505 C C . ALA A 1 324 ? 21.523 -13.801 -41.005 1.00 97.19 324 ALA A C 1
ATOM 2507 O O . ALA A 1 324 ? 21.209 -14.953 -41.291 1.00 97.19 324 ALA A O 1
ATOM 2508 N N . GLN A 1 325 ? 21.155 -12.766 -41.768 1.00 96.94 325 GLN A N 1
ATOM 2509 C CA . GLN A 1 325 ? 20.402 -12.915 -43.019 1.00 96.94 325 GLN A CA 1
ATOM 2510 C C . GLN A 1 325 ? 21.190 -13.697 -44.074 1.00 96.94 325 GLN A C 1
ATOM 2512 O O . GLN A 1 325 ? 20.631 -14.578 -44.724 1.00 96.94 325 GLN A O 1
ATOM 2517 N N . ILE A 1 326 ? 22.490 -13.420 -44.221 1.00 97.50 326 ILE A N 1
ATOM 2518 C CA . ILE A 1 326 ? 23.362 -14.170 -45.135 1.00 97.50 326 ILE A CA 1
ATOM 2519 C C . ILE A 1 326 ? 23.458 -15.637 -44.699 1.00 97.50 326 ILE A C 1
ATOM 2521 O O . ILE A 1 326 ? 23.350 -16.532 -45.535 1.00 97.50 326 ILE A O 1
ATOM 2525 N N . ALA A 1 327 ? 23.636 -15.896 -43.402 1.00 97.12 327 ALA A N 1
ATOM 2526 C CA . ALA A 1 327 ? 23.677 -17.254 -42.864 1.00 97.12 327 ALA A CA 1
ATOM 2527 C C . ALA A 1 327 ? 22.347 -17.995 -43.080 1.00 97.12 327 ALA A C 1
ATOM 2529 O O . ALA A 1 327 ? 22.353 -19.143 -43.515 1.00 97.12 327 ALA A O 1
ATOM 2530 N N . ALA A 1 328 ? 21.211 -17.330 -42.855 1.00 97.12 328 ALA A N 1
ATOM 2531 C CA . ALA A 1 328 ? 19.888 -17.898 -43.095 1.00 97.12 328 ALA A CA 1
ATOM 2532 C C . ALA A 1 328 ? 19.661 -18.222 -44.580 1.00 97.12 328 ALA A C 1
ATOM 2534 O O . ALA A 1 328 ? 19.175 -19.303 -44.899 1.00 97.12 328 ALA A O 1
ATOM 2535 N N . ALA A 1 329 ? 20.057 -17.329 -45.493 1.00 96.44 329 ALA A N 1
ATOM 2536 C CA . ALA A 1 329 ? 19.961 -17.578 -46.931 1.00 96.44 329 ALA A CA 1
ATOM 2537 C C . ALA A 1 329 ? 20.803 -18.793 -47.359 1.00 96.44 329 ALA A C 1
ATOM 2539 O O . ALA A 1 329 ? 20.313 -19.644 -48.099 1.00 96.44 329 ALA A O 1
ATOM 2540 N N . LYS A 1 330 ? 22.031 -18.917 -46.836 1.00 97.25 330 LYS A N 1
ATOM 2541 C CA . LYS A 1 330 ? 22.881 -20.097 -47.065 1.00 97.25 330 LYS A CA 1
ATOM 2542 C C . LYS A 1 330 ? 22.256 -21.377 -46.513 1.00 97.25 330 LYS A C 1
ATOM 2544 O O . LYS A 1 330 ? 22.239 -22.378 -47.215 1.00 97.25 330 LYS A O 1
ATOM 2549 N N . ALA A 1 331 ? 21.687 -21.335 -45.309 1.00 97.06 331 ALA A N 1
ATOM 2550 C CA . ALA A 1 331 ? 21.020 -22.492 -44.714 1.00 97.06 331 ALA A CA 1
ATOM 2551 C C . ALA A 1 331 ? 19.793 -22.942 -45.529 1.00 97.06 331 ALA A C 1
ATOM 2553 O O . ALA A 1 331 ? 19.565 -24.138 -45.686 1.00 97.06 331 ALA A O 1
ATOM 2554 N N . VAL A 1 332 ? 19.022 -22.003 -46.092 1.00 96.88 332 VAL A N 1
ATOM 2555 C CA . VAL A 1 332 ? 17.914 -22.323 -47.011 1.00 96.88 332 VAL A CA 1
ATOM 2556 C C . VAL A 1 332 ? 18.435 -22.979 -48.291 1.00 96.88 332 VAL A C 1
ATOM 2558 O O . VAL A 1 332 ? 17.858 -23.966 -48.747 1.00 96.88 332 VAL A O 1
ATOM 2561 N N . GLU A 1 333 ? 19.530 -22.470 -48.860 1.00 95.81 333 GLU A N 1
ATOM 2562 C CA . GLU A 1 333 ? 20.163 -23.061 -50.044 1.00 95.81 333 GLU A CA 1
ATOM 2563 C C . GLU A 1 333 ? 20.685 -24.483 -49.768 1.00 95.81 333 GLU A C 1
ATOM 2565 O O . GLU A 1 333 ? 20.443 -25.399 -50.555 1.00 95.81 333 GLU A O 1
ATOM 2570 N N . GLU A 1 334 ? 21.369 -24.692 -48.641 1.00 95.38 334 GLU A N 1
ATOM 2571 C CA . GLU A 1 334 ? 21.868 -26.003 -48.208 1.00 95.38 334 GLU A CA 1
ATOM 2572 C C . GLU A 1 334 ? 20.718 -26.985 -47.952 1.00 95.38 334 GLU A C 1
ATOM 2574 O O . GLU A 1 334 ? 20.733 -28.097 -48.481 1.00 95.38 334 GLU A O 1
ATOM 2579 N N . ALA A 1 335 ? 19.660 -26.557 -47.258 1.00 96.00 335 ALA A N 1
ATOM 2580 C CA . ALA A 1 335 ? 18.473 -27.377 -47.030 1.00 96.00 335 ALA A CA 1
ATOM 2581 C C . ALA A 1 335 ? 17.763 -27.761 -48.341 1.00 96.00 335 ALA A C 1
ATOM 2583 O O . ALA A 1 335 ? 17.267 -28.884 -48.466 1.00 96.00 335 ALA A O 1
ATOM 2584 N N . ALA A 1 336 ? 17.732 -26.865 -49.335 1.00 95.81 336 ALA A N 1
ATOM 2585 C CA . ALA A 1 336 ? 17.190 -27.163 -50.659 1.00 95.81 336 ALA A CA 1
ATOM 2586 C C . ALA A 1 336 ? 18.034 -28.216 -51.399 1.00 95.81 336 ALA A C 1
ATOM 2588 O O . ALA A 1 336 ? 17.475 -29.147 -51.982 1.00 95.81 336 ALA A O 1
ATOM 2589 N N . LYS A 1 337 ? 19.372 -28.126 -51.322 1.00 96.44 337 LYS A N 1
ATOM 2590 C CA . LYS A 1 337 ? 20.283 -29.149 -51.869 1.00 96.44 337 LYS A CA 1
ATOM 2591 C C . LYS A 1 337 ? 20.069 -30.506 -51.193 1.00 96.44 337 LYS A C 1
ATOM 2593 O O . LYS A 1 337 ? 19.941 -31.518 -51.877 1.00 96.44 337 LYS A O 1
ATOM 2598 N N . GLU A 1 338 ? 19.962 -30.539 -49.867 1.00 94.62 338 GLU A N 1
ATOM 2599 C CA . GLU A 1 338 ? 19.692 -31.772 -49.116 1.00 94.62 338 GLU A CA 1
ATOM 2600 C C . GLU A 1 338 ? 18.305 -32.362 -49.410 1.00 94.62 338 GLU A C 1
ATOM 2602 O O . GLU A 1 338 ? 18.132 -33.583 -49.444 1.00 94.62 338 GLU A O 1
ATOM 2607 N N . ALA A 1 339 ? 17.288 -31.519 -49.606 1.00 95.31 339 ALA A N 1
ATOM 2608 C CA . ALA A 1 339 ? 15.955 -31.961 -50.006 1.00 95.31 339 ALA A CA 1
ATOM 2609 C C . ALA A 1 339 ? 15.974 -32.621 -51.393 1.00 95.31 339 ALA A C 1
ATOM 2611 O O . ALA A 1 339 ? 15.342 -33.661 -51.578 1.00 95.31 339 ALA A O 1
ATOM 2612 N N . GLU A 1 340 ? 16.745 -32.073 -52.334 1.00 94.38 340 GLU A N 1
ATOM 2613 C CA . GLU A 1 340 ? 16.906 -32.656 -53.665 1.00 94.38 340 GLU A CA 1
ATOM 2614 C C . GLU A 1 340 ? 17.612 -34.017 -53.619 1.00 94.38 340 GLU A C 1
ATOM 2616 O O . GLU A 1 340 ? 17.128 -34.982 -54.212 1.00 94.38 340 GLU A O 1
ATOM 2621 N N . VAL A 1 341 ? 18.696 -34.140 -52.843 1.00 95.25 341 VAL A N 1
ATOM 2622 C CA . VAL A 1 341 ? 19.384 -35.427 -52.630 1.00 95.25 341 VAL A CA 1
ATOM 2623 C C . VAL A 1 341 ? 18.425 -36.471 -52.050 1.00 95.25 341 VAL A C 1
ATOM 2625 O O . VAL A 1 341 ? 18.366 -37.600 -52.539 1.00 95.25 341 VAL A O 1
ATOM 2628 N N . ARG A 1 342 ? 17.621 -36.092 -51.048 1.00 94.44 342 ARG A N 1
ATOM 2629 C CA . ARG A 1 342 ? 16.602 -36.980 -50.464 1.00 94.44 342 ARG A CA 1
ATOM 2630 C C . ARG A 1 342 ? 15.542 -37.400 -51.482 1.00 94.44 342 ARG A C 1
ATOM 2632 O O . ARG A 1 342 ? 15.137 -38.560 -51.479 1.00 94.44 342 ARG A O 1
ATOM 2639 N N . ARG A 1 343 ? 15.113 -36.491 -52.362 1.00 95.19 343 ARG A N 1
ATOM 2640 C CA . ARG A 1 343 ? 14.140 -36.780 -53.424 1.00 95.19 343 ARG A CA 1
ATOM 2641 C C . ARG A 1 343 ? 14.674 -37.814 -54.415 1.00 95.19 343 ARG A C 1
ATOM 2643 O O . ARG A 1 343 ? 13.950 -38.746 -54.755 1.00 95.19 343 ARG A O 1
ATOM 2650 N N . ILE A 1 344 ? 15.930 -37.671 -54.842 1.00 93.00 344 ILE A N 1
ATOM 2651 C CA . ILE A 1 344 ? 16.589 -38.625 -55.747 1.00 93.00 344 ILE A CA 1
ATOM 2652 C C . ILE A 1 344 ? 16.686 -40.003 -55.083 1.00 93.00 344 ILE A C 1
ATOM 2654 O O . ILE A 1 344 ? 16.247 -40.991 -55.668 1.00 93.00 344 ILE A O 1
ATOM 2658 N N . ALA A 1 345 ? 17.170 -40.065 -53.839 1.00 91.75 345 ALA A N 1
ATOM 2659 C CA . ALA A 1 345 ? 17.286 -41.322 -53.100 1.00 91.75 345 ALA A CA 1
ATOM 2660 C C . ALA A 1 345 ? 15.929 -42.037 -52.937 1.00 91.75 345 ALA A C 1
ATOM 2662 O O . ALA A 1 345 ? 15.834 -43.249 -53.134 1.00 91.75 345 ALA A O 1
ATOM 2663 N N . ALA A 1 346 ? 14.861 -41.288 -52.638 1.00 92.31 346 ALA A N 1
ATOM 2664 C CA . ALA A 1 346 ? 13.511 -41.839 -52.538 1.00 92.31 346 ALA A CA 1
ATOM 2665 C C . ALA A 1 346 ? 12.998 -42.390 -53.883 1.00 92.31 346 ALA A C 1
ATOM 2667 O O . ALA A 1 346 ? 12.375 -43.453 -53.916 1.00 92.31 346 ALA A O 1
ATOM 2668 N N . ALA A 1 347 ? 13.283 -41.705 -54.996 1.00 90.06 347 ALA A N 1
ATOM 2669 C CA . ALA A 1 347 ? 12.907 -42.167 -56.332 1.00 90.06 347 ALA A CA 1
ATOM 2670 C C . ALA A 1 347 ? 13.651 -43.454 -56.735 1.00 90.06 347 ALA A C 1
ATOM 2672 O O . ALA A 1 347 ? 13.040 -44.373 -57.281 1.00 90.06 347 ALA A O 1
ATOM 2673 N N . GLU A 1 348 ? 14.948 -43.554 -56.428 1.00 90.06 348 GLU A N 1
ATOM 2674 C CA . GLU A 1 348 ? 15.735 -44.771 -56.669 1.00 90.06 348 GLU A CA 1
ATOM 2675 C C . GLU A 1 348 ? 15.223 -45.960 -55.856 1.00 90.06 348 GLU A C 1
ATOM 2677 O O . GLU A 1 348 ? 15.132 -47.076 -56.375 1.00 90.06 348 GLU A O 1
ATOM 2682 N N . GLN A 1 349 ? 14.867 -45.734 -54.590 1.00 88.56 349 GLN A N 1
ATOM 2683 C CA . GLN A 1 349 ? 14.296 -46.776 -53.746 1.00 88.56 349 GLN A CA 1
ATOM 2684 C C . GLN A 1 349 ? 12.960 -47.278 -54.311 1.00 88.56 349 GLN A C 1
ATOM 2686 O O . GLN A 1 349 ? 12.796 -48.486 -54.492 1.00 88.56 349 GLN A O 1
ATOM 2691 N N . ALA A 1 350 ? 12.049 -46.370 -54.672 1.00 87.50 350 ALA A N 1
ATOM 2692 C CA . ALA A 1 350 ? 10.766 -46.731 -55.274 1.00 87.50 350 ALA A CA 1
ATOM 2693 C C . ALA A 1 350 ? 10.940 -47.540 -56.575 1.00 87.50 350 ALA A C 1
ATOM 2695 O O . ALA A 1 350 ? 10.206 -48.496 -56.823 1.00 87.50 350 ALA A O 1
ATOM 2696 N N . ALA A 1 351 ? 11.950 -47.209 -57.389 1.00 82.75 351 ALA A N 1
ATOM 2697 C CA . ALA A 1 351 ? 12.263 -47.959 -58.603 1.00 82.75 351 ALA A CA 1
ATOM 2698 C C . ALA A 1 351 ? 12.745 -49.395 -58.319 1.00 82.75 351 ALA A C 1
ATOM 2700 O O . ALA A 1 351 ? 12.410 -50.310 -59.071 1.00 82.75 351 ALA A O 1
ATOM 2701 N N . ARG A 1 352 ? 13.507 -49.618 -57.237 1.00 79.56 352 ARG A N 1
ATOM 2702 C CA . ARG A 1 352 ? 13.958 -50.965 -56.836 1.00 79.56 352 ARG A CA 1
ATOM 2703 C C . ARG A 1 352 ? 12.806 -51.842 -56.357 1.00 79.56 352 ARG A C 1
ATOM 2705 O O . ARG A 1 352 ? 12.773 -53.025 -56.681 1.00 79.56 352 ARG A O 1
ATOM 2712 N N . GLU A 1 353 ? 11.874 -51.267 -55.605 1.00 81.75 353 GLU A N 1
ATOM 2713 C CA . GLU A 1 353 ? 10.712 -51.984 -55.068 1.00 81.75 353 GLU A CA 1
ATOM 2714 C C . GLU A 1 353 ? 9.721 -52.413 -56.170 1.00 81.75 353 GLU A C 1
ATOM 2716 O O . GLU A 1 353 ? 9.024 -53.412 -56.014 1.00 81.75 353 GLU A O 1
ATOM 2721 N N . ALA A 1 354 ? 9.696 -51.720 -57.315 1.00 78.81 354 ALA A N 1
ATOM 2722 C CA . ALA A 1 354 ? 8.789 -51.999 -58.434 1.00 78.81 354 ALA A CA 1
ATOM 2723 C C . ALA A 1 354 ? 9.258 -53.100 -59.424 1.00 78.81 354 ALA A C 1
ATOM 2725 O O . ALA A 1 354 ? 8.573 -53.356 -60.418 1.00 78.81 354 ALA A O 1
ATOM 2726 N N . ALA A 1 355 ? 10.407 -53.756 -59.207 1.00 68.69 355 ALA A N 1
ATOM 2727 C CA . ALA A 1 355 ? 10.948 -54.760 -60.138 1.00 68.69 355 ALA A CA 1
ATOM 2728 C C . ALA A 1 355 ? 10.294 -56.166 -59.989 1.00 68.69 355 ALA A C 1
ATOM 2730 O O . ALA A 1 355 ? 10.087 -56.625 -58.866 1.00 68.69 355 ALA A O 1
ATOM 2731 N N . PRO A 1 356 ? 9.991 -56.901 -61.090 1.00 62.28 356 PRO A N 1
ATOM 2732 C CA . PRO A 1 356 ? 9.270 -58.184 -61.035 1.00 62.28 356 PRO A CA 1
ATOM 2733 C C . PRO A 1 356 ? 10.131 -59.397 -60.589 1.00 62.28 356 PRO A C 1
ATOM 2735 O O . PRO A 1 356 ? 11.339 -59.421 -60.842 1.00 62.28 356 PRO A O 1
ATOM 2738 N N . PRO A 1 357 ? 9.526 -60.453 -59.993 1.00 58.59 357 PRO A N 1
ATOM 2739 C CA . PRO A 1 357 ? 10.237 -61.644 -59.500 1.00 58.59 357 PRO A CA 1
ATOM 2740 C C . PRO A 1 357 ? 10.655 -62.635 -60.613 1.00 58.59 357 PRO A C 1
ATOM 2742 O O . PRO A 1 357 ? 9.924 -62.849 -61.581 1.00 58.59 357 PRO A O 1
ATOM 2745 N N . ARG A 1 358 ? 11.827 -63.285 -60.469 1.00 58.59 358 ARG A N 1
ATOM 2746 C CA . ARG A 1 358 ? 12.340 -64.332 -61.391 1.00 58.59 358 ARG A CA 1
ATOM 2747 C C . ARG A 1 358 ? 11.559 -65.656 -61.240 1.00 58.59 358 ARG A C 1
ATOM 2749 O O . ARG A 1 358 ? 11.281 -66.066 -60.118 1.00 58.59 358 ARG A O 1
ATOM 2756 N N . LYS A 1 359 ? 11.225 -66.327 -62.358 1.00 60.56 359 LYS A N 1
ATOM 2757 C CA . LYS A 1 359 ? 10.548 -67.647 -62.380 1.00 60.56 359 LYS A CA 1
ATOM 2758 C C . LYS A 1 359 ? 11.499 -68.787 -61.949 1.00 60.56 359 LYS A C 1
ATOM 2760 O O . LYS A 1 359 ? 12.687 -68.667 -62.239 1.00 60.56 359 LYS A O 1
ATOM 2765 N N . PRO A 1 360 ? 11.007 -69.869 -61.309 1.00 70.56 360 PRO A N 1
ATOM 2766 C CA . PRO A 1 360 ? 11.826 -71.028 -60.933 1.00 70.56 360 PRO A CA 1
ATOM 2767 C C . PRO A 1 360 ? 12.244 -71.870 -62.149 1.00 70.56 360 PRO A C 1
ATOM 2769 O O . PRO A 1 360 ? 11.479 -71.975 -63.108 1.00 70.56 360 PRO A O 1
ATOM 2772 N N . ASP A 1 361 ? 13.417 -72.498 -62.072 1.00 81.75 361 ASP A N 1
ATOM 2773 C CA . ASP A 1 361 ? 13.931 -73.424 -63.089 1.00 81.75 361 ASP A CA 1
ATOM 2774 C C . ASP A 1 361 ? 13.198 -74.780 -63.017 1.00 81.75 361 ASP A C 1
ATOM 2776 O O . ASP A 1 361 ? 13.006 -75.318 -61.926 1.00 81.75 361 ASP A O 1
ATOM 2780 N N . ASP A 1 362 ? 12.806 -75.346 -64.166 1.00 85.56 362 ASP A N 1
ATOM 2781 C CA . ASP A 1 362 ? 12.016 -76.587 -64.254 1.00 85.56 362 ASP A CA 1
ATOM 2782 C C . ASP A 1 362 ? 12.388 -77.413 -65.497 1.00 85.56 362 ASP A C 1
ATOM 2784 O O . ASP A 1 362 ? 12.068 -77.049 -66.637 1.00 85.56 362 ASP A O 1
ATOM 2788 N N . CYS A 1 363 ? 13.035 -78.562 -65.269 1.00 86.50 363 CYS A N 1
ATOM 2789 C CA . CYS A 1 363 ? 13.486 -79.463 -66.329 1.00 86.50 363 CYS A CA 1
ATOM 2790 C C . CYS A 1 363 ? 12.340 -80.094 -67.140 1.00 86.50 363 CYS A C 1
ATOM 2792 O O . CYS A 1 363 ? 12.537 -80.418 -68.310 1.00 86.50 363 CYS A O 1
ATOM 2794 N N . THR A 1 364 ? 11.119 -80.190 -66.600 1.00 87.75 364 THR A N 1
ATOM 2795 C CA . THR A 1 364 ? 9.978 -80.746 -67.353 1.00 87.75 364 THR A CA 1
ATOM 2796 C C . THR A 1 364 ? 9.617 -79.910 -68.579 1.00 87.75 364 THR A C 1
ATOM 2798 O O . THR A 1 364 ? 9.051 -80.417 -69.550 1.00 87.75 364 THR A O 1
ATOM 2801 N N . THR A 1 365 ? 9.998 -78.633 -68.578 1.00 87.25 365 THR A N 1
ATOM 2802 C CA . THR A 1 365 ? 9.756 -77.709 -69.691 1.00 87.25 365 THR A CA 1
ATOM 2803 C C . THR A 1 365 ? 10.878 -77.714 -70.737 1.00 87.25 365 THR A C 1
ATOM 2805 O O . THR A 1 365 ? 10.767 -77.045 -71.771 1.00 87.25 365 THR A O 1
ATOM 2808 N N . ALA A 1 366 ? 11.953 -78.479 -70.509 1.00 88.38 366 ALA A N 1
ATOM 2809 C CA . ALA A 1 366 ? 13.052 -78.614 -71.450 1.00 88.38 366 ALA A CA 1
ATOM 2810 C C . ALA A 1 366 ? 12.602 -79.399 -72.690 1.00 88.38 366 ALA A C 1
ATOM 2812 O O . ALA A 1 366 ? 12.252 -80.574 -72.633 1.00 88.38 366 ALA A O 1
ATOM 2813 N N . THR A 1 367 ? 12.602 -78.721 -73.833 1.00 91.31 367 THR A N 1
ATOM 2814 C CA . THR A 1 367 ? 12.261 -79.302 -75.132 1.00 91.31 367 THR A CA 1
ATOM 2815 C C . THR A 1 367 ? 12.966 -78.537 -76.247 1.00 91.31 367 THR A C 1
ATOM 2817 O O . THR A 1 367 ? 13.202 -77.326 -76.112 1.00 91.31 367 THR A O 1
ATOM 2820 N N . GLY A 1 368 ? 13.283 -79.216 -77.349 1.00 90.69 368 GLY A N 1
ATOM 2821 C CA . GLY A 1 368 ? 13.991 -78.657 -78.498 1.00 90.69 368 GLY A CA 1
ATOM 2822 C C . GLY A 1 368 ? 15.435 -79.143 -78.621 1.00 90.69 368 GLY A C 1
ATOM 2823 O O . GLY A 1 368 ? 15.827 -80.160 -78.052 1.00 90.69 368 GLY A O 1
ATOM 2824 N N . THR A 1 369 ? 16.223 -78.426 -79.421 1.00 92.50 369 THR A N 1
ATOM 2825 C CA . THR A 1 369 ? 17.637 -78.739 -79.646 1.00 92.50 369 THR A CA 1
ATOM 2826 C C . THR A 1 369 ? 18.508 -77.910 -78.720 1.00 92.50 369 THR A C 1
ATOM 2828 O O . THR A 1 369 ? 18.409 -76.683 -78.692 1.00 92.50 369 THR A O 1
ATOM 2831 N N . PHE A 1 370 ? 19.409 -78.578 -78.019 1.00 93.44 370 PHE A N 1
ATOM 2832 C CA . PHE A 1 370 ? 20.401 -77.954 -77.169 1.00 93.44 370 PHE A CA 1
ATOM 2833 C C . PHE A 1 370 ? 21.798 -78.265 -77.691 1.00 93.44 370 PHE A C 1
ATOM 2835 O O . PHE A 1 370 ? 22.063 -79.343 -78.232 1.00 93.44 370 PHE A O 1
ATOM 2842 N N . SER A 1 371 ? 22.694 -77.298 -77.541 1.00 92.25 371 SER A N 1
ATOM 2843 C CA . SER A 1 371 ? 24.083 -77.417 -77.973 1.00 92.25 371 SER A CA 1
ATOM 2844 C C . SER A 1 371 ? 25.041 -77.167 -76.820 1.00 92.25 371 SER A C 1
ATOM 2846 O O . SER A 1 371 ? 24.840 -76.240 -76.032 1.00 92.25 371 SER A O 1
ATOM 2848 N N . ALA A 1 372 ? 26.104 -77.963 -76.780 1.00 89.31 372 ALA A N 1
ATOM 2849 C CA . ALA A 1 372 ? 27.259 -77.776 -75.910 1.00 89.31 372 ALA A CA 1
ATOM 2850 C C . ALA A 1 372 ? 28.556 -77.933 -76.721 1.00 89.31 372 ALA A C 1
ATOM 2852 O O . ALA A 1 372 ? 28.519 -78.237 -77.918 1.00 89.31 372 ALA A O 1
ATOM 2853 N N . ASP A 1 373 ? 29.702 -77.705 -76.077 1.00 87.31 373 ASP A N 1
ATOM 2854 C CA . ASP A 1 373 ? 31.038 -77.960 -76.636 1.00 87.31 373 ASP A CA 1
ATOM 2855 C C . ASP A 1 373 ? 31.253 -77.322 -78.025 1.00 87.31 373 ASP A C 1
ATOM 2857 O O . ASP A 1 373 ? 31.702 -77.968 -78.971 1.00 87.31 373 ASP A O 1
ATOM 2861 N N . GLY A 1 374 ? 30.846 -76.059 -78.197 1.00 82.38 374 GLY A N 1
ATOM 2862 C CA . GLY A 1 374 ? 30.992 -75.358 -79.479 1.00 82.38 374 GLY A CA 1
ATOM 2863 C C . GLY A 1 374 ? 30.169 -75.960 -80.627 1.00 82.38 374 GLY A C 1
ATOM 2864 O O . GLY A 1 374 ? 30.567 -75.845 -81.782 1.00 82.38 374 GLY A O 1
ATOM 2865 N N . ASN A 1 375 ? 29.016 -76.570 -80.320 1.00 84.00 375 ASN A N 1
ATOM 2866 C CA . ASN A 1 375 ? 28.119 -77.285 -81.242 1.00 84.00 375 ASN A CA 1
ATOM 2867 C C . ASN A 1 375 ? 28.603 -78.667 -81.706 1.00 84.00 375 ASN A C 1
ATOM 2869 O O . ASN A 1 375 ? 27.979 -79.250 -82.593 1.00 84.00 375 ASN A O 1
ATOM 2873 N N . LEU A 1 376 ? 29.674 -79.204 -81.116 1.00 86.75 376 LEU A N 1
ATOM 2874 C CA . LEU A 1 376 ? 30.108 -80.583 -81.368 1.00 86.75 376 LEU A CA 1
ATOM 2875 C C . LEU A 1 376 ? 29.194 -81.610 -80.695 1.00 86.75 376 LEU A C 1
ATOM 2877 O O . LEU A 1 376 ? 29.083 -82.737 -81.177 1.00 86.75 376 LEU A O 1
ATOM 2881 N N . THR A 1 377 ? 28.527 -81.202 -79.615 1.00 90.62 377 THR A N 1
ATOM 2882 C CA . THR A 1 377 ? 27.525 -82.002 -78.918 1.00 90.62 377 THR A CA 1
ATOM 2883 C C . THR A 1 377 ? 26.148 -81.417 -79.195 1.00 90.62 377 THR A C 1
ATOM 2885 O O . THR A 1 377 ? 25.863 -80.270 -78.830 1.00 90.62 377 THR A O 1
ATOM 2888 N N . GLN A 1 378 ? 25.295 -82.210 -79.835 1.00 91.75 378 GLN A N 1
ATOM 2889 C CA . GLN A 1 378 ? 23.902 -81.880 -80.082 1.00 91.75 378 GLN A CA 1
ATOM 2890 C C . GLN A 1 378 ? 23.019 -82.847 -79.308 1.00 91.75 378 GLN A C 1
ATOM 2892 O O . GLN A 1 378 ? 23.132 -84.064 -79.431 1.00 91.75 378 GLN A O 1
ATOM 2897 N N . TYR A 1 379 ? 22.119 -82.277 -78.525 1.00 89.12 379 TYR A N 1
ATOM 2898 C CA . TYR A 1 379 ? 21.188 -83.019 -77.703 1.00 89.12 379 TYR A CA 1
ATOM 2899 C C . TYR A 1 379 ? 19.781 -82.541 -78.043 1.00 89.12 379 TYR A C 1
ATOM 2901 O O . TYR A 1 379 ? 19.437 -81.380 -77.823 1.00 89.12 379 TYR A O 1
ATOM 2909 N N . THR A 1 380 ? 18.996 -83.410 -78.672 1.00 92.19 380 THR A N 1
ATOM 2910 C CA . THR A 1 380 ? 17.651 -83.072 -79.145 1.00 92.19 380 THR A CA 1
ATOM 2911 C C . THR A 1 380 ? 16.626 -83.796 -78.296 1.00 92.19 380 THR A C 1
ATOM 2913 O O . THR A 1 380 ? 16.681 -85.016 -78.187 1.00 92.19 380 THR A O 1
ATOM 2916 N N . MET A 1 381 ? 15.686 -83.046 -77.724 1.00 91.94 381 MET A N 1
ATOM 2917 C CA . MET A 1 381 ? 14.562 -83.572 -76.954 1.00 91.94 381 MET A CA 1
ATOM 2918 C C . MET A 1 381 ? 13.260 -83.286 -77.697 1.00 91.94 381 MET A C 1
ATOM 2920 O O . MET A 1 381 ? 12.847 -82.129 -77.812 1.00 91.94 381 MET A O 1
ATOM 2924 N N . ASN A 1 382 ? 12.605 -84.341 -78.179 1.00 90.75 382 ASN A N 1
ATOM 2925 C CA . ASN A 1 382 ? 11.298 -84.259 -78.820 1.00 90.75 382 ASN A CA 1
ATOM 2926 C C . ASN A 1 382 ? 10.226 -84.667 -77.806 1.00 90.75 382 ASN A C 1
ATOM 2928 O O . ASN A 1 382 ? 9.978 -85.851 -77.586 1.00 90.75 382 ASN A O 1
ATOM 2932 N N . GLY A 1 383 ? 9.621 -83.662 -77.176 1.00 84.81 383 GLY A N 1
ATOM 2933 C CA . GLY A 1 383 ? 8.683 -83.820 -76.062 1.00 84.81 383 GLY A CA 1
ATOM 2934 C C . GLY A 1 383 ? 9.047 -82.912 -74.888 1.00 84.81 383 GLY A C 1
ATOM 2935 O O . GLY A 1 383 ? 10.165 -82.403 -74.821 1.00 84.81 383 GLY A O 1
ATOM 2936 N N . SER A 1 384 ? 8.093 -82.680 -73.991 1.00 83.81 384 SER A N 1
ATOM 2937 C CA . SER A 1 384 ? 8.269 -81.977 -72.712 1.00 83.81 384 SER A CA 1
ATOM 2938 C C . SER A 1 384 ? 7.776 -82.903 -71.607 1.00 83.81 384 SER A C 1
ATOM 2940 O O . SER A 1 384 ? 6.713 -83.510 -71.759 1.00 83.81 384 SER A O 1
ATOM 2942 N N . GLY A 1 385 ? 8.518 -83.054 -70.515 1.00 85.38 385 GLY A N 1
ATOM 2943 C CA . GLY A 1 385 ? 8.200 -84.039 -69.483 1.00 85.38 385 GLY A CA 1
ATOM 2944 C C . GLY A 1 385 ? 8.715 -85.428 -69.856 1.00 85.38 385 GLY A C 1
ATOM 2945 O O . GLY A 1 385 ? 9.533 -85.988 -69.146 1.00 85.38 385 GLY A O 1
ATOM 2946 N N . SER A 1 386 ? 8.316 -85.971 -71.000 1.00 90.25 386 SER A N 1
ATOM 2947 C CA . SER A 1 386 ? 8.856 -87.226 -71.532 1.00 90.25 386 SER A CA 1
ATOM 2948 C C . SER A 1 386 ? 8.830 -87.224 -73.055 1.00 90.25 386 SER A C 1
ATOM 2950 O O . SER A 1 386 ? 8.110 -86.429 -73.666 1.00 90.25 386 SER A O 1
ATOM 2952 N N . GLY A 1 387 ? 9.626 -88.086 -73.677 1.00 91.44 387 GLY A N 1
ATOM 2953 C CA . GLY A 1 387 ? 9.668 -88.179 -75.129 1.00 91.44 387 GLY A CA 1
ATOM 2954 C C . GLY A 1 387 ? 10.850 -88.974 -75.650 1.00 91.44 387 GLY A C 1
ATOM 2955 O O . GLY A 1 387 ? 11.564 -89.631 -74.898 1.00 91.44 387 GLY A O 1
ATOM 2956 N N . SER A 1 388 ? 11.050 -88.905 -76.960 1.00 92.06 388 SER A N 1
ATOM 2957 C CA . SER A 1 388 ? 12.241 -89.439 -77.619 1.00 92.06 388 SER A CA 1
ATOM 2958 C C . SER A 1 388 ? 13.293 -88.346 -77.730 1.00 92.06 388 SER A C 1
ATOM 2960 O O . SER A 1 388 ? 12.965 -87.188 -78.008 1.00 92.06 388 SER A O 1
ATOM 2962 N N . GLY A 1 389 ? 14.555 -88.705 -77.608 1.00 92.06 389 GLY A N 1
ATOM 2963 C CA . GLY A 1 389 ? 15.660 -87.819 -77.884 1.00 92.06 389 GLY A CA 1
ATOM 2964 C C . GLY A 1 389 ? 16.737 -88.487 -78.715 1.00 92.06 389 GLY A C 1
ATOM 2965 O O . GLY A 1 389 ? 16.762 -89.700 -78.904 1.00 92.06 389 GLY A O 1
ATOM 2966 N N . HIS A 1 390 ? 17.603 -87.638 -79.241 1.00 94.25 390 HIS A N 1
ATOM 2967 C CA . HIS A 1 390 ? 18.739 -88.032 -80.050 1.00 94.25 390 HIS A CA 1
ATOM 2968 C C . HIS A 1 390 ? 19.955 -87.266 -79.555 1.00 94.25 390 HIS A C 1
ATOM 2970 O O . HIS A 1 390 ? 19.943 -86.028 -79.491 1.00 94.25 390 HIS A O 1
ATOM 2976 N N . PHE A 1 391 ? 20.990 -88.007 -79.180 1.00 93.12 391 PHE A N 1
ATOM 2977 C CA . PHE A 1 391 ? 22.275 -87.452 -78.805 1.00 93.12 391 PHE A CA 1
ATOM 2978 C C . PHE A 1 391 ? 23.265 -87.731 -79.920 1.00 93.12 391 PHE A C 1
ATOM 2980 O O . PHE A 1 391 ? 23.462 -88.877 -80.319 1.00 93.12 391 PHE A O 1
ATOM 2987 N N . ARG A 1 392 ? 23.917 -86.664 -80.373 1.00 92.31 392 ARG A N 1
ATOM 2988 C CA . ARG A 1 392 ? 25.024 -86.734 -81.309 1.00 92.31 392 ARG A CA 1
ATOM 2989 C C . ARG A 1 392 ? 26.231 -86.040 -80.729 1.00 92.31 392 ARG A C 1
ATOM 2991 O O . ARG A 1 392 ? 26.151 -84.885 -80.305 1.00 92.31 392 ARG A O 1
ATOM 2998 N N . GLN A 1 393 ? 27.369 -86.706 -80.830 1.00 92.06 393 GLN A N 1
ATOM 2999 C CA . GLN A 1 393 ? 28.658 -86.107 -80.544 1.00 92.06 393 GLN A CA 1
ATOM 3000 C C . GLN A 1 393 ? 29.622 -86.326 -81.703 1.00 92.06 393 GLN A C 1
ATOM 3002 O O . GLN A 1 393 ? 29.763 -87.435 -82.214 1.00 92.06 393 GLN A O 1
ATOM 3007 N N . ARG A 1 394 ? 30.303 -85.254 -82.108 1.00 88.94 394 ARG A N 1
ATOM 3008 C CA . ARG A 1 394 ? 31.409 -85.303 -83.070 1.00 88.94 394 ARG A CA 1
ATOM 3009 C C . ARG A 1 394 ? 32.734 -85.065 -82.368 1.00 88.94 394 ARG A C 1
ATOM 3011 O O . ARG A 1 394 ? 32.824 -84.213 -81.484 1.00 88.94 394 ARG A O 1
ATOM 3018 N N . THR A 1 395 ? 33.773 -85.782 -82.786 1.00 82.62 395 THR A N 1
ATOM 3019 C CA . THR A 1 395 ? 35.143 -85.469 -82.367 1.00 82.62 395 THR A CA 1
ATOM 3020 C C . THR A 1 395 ? 35.633 -84.179 -83.025 1.00 82.62 395 THR A C 1
ATOM 3022 O O . THR A 1 395 ? 35.156 -83.762 -84.086 1.00 82.62 395 THR A O 1
ATOM 3025 N N . TYR A 1 396 ? 36.601 -83.520 -82.389 1.00 72.38 396 TYR A N 1
ATOM 3026 C CA . TYR A 1 396 ? 37.255 -82.344 -82.955 1.00 72.38 396 TYR A CA 1
ATOM 3027 C C . TYR A 1 396 ? 37.949 -82.735 -84.273 1.00 72.38 396 TYR A C 1
ATOM 3029 O O . TYR A 1 396 ? 38.750 -83.662 -84.283 1.00 72.38 396 TYR A O 1
ATOM 3037 N N . GLY A 1 397 ? 37.594 -82.079 -85.383 1.00 66.25 397 GLY A N 1
ATOM 3038 C CA . GLY A 1 397 ? 37.994 -82.484 -86.743 1.00 66.25 397 GLY A CA 1
ATOM 3039 C C . GLY A 1 397 ? 36.913 -83.227 -87.545 1.00 66.25 397 GLY A C 1
ATOM 3040 O O . GLY A 1 397 ? 37.054 -83.351 -88.754 1.00 66.25 397 GLY A O 1
ATOM 3041 N N . SER A 1 398 ? 35.797 -83.628 -86.914 1.00 65.56 398 SER A N 1
ATOM 3042 C CA . SER A 1 398 ? 34.668 -84.347 -87.542 1.00 65.56 398 SER A CA 1
ATOM 3043 C C . SER A 1 398 ? 35.076 -85.617 -88.297 1.00 65.56 398 SER A C 1
ATOM 3045 O O . SER A 1 398 ? 34.512 -85.905 -89.344 1.00 65.56 398 SER A O 1
ATOM 3047 N N . GLU A 1 399 ? 36.047 -86.368 -87.776 1.00 75.12 399 GLU A N 1
ATOM 3048 C CA . GLU A 1 399 ? 36.423 -87.681 -88.324 1.00 75.12 399 GLU A CA 1
ATOM 3049 C C . GLU A 1 399 ? 35.478 -88.786 -87.826 1.00 75.12 399 GLU A C 1
ATOM 3051 O O . GLU A 1 399 ? 35.125 -89.688 -88.579 1.00 75.12 399 GLU A O 1
ATOM 3056 N N . TYR A 1 400 ? 34.981 -88.677 -86.587 1.00 85.81 400 TYR A N 1
ATOM 3057 C CA . TYR A 1 400 ? 34.123 -89.689 -85.965 1.00 85.81 400 TYR A CA 1
ATOM 3058 C C . TYR A 1 400 ? 32.846 -89.077 -85.391 1.00 85.81 400 TYR A C 1
ATOM 3060 O O . TYR A 1 400 ? 32.859 -87.980 -84.818 1.00 85.81 400 TYR A O 1
ATOM 3068 N N . GLN A 1 401 ? 31.741 -89.808 -85.529 1.00 89.56 401 GLN A N 1
ATOM 3069 C CA . GLN A 1 401 ? 30.434 -89.447 -84.997 1.00 89.56 401 GLN A CA 1
ATOM 3070 C C . GLN A 1 401 ? 29.902 -90.574 -84.116 1.00 89.56 401 GLN A C 1
ATOM 3072 O O . GLN A 1 401 ? 29.928 -91.743 -84.503 1.00 89.56 401 GLN A O 1
ATOM 3077 N N . PHE A 1 402 ? 29.424 -90.198 -82.935 1.00 91.88 402 PHE A N 1
ATOM 3078 C CA . PHE A 1 402 ? 28.643 -91.058 -82.064 1.00 91.88 402 PHE A CA 1
ATOM 3079 C C . PHE A 1 402 ? 27.194 -90.583 -82.064 1.00 91.88 402 PHE A C 1
ATOM 3081 O O . PHE A 1 402 ? 26.938 -89.419 -81.744 1.00 91.88 402 PHE A O 1
ATOM 3088 N N . ASP A 1 403 ? 26.271 -91.479 -82.392 1.00 92.75 403 ASP A N 1
ATOM 3089 C CA . ASP A 1 403 ? 24.834 -91.240 -82.312 1.00 92.75 403 ASP A CA 1
ATOM 3090 C C . ASP A 1 403 ? 24.188 -92.271 -81.394 1.00 92.75 403 ASP A C 1
ATOM 3092 O O . ASP A 1 403 ? 24.504 -93.462 -81.449 1.00 92.75 403 ASP A O 1
ATOM 3096 N N . ILE A 1 404 ? 23.254 -91.811 -80.570 1.00 93.81 404 ILE A N 1
ATOM 3097 C CA . ILE A 1 404 ? 22.388 -92.686 -79.793 1.00 93.81 404 ILE A CA 1
ATOM 3098 C C . ILE A 1 404 ? 21.000 -92.068 -79.669 1.00 93.81 404 ILE A C 1
ATOM 3100 O O . ILE A 1 404 ? 20.841 -90.907 -79.279 1.00 93.81 404 ILE A O 1
ATOM 3104 N N . ASP A 1 405 ? 19.994 -92.863 -80.011 1.00 93.81 405 ASP A N 1
ATOM 3105 C CA . ASP A 1 405 ? 18.604 -92.537 -79.724 1.00 93.81 405 ASP A CA 1
ATOM 3106 C C . ASP A 1 405 ? 18.269 -92.993 -78.307 1.00 93.81 405 ASP A C 1
ATOM 3108 O O . ASP A 1 405 ? 18.769 -94.012 -77.828 1.00 93.81 405 ASP A O 1
ATOM 3112 N N . PHE A 1 406 ? 17.425 -92.236 -77.620 1.00 93.31 406 PHE A N 1
ATOM 3113 C CA . PHE A 1 406 ? 16.982 -92.566 -76.272 1.00 93.31 406 PHE A CA 1
ATOM 3114 C C . PHE A 1 406 ? 15.532 -92.151 -76.057 1.00 93.31 406 PHE A C 1
ATOM 3116 O O . PHE A 1 406 ? 15.021 -91.252 -76.722 1.00 93.31 406 PHE A O 1
ATOM 3123 N N . TYR A 1 407 ? 14.866 -92.765 -75.090 1.00 92.69 407 TYR A N 1
ATOM 3124 C CA . TYR A 1 407 ? 13.651 -92.216 -74.501 1.00 92.69 407 TYR A CA 1
ATOM 3125 C C . TYR A 1 407 ? 13.990 -91.562 -73.171 1.00 92.69 407 TYR A C 1
ATOM 3127 O O . TYR A 1 407 ? 14.848 -92.045 -72.435 1.00 92.69 407 TYR A O 1
ATOM 3135 N N . PHE A 1 408 ? 13.335 -90.447 -72.863 1.00 93.00 408 PHE A N 1
ATOM 3136 C CA . PHE A 1 408 ? 13.542 -89.735 -71.613 1.00 93.00 408 PHE A CA 1
ATOM 3137 C C . PHE A 1 408 ? 12.240 -89.489 -70.859 1.00 93.00 408 PHE A C 1
ATOM 3139 O O . PHE A 1 408 ? 11.167 -89.357 -71.451 1.00 93.00 408 PHE A O 1
ATOM 3146 N N . ASN A 1 409 ? 12.359 -89.369 -69.538 1.00 92.31 409 ASN A N 1
ATOM 3147 C CA . ASN A 1 409 ? 11.304 -88.901 -68.645 1.00 92.31 409 ASN A CA 1
ATOM 3148 C C . ASN A 1 409 ? 11.905 -87.967 -67.583 1.00 92.31 409 ASN A C 1
ATOM 3150 O O . ASN A 1 409 ? 12.959 -88.266 -67.031 1.00 92.31 409 ASN A O 1
ATOM 3154 N N . THR A 1 410 ? 11.264 -86.838 -67.306 1.00 90.31 410 THR A N 1
ATOM 3155 C CA . THR A 1 410 ? 11.778 -85.741 -66.476 1.00 90.31 410 THR A CA 1
ATOM 3156 C C . THR A 1 410 ? 10.839 -85.425 -65.320 1.00 90.31 410 THR A C 1
ATOM 3158 O O . THR A 1 410 ? 9.616 -85.480 -65.443 1.00 90.31 410 THR A O 1
ATOM 3161 N N . SER A 1 411 ? 11.435 -85.045 -64.196 1.00 88.94 411 SER A N 1
ATOM 3162 C CA . SER A 1 411 ? 10.802 -84.290 -63.117 1.00 88.94 411 SER A CA 1
ATOM 3163 C C . SER A 1 411 ? 11.354 -82.861 -63.115 1.00 88.94 411 SER A C 1
ATOM 3165 O O . SER A 1 411 ? 12.206 -82.518 -63.933 1.00 88.94 411 SER A O 1
ATOM 3167 N N . ALA A 1 412 ? 10.913 -82.020 -62.176 1.00 84.44 412 ALA A N 1
ATOM 3168 C CA . ALA A 1 412 ? 11.393 -80.640 -62.076 1.00 84.44 412 ALA A CA 1
ATOM 3169 C C . ALA A 1 412 ? 12.926 -80.530 -61.957 1.00 84.44 412 ALA A C 1
ATOM 3171 O O . ALA A 1 412 ? 13.509 -79.554 -62.427 1.00 84.44 412 ALA A O 1
ATOM 3172 N N . ASN A 1 413 ? 13.567 -81.538 -61.356 1.00 89.62 413 ASN A N 1
ATOM 3173 C CA . ASN A 1 413 ? 14.987 -81.538 -61.019 1.00 89.62 413 ASN A CA 1
ATOM 3174 C C . ASN A 1 413 ? 15.773 -82.775 -61.503 1.00 89.62 413 ASN A C 1
ATOM 3176 O O . ASN A 1 413 ? 16.931 -82.937 -61.121 1.00 89.62 413 ASN A O 1
ATOM 3180 N N . SER A 1 414 ? 15.181 -83.667 -62.304 1.00 91.44 414 SER A N 1
ATOM 3181 C CA . SER A 1 414 ? 15.841 -84.897 -62.764 1.00 91.44 414 SER A CA 1
ATOM 3182 C C . SER A 1 414 ? 15.369 -85.330 -64.150 1.00 91.44 414 SER A C 1
ATOM 3184 O O . SER A 1 414 ? 14.255 -85.020 -64.563 1.00 91.44 414 SER A O 1
ATOM 3186 N N . ILE A 1 415 ? 16.220 -86.062 -64.865 1.00 92.75 415 ILE A N 1
ATOM 3187 C CA . ILE A 1 415 ? 15.941 -86.688 -66.155 1.00 92.75 415 ILE A CA 1
ATOM 3188 C C . ILE A 1 415 ? 16.412 -88.145 -66.131 1.00 92.75 415 ILE A C 1
ATOM 3190 O O . ILE A 1 415 ? 17.518 -88.438 -65.692 1.00 92.75 415 ILE A O 1
ATOM 3194 N N . SER A 1 416 ? 15.570 -89.067 -66.580 1.00 92.25 416 SER A N 1
ATOM 3195 C CA . SER A 1 416 ? 15.871 -90.494 -66.736 1.00 92.25 416 SER A CA 1
ATOM 3196 C C . SER A 1 416 ? 15.964 -90.847 -68.212 1.00 92.25 416 SER A C 1
ATOM 3198 O O . SER A 1 416 ? 15.197 -90.301 -69.002 1.00 92.25 416 SER A O 1
ATOM 3200 N N . PHE A 1 417 ? 16.860 -91.767 -68.560 1.00 92.50 417 PHE A N 1
ATOM 3201 C CA . PHE A 1 417 ? 17.193 -92.168 -69.923 1.00 92.50 417 PHE A CA 1
ATOM 3202 C C . PHE A 1 417 ? 17.076 -93.677 -70.115 1.00 92.50 417 PHE A C 1
ATOM 3204 O O . PHE A 1 417 ? 17.634 -94.458 -69.339 1.00 92.50 417 PHE A O 1
ATOM 3211 N N . ASP A 1 418 ? 16.402 -94.054 -71.194 1.00 92.81 418 ASP A N 1
ATOM 3212 C CA . ASP A 1 418 ? 16.382 -95.394 -71.766 1.00 92.81 418 ASP A CA 1
ATOM 3213 C C . ASP A 1 418 ? 17.097 -95.346 -73.120 1.00 92.81 418 ASP A C 1
ATOM 3215 O O . ASP A 1 418 ? 16.574 -94.780 -74.082 1.00 92.81 418 ASP A O 1
ATOM 3219 N N . TYR A 1 419 ? 18.337 -95.827 -73.158 1.00 91.88 419 TYR A N 1
ATOM 3220 C CA . TYR A 1 419 ? 19.229 -95.693 -74.301 1.00 91.88 419 TYR A CA 1
ATOM 3221 C C . TYR A 1 419 ? 19.048 -96.851 -75.284 1.00 91.88 419 TYR A C 1
ATOM 3223 O O . TYR A 1 419 ? 19.043 -98.023 -74.914 1.00 91.88 419 TYR A O 1
ATOM 3231 N N . GLY A 1 420 ? 18.957 -96.507 -76.567 1.00 88.94 420 GLY A N 1
ATOM 3232 C CA . GLY A 1 420 ? 19.041 -97.460 -77.663 1.00 88.94 420 GLY A CA 1
ATOM 3233 C C . GLY A 1 420 ? 20.475 -97.924 -77.927 1.00 88.94 420 GLY A C 1
ATOM 3234 O O . GLY A 1 420 ? 21.381 -97.798 -77.103 1.00 88.94 420 GLY A O 1
ATOM 3235 N N . GLU A 1 421 ? 20.698 -98.468 -79.119 1.00 88.69 421 GLU A N 1
ATOM 3236 C CA . GLU A 1 421 ? 22.035 -98.872 -79.545 1.00 88.69 421 GLU A CA 1
ATOM 3237 C C . GLU A 1 421 ? 22.858 -97.643 -79.956 1.00 88.69 421 GLU A C 1
ATOM 3239 O O . GLU A 1 421 ? 22.458 -96.874 -80.829 1.00 88.69 421 GLU A O 1
ATOM 3244 N N . GLY A 1 422 ? 24.022 -97.466 -79.333 1.00 89.06 422 GLY A N 1
ATOM 3245 C CA . GLY A 1 422 ? 24.976 -96.426 -79.695 1.00 89.06 422 GLY A CA 1
ATOM 3246 C C . GLY A 1 422 ? 25.771 -96.821 -80.936 1.00 89.06 422 GLY A C 1
ATOM 3247 O O . GLY A 1 422 ? 26.309 -97.928 -81.013 1.00 89.06 422 GLY A O 1
ATOM 3248 N N . ILE A 1 423 ? 25.879 -95.909 -81.897 1.00 91.31 423 ILE A N 1
ATOM 3249 C CA . ILE A 1 423 ? 26.528 -96.143 -83.187 1.00 91.31 423 ILE A CA 1
ATOM 3250 C C . ILE A 1 423 ? 27.728 -95.208 -83.316 1.00 91.31 423 ILE A C 1
ATOM 3252 O O . ILE A 1 423 ? 27.572 -93.991 -83.361 1.00 91.31 423 ILE A O 1
ATOM 3256 N N . TYR A 1 424 ? 28.924 -95.787 -83.427 1.00 89.19 424 TYR A N 1
ATOM 3257 C CA . TYR A 1 424 ? 30.121 -95.082 -83.873 1.00 89.19 424 TYR A CA 1
ATOM 3258 C C . TYR A 1 424 ? 30.264 -95.232 -85.381 1.00 89.19 424 TYR A C 1
ATOM 3260 O O . TYR A 1 424 ? 30.312 -96.349 -85.905 1.00 89.19 424 TYR A O 1
ATOM 3268 N N . SER A 1 425 ? 30.365 -94.107 -86.074 1.00 88.44 425 SER A N 1
ATOM 3269 C CA . SER A 1 425 ? 30.543 -94.052 -87.520 1.00 88.44 425 SER A CA 1
ATOM 3270 C C . SER A 1 425 ? 31.663 -93.096 -87.913 1.00 88.44 425 SER A C 1
ATOM 3272 O O . SER A 1 425 ? 31.978 -92.147 -87.190 1.00 88.44 425 SER A O 1
ATOM 3274 N N . ASP A 1 426 ? 32.273 -93.360 -89.065 1.00 85.44 426 ASP A N 1
ATOM 3275 C CA . ASP A 1 426 ? 33.092 -92.370 -89.758 1.00 85.44 426 ASP A CA 1
ATOM 3276 C C . ASP A 1 426 ? 32.175 -91.234 -90.231 1.00 85.44 426 ASP A C 1
ATOM 3278 O O . ASP A 1 426 ? 31.192 -91.459 -90.940 1.00 85.44 426 ASP A O 1
ATOM 3282 N N . ALA A 1 427 ? 32.462 -90.010 -89.803 1.00 80.25 427 ALA A N 1
ATOM 3283 C CA . ALA A 1 427 ? 31.538 -88.892 -89.967 1.00 80.25 427 ALA A CA 1
ATOM 3284 C C . ALA A 1 427 ? 31.456 -88.368 -91.417 1.00 80.25 427 ALA A C 1
ATOM 3286 O O . ALA A 1 427 ? 30.509 -87.646 -91.741 1.00 80.25 427 ALA A O 1
ATOM 3287 N N . ALA A 1 428 ? 32.414 -88.726 -92.284 1.00 79.31 428 ALA A N 1
ATOM 3288 C CA . ALA A 1 428 ? 32.433 -88.334 -93.694 1.00 79.31 428 ALA A CA 1
ATOM 3289 C C . ALA A 1 428 ? 31.713 -89.351 -94.596 1.00 79.31 428 ALA A C 1
ATOM 3291 O O . ALA A 1 428 ? 30.968 -88.963 -95.495 1.00 79.31 428 ALA A O 1
ATOM 3292 N N . SER A 1 429 ? 31.929 -90.645 -94.359 1.00 81.25 429 SER A N 1
ATOM 3293 C CA . SER A 1 429 ? 31.390 -91.744 -95.171 1.00 81.25 429 SER A CA 1
ATOM 3294 C C . SER A 1 429 ? 30.117 -92.377 -94.602 1.00 81.25 429 SER A C 1
ATOM 3296 O O . SER A 1 429 ? 29.386 -93.036 -95.339 1.00 81.25 429 SER A O 1
ATOM 3298 N N . GLY A 1 430 ? 29.842 -92.202 -93.305 1.00 81.38 430 GLY A N 1
ATOM 3299 C CA . GLY A 1 430 ? 28.741 -92.860 -92.596 1.00 81.38 430 GLY A CA 1
ATOM 3300 C C . GLY A 1 430 ? 28.972 -94.353 -92.334 1.00 81.38 430 GLY A C 1
ATOM 3301 O O . GLY A 1 430 ? 28.054 -95.046 -91.892 1.00 81.38 430 GLY A O 1
ATOM 3302 N N . ALA A 1 431 ? 30.175 -94.872 -92.609 1.00 83.62 431 ALA A N 1
ATOM 3303 C CA . ALA A 1 431 ? 30.505 -96.271 -92.368 1.00 83.62 431 ALA A CA 1
ATOM 3304 C C . ALA A 1 431 ? 30.481 -96.572 -90.862 1.00 83.62 431 ALA A C 1
ATOM 3306 O O . ALA A 1 431 ? 31.152 -95.905 -90.075 1.00 83.62 431 ALA A O 1
ATOM 3307 N N . ILE A 1 432 ? 29.706 -97.581 -90.460 1.00 85.69 432 ILE A N 1
ATOM 3308 C CA . ILE A 1 432 ? 29.585 -97.986 -89.056 1.00 85.69 432 ILE A CA 1
ATOM 3309 C C . ILE A 1 432 ? 30.857 -98.718 -88.641 1.00 85.69 432 ILE A C 1
ATOM 3311 O O . ILE A 1 432 ? 31.178 -99.774 -89.182 1.00 85.69 432 ILE A O 1
ATOM 3315 N N . LEU A 1 433 ? 31.555 -98.150 -87.663 1.00 86.88 433 LEU A N 1
ATOM 3316 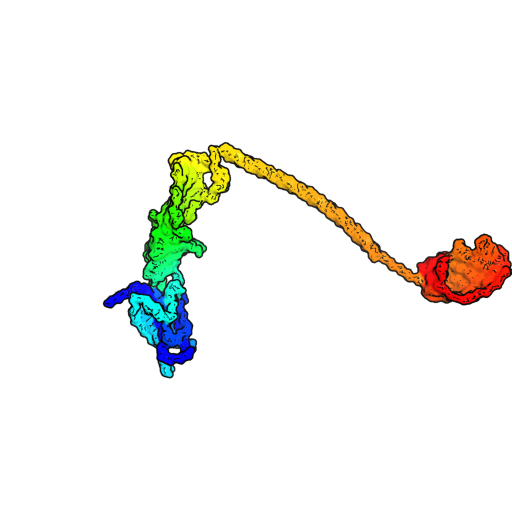C CA . LEU A 1 433 ? 32.803 -98.674 -87.119 1.00 86.88 433 LEU A CA 1
ATOM 3317 C C . LEU A 1 433 ? 32.537 -99.612 -85.945 1.00 86.88 433 LEU A C 1
ATOM 3319 O O . LEU A 1 433 ? 33.178 -100.653 -85.817 1.00 86.88 433 LEU A O 1
ATOM 3323 N N . GLN A 1 434 ? 31.584 -99.249 -85.085 1.00 88.62 434 GLN A N 1
ATOM 3324 C CA . GLN A 1 434 ? 31.271 -100.010 -83.883 1.00 88.62 434 GLN A CA 1
ATOM 3325 C C . GLN A 1 434 ? 29.842 -99.725 -83.418 1.00 88.62 434 GLN A C 1
ATOM 3327 O O . GLN A 1 434 ? 29.373 -98.590 -83.473 1.00 88.62 434 GLN A O 1
ATOM 3332 N N . ARG A 1 435 ? 29.165 -100.760 -82.917 1.00 89.44 435 ARG A N 1
ATOM 3333 C CA . ARG A 1 435 ? 27.912 -100.638 -82.163 1.00 89.44 435 ARG A CA 1
ATOM 3334 C C . ARG A 1 435 ? 28.186 -100.934 -80.693 1.00 89.44 435 ARG A C 1
ATOM 3336 O O . ARG A 1 435 ? 29.000 -101.807 -80.387 1.00 89.44 435 ARG A O 1
ATOM 3343 N N . THR A 1 436 ? 27.552 -100.193 -79.794 1.00 87.56 436 THR A N 1
ATOM 3344 C CA . THR A 1 436 ? 27.717 -100.343 -78.345 1.00 87.56 436 THR A CA 1
ATOM 3345 C C . THR A 1 436 ? 26.378 -100.223 -77.626 1.00 87.56 436 THR A C 1
ATOM 3347 O O . THR A 1 436 ? 25.489 -99.503 -78.071 1.00 87.56 436 THR A O 1
ATOM 3350 N N . SER A 1 437 ? 26.239 -100.907 -76.492 1.00 85.44 437 SER A N 1
ATOM 3351 C CA . SER A 1 437 ? 25.089 -100.754 -75.599 1.00 85.44 437 SER A CA 1
ATOM 3352 C C . SER A 1 437 ? 25.472 -99.828 -74.447 1.00 85.44 437 SER A C 1
ATOM 3354 O O . SER A 1 437 ? 26.514 -100.031 -73.822 1.00 85.44 437 SER A O 1
ATOM 3356 N N . ILE A 1 438 ? 24.630 -98.839 -74.143 1.00 85.25 438 ILE A N 1
ATOM 3357 C CA . ILE A 1 438 ? 24.803 -97.941 -72.991 1.00 85.25 438 ILE A CA 1
ATOM 3358 C C . ILE A 1 438 ? 23.767 -98.307 -71.920 1.00 85.25 438 ILE A C 1
ATOM 3360 O O . ILE A 1 438 ? 22.610 -98.529 -72.266 1.00 85.25 438 ILE A O 1
ATOM 3364 N N . PRO A 1 439 ? 24.149 -98.414 -70.633 1.00 85.31 439 PRO A N 1
ATOM 3365 C CA . PRO A 1 439 ? 23.191 -98.696 -69.574 1.00 85.31 439 PRO A CA 1
ATOM 3366 C C . PRO A 1 439 ? 22.243 -97.515 -69.348 1.00 85.31 439 PRO A C 1
ATOM 3368 O O . PRO A 1 439 ? 22.657 -96.355 -69.327 1.00 85.31 439 PRO A O 1
ATOM 3371 N N . ASN A 1 440 ? 20.975 -97.833 -69.108 1.00 88.44 440 ASN A N 1
ATOM 3372 C CA . ASN A 1 440 ? 19.953 -96.867 -68.714 1.00 88.44 440 ASN A CA 1
ATOM 3373 C C . ASN A 1 440 ? 20.291 -96.234 -67.357 1.00 88.44 440 ASN A C 1
ATOM 3375 O O . ASN A 1 440 ? 20.882 -96.882 -66.489 1.00 88.44 440 ASN A O 1
ATOM 3379 N N . GLY A 1 441 ? 19.900 -94.976 -67.154 1.00 87.88 441 GLY A N 1
ATOM 3380 C CA . GLY A 1 441 ? 20.237 -94.237 -65.935 1.00 87.88 441 GLY A CA 1
ATOM 3381 C C . GLY A 1 441 ? 19.496 -92.911 -65.796 1.00 87.88 441 GLY A C 1
ATOM 3382 O O . GLY A 1 441 ? 18.770 -92.500 -66.695 1.00 87.88 441 GLY A O 1
ATOM 3383 N N . SER A 1 442 ? 19.678 -92.233 -64.663 1.00 88.81 442 SER A N 1
ATOM 3384 C CA . SER A 1 442 ? 19.062 -90.934 -64.363 1.00 88.81 442 SER A CA 1
ATOM 3385 C C . SER A 1 442 ? 20.091 -89.912 -63.887 1.00 88.81 442 SER A C 1
ATOM 3387 O O . SER A 1 442 ? 21.027 -90.282 -63.183 1.00 88.81 442 SER A O 1
ATOM 3389 N N . ALA A 1 443 ? 19.869 -88.642 -64.216 1.00 90.88 443 ALA A N 1
ATOM 3390 C CA . ALA A 1 443 ? 20.716 -87.493 -63.905 1.00 90.88 443 ALA A CA 1
ATOM 3391 C C . ALA A 1 443 ? 19.907 -86.364 -63.240 1.00 90.88 443 ALA A C 1
ATOM 3393 O O . ALA A 1 443 ? 18.685 -86.276 -63.413 1.00 90.88 443 ALA A O 1
ATOM 3394 N N . ASN A 1 444 ? 20.572 -85.473 -62.503 1.00 90.00 444 ASN A N 1
ATOM 3395 C CA . ASN A 1 444 ? 19.981 -84.212 -62.050 1.00 90.00 444 ASN A CA 1
ATOM 3396 C C . ASN A 1 444 ? 19.833 -83.254 -63.231 1.00 90.00 444 ASN A C 1
ATOM 3398 O O . ASN A 1 444 ? 20.700 -83.197 -64.101 1.00 90.00 444 ASN A O 1
ATOM 3402 N N . CYS A 1 445 ? 18.753 -82.481 -63.252 1.00 90.12 445 CYS A N 1
ATOM 3403 C CA . CYS A 1 445 ? 18.439 -81.598 -64.364 1.00 90.12 445 CYS A CA 1
ATOM 3404 C C . CYS A 1 445 ? 17.854 -80.256 -63.910 1.00 90.12 445 CYS A C 1
ATOM 3406 O O . CYS A 1 445 ? 16.992 -80.243 -63.041 1.00 90.12 445 CYS A O 1
ATOM 3408 N N . THR A 1 446 ? 18.246 -79.136 -64.521 1.00 89.75 446 THR A N 1
ATOM 3409 C CA . THR A 1 446 ? 17.576 -77.829 -64.350 1.00 89.75 446 THR A CA 1
ATOM 3410 C C . THR A 1 446 ? 17.421 -77.109 -65.687 1.00 89.75 446 THR A C 1
ATOM 3412 O O . THR A 1 446 ? 18.257 -77.258 -66.576 1.00 89.75 446 THR A O 1
ATOM 3415 N N . PHE A 1 447 ? 16.354 -76.319 -65.852 1.00 89.81 447 PHE A N 1
ATOM 3416 C CA . PHE A 1 447 ? 16.146 -75.516 -67.060 1.00 89.81 447 PHE A CA 1
ATOM 3417 C C . PHE A 1 447 ? 15.506 -74.160 -66.747 1.00 89.81 447 PHE A C 1
ATOM 3419 O O . PHE A 1 447 ? 14.382 -74.096 -66.258 1.00 89.81 447 PHE A O 1
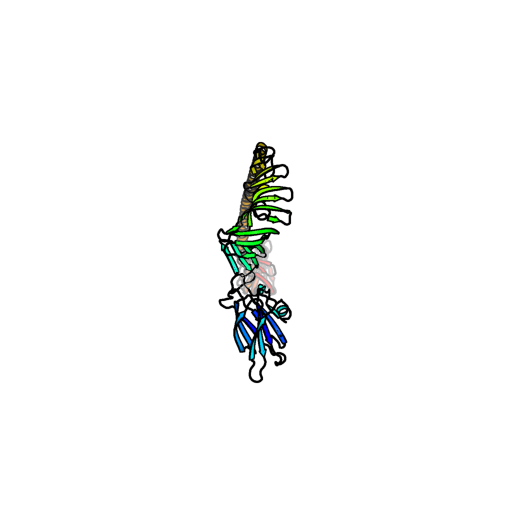ATOM 3426 N N . ASN A 1 448 ? 16.204 -73.070 -67.080 1.00 84.38 448 ASN A N 1
ATOM 3427 C CA . ASN A 1 448 ? 15.770 -71.690 -66.793 1.00 84.38 448 ASN A CA 1
ATOM 3428 C C . ASN A 1 448 ? 15.075 -70.990 -67.980 1.00 84.38 448 ASN A C 1
ATOM 3430 O O . ASN A 1 448 ? 15.017 -69.761 -68.061 1.00 84.38 448 ASN A O 1
ATOM 3434 N N . GLY A 1 449 ? 14.607 -71.767 -68.961 1.00 84.12 449 GLY A N 1
ATOM 3435 C CA . GLY A 1 449 ? 14.055 -71.266 -70.222 1.00 84.12 449 GLY A CA 1
ATOM 3436 C C . GLY A 1 449 ? 15.094 -71.059 -71.331 1.00 84.12 449 GLY A C 1
ATOM 3437 O O . GLY A 1 449 ? 14.711 -70.983 -72.500 1.00 84.12 449 GLY A O 1
ATOM 3438 N N . ARG A 1 450 ? 16.397 -71.025 -71.007 1.00 88.31 450 ARG A N 1
ATOM 3439 C CA . ARG A 1 450 ? 17.487 -70.867 -71.989 1.00 88.31 450 ARG A CA 1
ATOM 3440 C C . ARG A 1 450 ? 18.608 -71.895 -71.850 1.00 88.31 450 ARG A C 1
ATOM 3442 O O . ARG A 1 450 ? 19.101 -72.377 -72.867 1.00 88.31 450 ARG A O 1
ATOM 3449 N N . VAL A 1 451 ? 19.020 -72.215 -70.630 1.00 89.31 451 VAL A N 1
ATOM 3450 C CA . VAL A 1 451 ? 20.123 -73.140 -70.338 1.00 89.31 451 VAL A CA 1
ATOM 3451 C C . VAL A 1 451 ? 19.557 -74.372 -69.654 1.00 89.31 451 VAL A C 1
ATOM 3453 O O . VAL A 1 451 ? 18.867 -74.242 -68.645 1.00 89.31 451 VAL A O 1
ATOM 3456 N N . LEU A 1 452 ? 19.815 -75.537 -70.245 1.00 91.31 452 LEU A N 1
ATOM 3457 C CA . LEU A 1 452 ? 19.509 -76.858 -69.711 1.00 91.31 452 LEU A CA 1
ATOM 3458 C C . LEU A 1 452 ? 20.782 -77.432 -69.099 1.00 91.31 452 LEU A C 1
ATOM 3460 O O . LEU A 1 452 ? 21.759 -77.629 -69.813 1.00 91.31 452 LEU A O 1
ATOM 3464 N N . THR A 1 453 ? 20.769 -77.734 -67.811 1.00 91.62 453 THR A N 1
ATOM 3465 C CA . THR A 1 453 ? 21.909 -78.341 -67.123 1.00 91.62 453 THR A CA 1
ATOM 3466 C C . THR A 1 453 ? 21.571 -79.781 -66.781 1.00 91.62 453 THR A C 1
ATOM 3468 O O . THR A 1 453 ? 20.578 -79.998 -66.100 1.00 91.62 453 THR A O 1
ATOM 3471 N N . ILE A 1 454 ? 22.373 -80.753 -67.228 1.00 90.00 454 ILE A N 1
ATOM 3472 C CA . ILE A 1 454 ? 22.222 -82.184 -66.898 1.00 90.00 454 ILE A CA 1
ATOM 3473 C C . ILE A 1 454 ? 23.504 -82.650 -66.202 1.00 90.00 454 ILE A C 1
ATOM 3475 O O . ILE A 1 454 ? 24.581 -82.553 -66.788 1.00 90.00 454 ILE A O 1
ATOM 3479 N N . ASP A 1 455 ? 23.401 -83.084 -64.942 1.00 88.12 455 ASP A N 1
ATOM 3480 C CA . ASP A 1 455 ? 24.527 -83.446 -64.057 1.00 88.12 455 ASP A CA 1
ATOM 3481 C C . ASP A 1 455 ? 25.705 -82.452 -64.114 1.00 88.12 455 ASP A C 1
ATOM 3483 O O . ASP A 1 455 ? 26.880 -82.808 -64.157 1.00 88.12 455 ASP A O 1
ATOM 3487 N N . GLY A 1 456 ? 25.374 -81.157 -64.127 1.00 85.94 456 GLY A N 1
ATOM 3488 C CA . GLY A 1 456 ? 26.345 -80.059 -64.135 1.00 85.94 456 GLY A CA 1
ATOM 3489 C C . GLY A 1 456 ? 26.881 -79.673 -65.516 1.00 85.94 456 GLY A C 1
ATOM 3490 O O . GLY A 1 456 ? 27.563 -78.656 -65.625 1.00 85.94 456 GLY A O 1
ATOM 3491 N N . LYS A 1 457 ? 26.553 -80.414 -66.582 1.00 88.88 457 LYS A N 1
ATOM 3492 C CA . LYS A 1 457 ? 26.881 -80.012 -67.954 1.00 88.88 457 LYS A CA 1
ATOM 3493 C C . LYS A 1 457 ? 25.795 -79.101 -68.516 1.00 88.88 457 LYS A C 1
ATOM 3495 O O . LYS A 1 457 ? 24.634 -79.496 -68.589 1.00 88.88 457 LYS A O 1
ATOM 3500 N N . GLU A 1 458 ? 26.183 -77.897 -68.929 1.00 90.81 458 GLU A N 1
ATOM 3501 C CA . GLU A 1 458 ? 25.274 -76.914 -69.518 1.00 90.81 458 GLU A CA 1
ATOM 3502 C C . GLU A 1 458 ? 25.115 -77.114 -71.028 1.00 90.81 458 GLU A C 1
ATOM 3504 O O . GLU A 1 458 ? 26.086 -77.218 -71.782 1.00 90.81 458 GLU A O 1
ATOM 3509 N N . PHE A 1 459 ? 23.866 -77.096 -71.474 1.00 90.25 459 PHE A N 1
ATOM 3510 C CA . PHE A 1 459 ? 23.463 -77.108 -72.866 1.00 90.25 459 PHE A CA 1
ATOM 3511 C C . PHE A 1 459 ? 22.562 -75.901 -73.120 1.00 90.25 459 PHE A C 1
ATOM 3513 O O . PHE A 1 459 ? 21.532 -75.710 -72.474 1.00 90.25 459 PHE A O 1
ATOM 3520 N N . VAL A 1 460 ? 22.932 -75.061 -74.080 1.00 90.00 460 VAL A N 1
ATOM 3521 C CA . VAL A 1 460 ? 22.156 -73.861 -74.407 1.00 90.00 460 VAL A CA 1
ATOM 3522 C C . VAL A 1 460 ? 21.119 -74.220 -75.463 1.00 90.00 460 VAL A C 1
ATOM 3524 O O . VAL A 1 460 ? 21.459 -74.842 -76.473 1.00 90.00 460 VAL A O 1
ATOM 3527 N N . LYS A 1 461 ? 19.860 -73.835 -75.234 1.00 89.25 461 LYS A N 1
ATOM 3528 C CA . LYS A 1 461 ? 18.774 -74.014 -76.201 1.00 89.25 461 LYS A CA 1
ATOM 3529 C C . LYS A 1 461 ? 19.057 -73.178 -77.451 1.00 89.25 461 LYS A C 1
ATOM 3531 O O . LYS A 1 461 ? 19.326 -71.980 -77.330 1.00 89.25 461 LYS A O 1
ATOM 3536 N N . ARG A 1 462 ? 19.031 -73.826 -78.617 1.00 80.12 462 ARG A N 1
ATOM 3537 C CA . ARG A 1 462 ? 19.169 -73.169 -79.922 1.00 80.12 462 ARG A CA 1
ATOM 3538 C C . ARG A 1 462 ? 17.882 -72.502 -80.376 1.00 80.12 462 ARG A C 1
ATOM 3540 O O . ARG A 1 462 ? 16.794 -73.044 -80.070 1.00 80.12 462 ARG A O 1
#

pLDDT: mean 92.15, std 6.82, range [56.16, 98.44]

Secondary structure (DSSP, 8-state):
-PPP--SSEEEEEEE-TTPPTT--EEEEEE--TT-TTB--EEEEEE-TT-EEEEEE-SEEEEEEEEETTEEEEEEEEEE-TTEEEEEEEE--SSS-EEEEEEEE--STHHHHT-SEEE-HHHHBPPEEEEEETTEEEEEES-EETTEE-S-EEEEEEETTEEEEEEEEEEE-SSEEEEEEEETTS-EEEEEEETTTTEEPSS-EEE-TTS-EEEEEEEBTEEEEEEEE-TTS-EEEEEEETTEEEEEEEEE-TTS-EEEES-STTTTT--EEEEEESSTT--EEEEEETTEEPS-HHHHHHHHHHHHHHHHHHHHHHHHHHHHHHHHHHHHHHHHHHHHHHHHHHHHHHHHHHTPPPPPPP-GGG--EEEEEGGGTEEEEEESSSEEEEEEEEE-TTSSEEEEEEEEEEEETTEEEEEE-EEEEEETTT--EEEEEE---EEEEEEE-SSEEEETTEEEEE-

Radius of gyration: 60.61 Å; chains: 1; bounding box: 80×134×142 Å

Organism: NCBI:txid1177930

Sequence (462 aa):
MKKSTLNWGLVQFVIGAGGTYDDYWSASVFPTSSSENFIGAHADKIAMGRIHAVQLWPGEYRVRLTHNSQIKADSIIKVEAGKLVRLTAEYGVFSNSVSTTTEPVYNDFALMAASTASYAKDTYLPVIVEHQGQWLFEFRGPQVNGQVAGNGTITVLRDGSEVAVISNANITPDEITGKVTLTGEGVYQGRFNRKKFEQIAGTKIKWKNGKTFEGTFEAVVPKEGKLTQLSGSVWEGEVDGDNPSGEGRFTNTDGSWVQYSDYAARDSYVGLRDCGPSPDVISTCAYYKGEKLASEAELNAKIAEDKHLAELEQQRQAEQRRIAQIAAAKAVEEAAKEAEVRRIAAAEQAAREAAPPRKPDDCTTATGTFSADGNLTQYTMNGSGSGSGHFRQRTYGSEYQFDIDFYFNTSANSISFDYGEGIYSDAASGAILQRTSIPNGSANCTFNGRVLTIDGKEFVKR

Foldseek 3Di:
DDDAPFQWFKEKEAEEPDDDPPWFKKKKKADDQLAVQFQIDIDTGQDHPAIEMEIGAFDKIWMFMDTPNDTQDTDIDTTGGQKYWYWYWYDDPVDIHIDIDIDGHRDCVVVVPGPHYHYQQRRGFFDFPADDDQKTWTWDDHDHSNHDDAFTKIFIGGNNHTFKIFHRWDDDPFWIWGWIAGPQRKIWTWIAGRVVLFTDAPTKIAHPQGKIWHDGARNNHFAFAWIAHPQRKIWGTGDDHNGDFAWTKTADPQQKIWTDNTPVCLQQDADWTWIGSHPVDTDIWGDHSNDTDPDPVVSVVVVVVVVVVVVVVVVVVVVVVVVVVVVVVVVVVVVVVVVVVVVVVVVVVVVVVPDDDADFWFQLQDAAWWADDVRQWIWHHDHGQWDKIKIWHADDVRQKIKIWIWIWGDGRWKIWIDIDWIFIAGRPPRHTPDIDDDDTGMFTWTGRPAWIATNRGIIGHD